Protein AF-D3RYX3-F1 (afdb_monomer_lite)

Foldseek 3Di:
DPPPPPVVVVVVVVVVVVVVVVLVVCQPPVQLVQLVVQLVVLVVQQVVLVLCVLVQLVVCQAVQKGKGAGPQKDADDDDPPHDDDGIDGKDKDKDFFFWKWWDFPPDPGTDIDTFMKIKIGRPGDNDHAFIWIDTQQWIAGFPDLTPTDPRDPCPDLAADEGEREPFPDDDSMGMFRKHKDKRLGGFKMKTFGDPVCCVRCVSVQVVVVVVCVVSVWDWDDDSTMIMTGSNRHIYMYIYRDPPCPVVVVVVCVVCVVQQQWWWWQQQNRDIDIDGAPDPDDEAENQVRWDQDDDPNWGDTDWDKTKTKGFDPDAQFKKKKKKKQKFQDPDDPPDPCPADRDPPDIDIDIDIDIFTAHRRRIGMDIDIQDCDTDDPPDDDDDDGGRQWMWIWIQGPVRRIDIHIYGDDDPRDPPPPPPPPDDDDDDDDDDDDDDDD

Radius of gyration: 34.49 Å; chains: 1; bounding box: 73×50×167 Å

pLDDT: mean 71.6, std 18.41, range [33.56, 97.38]

Sequence (435 aa):
MNDKALSPVLGFVLVFAIIIAGIGMVQTLFVPAWMKSEEAKHYFKLKEEFEKLDDKIIEAGNFKYSSLDLPTTLRYSKYPFLMTPNVVSSEVWVEEIGKIRIFVNGSSEPVELPLKLIGLRPNYLYSQMNPEVFVLGCYFSLGEKASLIEPFEIVSDNSAYILVSDLEKAGEQMRFYGNHRAYEEANWVNISLYPEKLDKYGGLLEELKKLLDELNVTSSVGNNFLNFSTKDKVVHLYTASDSEVRLNDLIKQSAVGDGDRFKITLGNSSHDFYTYNETGQQLNYNETFTVSKSNNQEWLAGGTLYITGYTPYSNSIMNVTIEYVYCASPDNNKNDKESCDVDEFDRVTVNTPWRTFSDGYFQFPVTVALAYRVKGGADTQFGMPYWINVTIEDPNGGKTVIPIFIGEEIQPKSGSNSSSSNEEESKKKKSTYND

Secondary structure (DSSP, 8-state):
--TTSHHHHHHHHHHHHHHHHHHHHIIIIIHHHHHHHHHHHHHHHHHHHHHTHHHHHHHHHHHSEEEEE---EEEPPP-TTS----EEE-EEEEEEEEEEEEEETT-SSPEEEEEEEEEEE---SS--PPPEEEETTEEEEBTBS---B-----SSTTEEEEEE---S--SSEEEEE-EEEEES-EEEEEEEE-GGGHHHHTHHHHHHHHHHHHTT--EEEETTEEEEE-TTSEEEEEE-SSTHHHHHHHHHHHHTT-TTEEEEE-TTS-EEEEETT---PPEE-TTTS-EEEETTEEEEPPEEEEEEEE-S-TT-EEEEEEEEEEEPPPPTT---TT---TT-EEEEEEEEEEE--TTSEEEEEEEE------TTSS----PPEEEEEEEEE-TTS-EEEEEEE-S----------------------------

Organism: Ferroglobus placidus (strain DSM 10642 / AEDII12DO) (NCBI:txid589924)

Structure (mmCIF, N/CA/C/O backbone):
data_AF-D3RYX3-F1
#
_entry.id   AF-D3RYX3-F1
#
loop_
_atom_site.group_PDB
_atom_site.id
_atom_site.type_symbol
_atom_site.label_atom_id
_atom_site.label_alt_id
_atom_site.label_comp_id
_atom_site.label_asym_id
_atom_site.label_entity_id
_atom_site.label_seq_id
_atom_site.pdbx_PDB_ins_code
_atom_site.Cartn_x
_atom_site.Cartn_y
_atom_site.Cartn_z
_atom_site.occupancy
_atom_site.B_iso_or_equiv
_atom_site.auth_seq_id
_atom_site.auth_comp_id
_atom_site.auth_asym_id
_atom_site.auth_atom_id
_atom_site.pdbx_PDB_model_num
ATOM 1 N N . MET A 1 1 ? 45.850 17.539 -68.698 1.00 52.56 1 MET A N 1
ATOM 2 C CA . MET A 1 1 ? 46.513 17.326 -67.393 1.00 52.56 1 MET A CA 1
ATOM 3 C C . MET A 1 1 ? 45.543 17.730 -66.294 1.00 52.56 1 MET A C 1
ATOM 5 O O . MET A 1 1 ? 45.423 18.918 -66.049 1.00 52.56 1 MET A O 1
ATOM 9 N N . ASN A 1 2 ? 44.810 16.778 -65.705 1.00 53.72 2 ASN A N 1
ATOM 10 C CA . ASN A 1 2 ? 44.009 16.990 -64.485 1.00 53.72 2 ASN A CA 1
ATOM 11 C C . ASN A 1 2 ? 43.771 15.671 -63.703 1.00 53.72 2 ASN A C 1
ATOM 13 O O . ASN A 1 2 ? 42.783 15.529 -62.995 1.00 53.72 2 ASN A O 1
ATOM 17 N N . ASP A 1 3 ? 44.699 14.709 -63.777 1.00 57.03 3 ASP A N 1
ATOM 18 C CA . ASP A 1 3 ? 44.515 13.352 -63.218 1.00 57.03 3 ASP A CA 1
ATOM 19 C C . ASP A 1 3 ? 45.029 13.171 -61.775 1.00 57.03 3 ASP A C 1
ATOM 21 O O . ASP A 1 3 ? 45.222 12.050 -61.314 1.00 57.03 3 ASP A O 1
ATOM 25 N N . LYS A 1 4 ? 45.274 14.258 -61.026 1.00 57.62 4 LYS A N 1
ATOM 26 C CA . LYS A 1 4 ? 45.869 14.185 -59.670 1.00 57.62 4 LYS A CA 1
ATOM 27 C C . LYS A 1 4 ? 44.925 14.524 -58.506 1.00 57.62 4 LYS A C 1
ATOM 29 O O . LYS A 1 4 ? 45.363 14.495 -57.362 1.00 57.62 4 LYS A O 1
ATOM 34 N N . ALA A 1 5 ? 43.639 14.782 -58.757 1.00 57.19 5 ALA A N 1
ATOM 35 C CA . ALA A 1 5 ? 42.669 15.143 -57.708 1.00 57.19 5 ALA A CA 1
ATOM 36 C C . ALA A 1 5 ? 41.780 13.979 -57.206 1.00 57.19 5 ALA A C 1
ATOM 38 O O . ALA A 1 5 ? 41.043 14.149 -56.240 1.00 57.19 5 ALA A O 1
ATOM 39 N N . LEU A 1 6 ? 41.853 12.789 -57.818 1.00 62.66 6 LEU A N 1
ATOM 40 C CA . LEU A 1 6 ? 40.985 11.645 -57.480 1.00 62.66 6 LEU A CA 1
ATOM 41 C C . LEU A 1 6 ? 41.345 10.945 -56.152 1.00 62.66 6 LEU A C 1
ATOM 43 O O . LEU A 1 6 ? 40.474 10.366 -55.509 1.00 62.66 6 LEU A O 1
ATOM 47 N N . SER A 1 7 ? 42.605 11.015 -55.707 1.00 79.00 7 SER A N 1
ATOM 48 C CA . SER A 1 7 ? 43.083 10.280 -54.522 1.00 79.00 7 SER A CA 1
ATOM 49 C C . SER A 1 7 ? 42.627 10.873 -53.171 1.00 79.00 7 SER A C 1
ATOM 51 O O . SER A 1 7 ? 42.157 10.100 -52.333 1.00 79.00 7 SER A O 1
ATOM 53 N N . PRO A 1 8 ? 42.663 12.204 -52.941 1.00 85.88 8 PRO A N 1
ATOM 54 C CA . PRO A 1 8 ? 42.193 12.782 -51.676 1.00 85.88 8 PRO A CA 1
ATOM 55 C C . PRO A 1 8 ? 40.685 12.618 -51.451 1.00 85.88 8 PRO A C 1
ATOM 57 O O . PRO A 1 8 ? 40.250 12.354 -50.332 1.00 85.88 8 PRO A O 1
ATOM 60 N N . VAL A 1 9 ? 39.885 12.724 -52.518 1.00 87.25 9 VAL A N 1
ATOM 61 C CA . VAL A 1 9 ? 38.422 12.573 -52.448 1.00 87.25 9 VAL A CA 1
ATOM 62 C C . VAL A 1 9 ? 38.044 11.143 -52.066 1.00 87.25 9 VAL A C 1
ATOM 64 O O . VAL A 1 9 ? 37.213 10.944 -51.183 1.00 87.25 9 VAL A O 1
ATOM 67 N N . LEU A 1 10 ? 38.694 10.143 -52.672 1.00 88.31 10 LEU A N 1
ATOM 68 C CA . LEU A 1 10 ? 38.448 8.736 -52.352 1.00 88.31 10 LEU A CA 1
ATOM 69 C C . LEU A 1 10 ? 38.827 8.409 -50.898 1.00 88.31 10 LEU A C 1
ATOM 71 O O . LEU A 1 10 ? 38.089 7.703 -50.212 1.00 88.31 10 LEU A O 1
ATOM 75 N N . GLY A 1 11 ? 39.937 8.973 -50.408 1.00 91.88 11 GLY A N 1
ATOM 76 C CA . GLY A 1 11 ? 40.339 8.852 -49.006 1.00 91.88 11 GLY A CA 1
ATOM 77 C C . GLY A 1 11 ? 39.308 9.445 -48.042 1.00 91.88 11 GLY A C 1
ATOM 78 O O . GLY A 1 11 ? 38.956 8.803 -47.056 1.00 91.88 11 GLY A O 1
ATOM 79 N N . PHE A 1 12 ? 38.765 10.628 -48.349 1.00 94.81 12 PHE A N 1
ATOM 80 C CA . PHE A 1 12 ? 37.730 11.265 -47.528 1.00 94.81 12 PHE A CA 1
ATOM 81 C C . PHE A 1 12 ? 36.440 10.437 -47.466 1.00 94.81 12 PHE A C 1
ATOM 83 O O . PHE A 1 12 ? 35.899 10.228 -46.381 1.00 94.81 12 PHE A O 1
ATOM 90 N N . VAL A 1 13 ? 35.977 9.914 -48.606 1.00 95.44 13 VAL A N 1
ATOM 91 C CA . VAL A 1 13 ? 34.788 9.045 -48.662 1.00 95.44 13 VAL A CA 1
ATOM 92 C C . VAL A 1 13 ? 34.994 7.781 -47.827 1.00 95.44 13 VAL A C 1
ATOM 94 O O . VAL A 1 13 ? 34.093 7.387 -47.089 1.00 95.44 13 VAL A O 1
ATOM 97 N N . LEU A 1 14 ? 36.181 7.170 -47.889 1.00 95.38 14 LEU A N 1
ATOM 98 C CA . LEU A 1 14 ? 36.495 5.981 -47.097 1.00 95.38 14 LEU A CA 1
ATOM 99 C C . LEU A 1 14 ? 36.492 6.278 -45.591 1.00 95.38 14 LEU A C 1
ATOM 101 O O . LEU A 1 14 ? 35.893 5.529 -44.822 1.00 95.38 14 LEU A O 1
ATOM 105 N N . VAL A 1 15 ? 37.114 7.380 -45.164 1.00 96.50 15 VAL A N 1
ATOM 106 C CA . VAL A 1 15 ? 37.106 7.801 -43.752 1.00 96.50 15 VAL A CA 1
ATOM 107 C C . VAL A 1 15 ? 35.677 8.070 -43.277 1.00 96.50 15 VAL A C 1
ATOM 109 O O . VAL A 1 15 ? 35.289 7.612 -42.204 1.00 96.50 15 VAL A O 1
ATOM 112 N N . PHE A 1 16 ? 34.867 8.748 -44.090 1.00 96.62 16 PHE A N 1
ATOM 113 C CA . PHE A 1 16 ? 33.466 9.010 -43.771 1.00 96.62 16 PHE A CA 1
ATOM 114 C C . PHE A 1 16 ? 32.646 7.717 -43.649 1.00 96.62 16 PHE A C 1
ATOM 116 O O . PHE A 1 16 ? 31.862 7.570 -42.712 1.00 96.62 16 PHE A O 1
ATOM 123 N N . ALA A 1 17 ? 32.879 6.741 -44.531 1.00 97.38 17 ALA A N 1
ATOM 124 C CA . ALA A 1 17 ? 32.243 5.429 -44.456 1.00 97.38 17 ALA A CA 1
ATOM 125 C C . ALA A 1 17 ? 32.622 4.670 -43.172 1.00 97.38 17 ALA A C 1
ATOM 127 O O . ALA A 1 17 ? 31.747 4.087 -42.534 1.00 97.38 17 ALA A O 1
ATOM 128 N N . ILE A 1 18 ? 33.893 4.720 -42.752 1.00 96.94 18 ILE A N 1
ATOM 129 C CA . ILE A 1 18 ? 34.351 4.120 -41.487 1.00 96.94 18 ILE A CA 1
ATOM 130 C C . ILE A 1 18 ? 33.651 4.780 -40.291 1.00 96.94 18 ILE A C 1
ATOM 132 O O . ILE A 1 18 ? 33.207 4.079 -39.384 1.00 96.94 18 ILE A O 1
ATOM 136 N N . ILE A 1 19 ? 33.501 6.109 -40.300 1.00 96.94 19 ILE A N 1
ATOM 137 C CA . ILE A 1 19 ? 32.795 6.840 -39.237 1.00 96.94 19 ILE A CA 1
ATOM 138 C C . ILE A 1 19 ? 31.322 6.422 -39.176 1.00 96.94 19 ILE A C 1
ATOM 140 O O . ILE A 1 19 ? 30.832 6.098 -38.097 1.00 96.94 19 ILE A O 1
ATOM 144 N N . ILE A 1 20 ? 30.623 6.370 -40.315 1.00 96.50 20 ILE A N 1
ATOM 145 C CA . ILE A 1 20 ? 29.219 5.928 -40.367 1.00 96.50 20 ILE A CA 1
ATOM 146 C C . ILE A 1 20 ? 29.081 4.485 -39.879 1.00 96.50 20 ILE A C 1
ATOM 148 O O . ILE A 1 20 ? 28.183 4.194 -39.090 1.00 96.50 20 ILE A O 1
ATOM 152 N N . ALA A 1 21 ? 29.971 3.587 -40.307 1.00 96.75 21 ALA A N 1
ATOM 153 C CA . ALA A 1 21 ? 29.969 2.199 -39.854 1.00 96.75 21 ALA A CA 1
ATOM 154 C C . ALA A 1 21 ? 30.191 2.105 -38.335 1.00 96.75 21 ALA A C 1
ATOM 156 O O . ALA A 1 21 ? 29.486 1.361 -37.652 1.00 96.75 21 ALA A O 1
ATOM 157 N N . GLY A 1 22 ? 31.110 2.911 -37.795 1.00 97.38 22 GLY A N 1
ATOM 158 C CA . GLY A 1 22 ? 31.341 3.025 -36.356 1.00 97.38 22 GLY A CA 1
ATOM 159 C C . GLY A 1 22 ? 30.098 3.500 -35.601 1.00 97.38 22 GLY A C 1
ATOM 160 O O . GLY A 1 22 ? 29.698 2.867 -34.626 1.00 97.38 22 GLY A O 1
ATOM 161 N N . ILE A 1 23 ? 29.435 4.555 -36.085 1.00 96.56 23 ILE A N 1
ATOM 162 C CA . ILE A 1 23 ? 28.177 5.056 -35.506 1.00 96.56 23 ILE A CA 1
ATOM 163 C C . ILE A 1 23 ? 27.094 3.972 -35.553 1.00 96.56 23 ILE A C 1
ATOM 165 O O . ILE A 1 23 ? 26.413 3.753 -34.555 1.00 96.56 23 ILE A O 1
ATOM 169 N N . GLY A 1 24 ? 26.967 3.243 -36.666 1.00 97.06 24 GLY A N 1
ATOM 170 C CA . GLY A 1 24 ? 26.016 2.137 -36.799 1.00 97.06 24 GLY A CA 1
ATOM 171 C C . GLY A 1 24 ? 26.256 1.012 -35.785 1.00 97.06 24 GLY A C 1
ATOM 172 O O . GLY A 1 24 ? 25.305 0.490 -35.200 1.00 97.06 24 GLY A O 1
ATOM 173 N N . MET A 1 25 ? 27.517 0.672 -35.512 1.00 97.19 25 MET A N 1
ATOM 174 C CA . MET A 1 25 ? 27.871 -0.326 -34.497 1.00 97.19 25 MET A CA 1
ATOM 175 C C . MET A 1 25 ? 27.551 0.163 -33.077 1.00 97.19 25 MET A C 1
ATOM 177 O O . MET A 1 25 ? 26.994 -0.585 -32.272 1.00 97.19 25 MET A O 1
ATOM 181 N N . VAL A 1 26 ? 27.834 1.434 -32.775 1.00 96.81 26 VAL A N 1
ATOM 182 C CA . VAL A 1 26 ? 27.468 2.053 -31.490 1.00 96.81 26 VAL A CA 1
ATOM 183 C C . VAL A 1 26 ? 25.949 2.074 -31.304 1.00 96.81 26 VAL A C 1
ATOM 185 O O . VAL A 1 26 ? 25.448 1.669 -30.255 1.00 96.81 26 VAL A O 1
ATOM 188 N N . GLN A 1 27 ? 25.213 2.462 -32.344 1.00 96.75 27 GLN A N 1
ATOM 189 C CA . GLN A 1 27 ? 23.754 2.539 -32.344 1.00 96.75 27 GLN A CA 1
ATOM 190 C C . GLN A 1 27 ? 23.084 1.177 -32.115 1.00 96.75 27 GLN A C 1
ATOM 192 O O . GLN A 1 27 ? 22.037 1.111 -31.478 1.00 96.75 27 GLN A O 1
ATOM 197 N N . THR A 1 28 ? 23.661 0.095 -32.639 1.00 96.00 28 THR A N 1
ATOM 198 C CA . THR A 1 28 ? 23.055 -1.246 -32.576 1.00 96.00 28 THR A CA 1
ATOM 199 C C . THR A 1 28 ? 23.427 -2.021 -31.317 1.00 96.00 28 THR A C 1
ATOM 201 O O . THR A 1 28 ? 22.591 -2.761 -30.807 1.00 96.00 28 THR A O 1
ATOM 204 N N . LEU A 1 29 ? 24.647 -1.857 -30.797 1.00 95.56 29 LEU A N 1
ATOM 205 C CA . LEU A 1 29 ? 25.131 -2.638 -29.652 1.00 95.56 29 LEU A CA 1
ATOM 206 C C . LEU A 1 29 ? 25.115 -1.848 -28.344 1.00 95.56 29 LEU A C 1
ATOM 208 O O . LEU A 1 29 ? 24.651 -2.343 -27.319 1.00 95.56 29 LEU A O 1
ATOM 212 N N . PHE A 1 30 ? 25.630 -0.621 -28.370 1.00 95.44 30 PHE A N 1
ATOM 213 C CA . PHE A 1 30 ? 25.888 0.135 -27.149 1.00 95.44 30 PHE A CA 1
ATOM 214 C C . PHE A 1 30 ? 24.670 0.929 -26.691 1.00 95.44 30 PHE A C 1
ATOM 216 O O . PHE A 1 30 ? 24.375 0.919 -25.498 1.00 95.44 30 PHE A O 1
ATOM 223 N N . VAL A 1 31 ? 23.921 1.547 -27.614 1.00 95.38 31 VAL A N 1
ATOM 224 C CA . VAL A 1 31 ? 22.707 2.298 -27.251 1.00 95.38 31 VAL A CA 1
ATOM 225 C C . VAL A 1 31 ? 21.712 1.410 -26.493 1.00 95.38 31 VAL A C 1
ATOM 227 O O . VAL A 1 31 ? 21.386 1.776 -25.367 1.00 95.38 31 VAL A O 1
ATOM 230 N N . PRO A 1 32 ? 21.294 0.221 -26.975 1.00 95.69 32 PRO A N 1
ATOM 231 C CA . PRO A 1 32 ? 20.374 -0.630 -26.217 1.00 95.69 32 PRO A CA 1
ATOM 232 C C . PRO A 1 32 ? 20.911 -1.030 -24.838 1.00 95.69 32 PRO A C 1
ATOM 234 O O . PRO A 1 32 ? 20.156 -1.047 -23.871 1.00 95.69 32 PRO A O 1
ATOM 237 N N . ALA A 1 33 ? 22.214 -1.308 -24.722 1.00 95.88 33 ALA A N 1
ATOM 238 C CA . ALA A 1 33 ? 22.835 -1.666 -23.447 1.00 95.88 33 ALA A CA 1
ATOM 239 C C . ALA A 1 33 ? 22.807 -0.504 -22.439 1.00 95.88 33 ALA A C 1
ATOM 241 O O . ALA A 1 33 ? 22.499 -0.712 -21.263 1.00 95.88 33 ALA A O 1
ATOM 242 N N . TRP A 1 34 ? 23.084 0.721 -22.893 1.00 96.50 34 TRP A N 1
ATOM 243 C CA . TRP A 1 34 ? 22.985 1.920 -22.060 1.00 96.50 34 TRP A CA 1
ATOM 244 C C . TRP A 1 34 ? 21.540 2.187 -21.638 1.00 96.50 34 TRP A C 1
ATOM 246 O O . TRP A 1 34 ? 21.286 2.370 -20.450 1.00 96.50 34 TRP A O 1
ATOM 256 N N . MET A 1 35 ? 20.591 2.119 -22.578 1.00 95.94 35 MET A N 1
ATOM 257 C CA . MET A 1 35 ? 19.167 2.329 -22.293 1.00 95.94 35 MET A CA 1
ATOM 258 C C . MET A 1 35 ? 18.627 1.277 -21.315 1.00 95.94 35 MET A C 1
ATOM 260 O O . MET A 1 35 ? 17.925 1.628 -20.374 1.00 95.94 35 MET A O 1
ATOM 264 N N . LYS A 1 36 ? 19.019 0.006 -21.461 1.00 96.06 36 LYS A N 1
ATOM 265 C CA . LYS A 1 36 ? 18.661 -1.069 -20.523 1.00 96.06 36 LYS A CA 1
ATOM 266 C C . LYS A 1 36 ? 19.171 -0.792 -19.104 1.00 96.06 36 LYS A C 1
ATOM 268 O O . LYS A 1 36 ? 18.480 -1.062 -18.127 1.00 96.06 36 LYS A O 1
ATOM 273 N N . SER A 1 37 ? 20.378 -0.235 -18.974 1.00 96.38 37 SER A N 1
ATOM 274 C CA . SER A 1 37 ? 20.919 0.166 -17.670 1.00 96.38 37 SER A CA 1
ATOM 275 C C . SER A 1 37 ? 20.145 1.337 -17.055 1.00 96.38 37 SER A C 1
ATOM 277 O O . SER A 1 37 ? 19.918 1.336 -15.845 1.00 96.38 37 SER A O 1
ATOM 279 N N . GLU A 1 38 ? 19.720 2.314 -17.862 1.00 96.62 38 GLU A N 1
ATOM 280 C CA . GLU A 1 38 ? 18.861 3.415 -17.402 1.00 96.62 38 GLU A CA 1
ATOM 281 C C . GLU A 1 38 ? 17.484 2.913 -16.948 1.00 96.62 38 GLU A C 1
ATOM 283 O O . GLU A 1 38 ? 17.032 3.283 -15.866 1.00 96.62 38 GLU A O 1
ATOM 288 N N . GLU A 1 39 ? 16.859 2.017 -17.714 1.00 96.88 39 GLU A N 1
ATOM 289 C CA . GLU A 1 39 ? 15.582 1.383 -17.360 1.00 96.88 39 GLU A CA 1
ATOM 290 C C . GLU A 1 39 ? 15.673 0.585 -16.061 1.00 96.88 39 GLU A C 1
ATOM 292 O O . GLU A 1 39 ? 14.793 0.703 -15.213 1.00 96.88 39 GLU A O 1
ATOM 297 N N . ALA A 1 40 ? 16.752 -0.176 -15.859 1.00 96.38 40 ALA A N 1
ATOM 298 C CA . ALA A 1 40 ? 16.964 -0.913 -14.617 1.00 96.38 40 ALA A CA 1
ATOM 299 C C . ALA A 1 40 ? 17.086 0.028 -13.409 1.00 96.38 40 ALA A C 1
ATOM 301 O O . ALA A 1 40 ? 16.432 -0.187 -12.392 1.00 96.38 40 ALA A O 1
ATOM 302 N N . LYS A 1 41 ? 17.872 1.109 -13.521 1.00 96.81 41 LYS A N 1
ATOM 303 C CA . LYS A 1 41 ? 17.993 2.116 -12.449 1.00 96.81 41 LYS A CA 1
ATOM 304 C C . LYS A 1 41 ? 16.654 2.779 -12.138 1.00 96.81 41 LYS A C 1
ATOM 306 O O . LYS A 1 41 ? 16.322 2.970 -10.972 1.00 96.81 41 LYS A O 1
ATOM 311 N N . HIS A 1 42 ? 15.897 3.124 -13.175 1.00 96.88 42 HIS A N 1
ATOM 312 C CA . HIS A 1 42 ? 14.571 3.708 -13.028 1.00 96.88 42 HIS A CA 1
ATOM 313 C C . HIS A 1 42 ? 13.594 2.740 -12.358 1.00 96.88 42 HIS A C 1
ATOM 315 O O . HIS A 1 42 ? 12.879 3.137 -11.446 1.00 96.88 42 HIS A O 1
ATOM 321 N N . TYR A 1 43 ? 13.608 1.468 -12.758 1.00 95.75 43 TYR A N 1
ATOM 322 C CA . TYR A 1 43 ? 12.792 0.420 -12.156 1.00 95.75 43 TYR A CA 1
ATOM 323 C C . TYR A 1 43 ? 13.071 0.258 -10.666 1.00 95.75 43 TYR A C 1
ATOM 325 O O . TYR A 1 43 ? 12.121 0.273 -9.897 1.00 95.75 43 TYR A O 1
ATOM 333 N N . PHE A 1 44 ? 14.337 0.171 -10.248 1.00 94.56 44 PHE A N 1
ATOM 334 C CA . PHE A 1 44 ? 14.659 0.043 -8.824 1.00 94.56 44 PHE A CA 1
ATOM 335 C C . PHE A 1 44 ? 14.191 1.250 -8.015 1.00 94.56 44 PHE A C 1
ATOM 337 O O . PHE A 1 44 ? 13.630 1.067 -6.944 1.00 94.56 44 PHE A O 1
ATOM 344 N N . LYS A 1 45 ? 14.333 2.465 -8.556 1.00 95.56 45 LYS A N 1
ATOM 345 C CA . LYS A 1 45 ? 13.801 3.669 -7.908 1.00 95.56 45 LYS A CA 1
ATOM 346 C C . LYS A 1 45 ? 12.273 3.634 -7.805 1.00 95.56 45 LYS A C 1
ATOM 348 O O . LYS A 1 45 ? 11.711 3.976 -6.776 1.00 95.56 45 LYS A O 1
ATOM 353 N N . LEU A 1 46 ? 11.597 3.246 -8.882 1.00 93.88 46 LEU A N 1
ATOM 354 C CA . LEU A 1 46 ? 10.139 3.169 -8.923 1.00 93.88 46 LEU A CA 1
ATOM 355 C C . LEU A 1 46 ? 9.604 2.095 -7.968 1.00 93.88 46 LEU A C 1
ATOM 357 O O . LEU A 1 46 ? 8.596 2.319 -7.310 1.00 93.88 46 LEU A O 1
ATOM 361 N N . LYS A 1 47 ? 10.303 0.961 -7.883 1.00 92.69 47 LYS A N 1
ATOM 362 C CA . LYS A 1 47 ? 10.041 -0.121 -6.938 1.00 92.69 47 LYS A CA 1
ATOM 363 C C . LYS A 1 47 ? 10.225 0.342 -5.495 1.00 92.69 47 LYS A C 1
ATOM 365 O O . LYS A 1 47 ? 9.290 0.198 -4.728 1.00 92.69 47 LYS A O 1
ATOM 370 N N . GLU A 1 48 ? 11.351 0.971 -5.166 1.00 90.88 48 GLU A N 1
ATOM 371 C CA . GLU A 1 48 ? 11.620 1.518 -3.828 1.00 90.88 48 GLU A CA 1
ATOM 372 C C . GLU A 1 48 ? 10.543 2.523 -3.385 1.00 90.88 48 GLU A C 1
ATOM 374 O O . GLU A 1 48 ? 10.091 2.487 -2.247 1.00 90.88 48 GLU A O 1
ATOM 379 N N . GLU A 1 49 ? 10.093 3.420 -4.271 1.00 91.00 49 GLU A N 1
ATOM 380 C CA . GLU A 1 49 ? 9.001 4.342 -3.926 1.00 91.00 49 GLU A CA 1
ATOM 381 C C . GLU A 1 49 ? 7.652 3.627 -3.797 1.00 91.00 49 GLU A C 1
ATOM 383 O O . GLU A 1 49 ? 6.846 3.986 -2.945 1.00 91.00 49 GLU A O 1
ATOM 388 N N . PHE A 1 50 ? 7.392 2.612 -4.620 1.00 90.50 50 PHE A N 1
ATOM 389 C CA . PHE A 1 50 ? 6.158 1.836 -4.542 1.00 90.50 50 PHE A CA 1
ATOM 390 C C . PHE A 1 50 ? 6.115 0.914 -3.315 1.00 90.50 50 PHE A C 1
ATOM 392 O O . PHE A 1 50 ? 5.034 0.648 -2.804 1.00 90.50 50 PHE A O 1
ATOM 399 N N . GLU A 1 51 ? 7.261 0.453 -2.819 1.00 86.56 51 GLU A N 1
ATOM 400 C CA . GLU A 1 51 ? 7.357 -0.319 -1.577 1.00 86.56 51 GLU A CA 1
ATOM 401 C C . GLU A 1 51 ? 6.908 0.504 -0.363 1.00 86.56 51 GLU A C 1
ATOM 403 O O . GLU A 1 51 ? 6.280 -0.064 0.511 1.00 86.56 51 GLU A O 1
ATOM 408 N N . LYS A 1 52 ? 7.082 1.836 -0.365 1.00 86.81 52 LYS A N 1
ATOM 409 C CA . LYS A 1 52 ? 6.614 2.755 0.703 1.00 86.81 52 LYS A CA 1
ATOM 410 C C . LYS A 1 52 ? 5.097 2.999 0.704 1.00 86.81 52 LYS A C 1
ATOM 412 O O . LYS A 1 52 ? 4.602 3.949 1.318 1.00 86.81 52 LYS A O 1
ATOM 417 N N . LEU A 1 53 ? 4.342 2.252 -0.095 1.00 85.19 53 LEU A N 1
ATOM 418 C CA . LEU A 1 53 ? 2.905 2.449 -0.260 1.00 85.19 53 LEU A CA 1
ATOM 419 C C . LEU A 1 53 ? 2.129 2.127 1.023 1.00 85.19 53 LEU A C 1
ATOM 421 O O . LEU A 1 53 ? 1.168 2.826 1.346 1.00 85.19 53 LEU A O 1
ATOM 425 N N . ASP A 1 54 ? 2.552 1.106 1.757 1.00 79.12 54 ASP A N 1
ATOM 426 C CA . ASP A 1 54 ? 2.027 0.747 3.074 1.00 79.12 54 ASP A CA 1
ATOM 427 C C . ASP A 1 54 ? 2.184 1.884 4.091 1.00 79.12 54 ASP A C 1
ATOM 429 O O . ASP A 1 54 ? 1.182 2.317 4.668 1.00 79.12 54 ASP A O 1
ATOM 433 N N . ASP A 1 55 ? 3.386 2.449 4.218 1.00 77.81 55 ASP A N 1
ATOM 434 C CA . ASP A 1 55 ? 3.692 3.587 5.087 1.00 77.81 55 ASP A CA 1
ATOM 435 C C . ASP A 1 55 ? 2.757 4.759 4.796 1.00 77.81 55 ASP A C 1
ATOM 437 O O . ASP A 1 55 ? 2.232 5.404 5.705 1.00 77.81 55 ASP A O 1
ATOM 441 N N . LYS A 1 56 ? 2.501 5.032 3.511 1.00 80.62 56 LYS A N 1
ATOM 442 C CA . LYS A 1 56 ? 1.619 6.126 3.084 1.00 80.62 56 LYS A CA 1
ATOM 443 C C . LYS A 1 56 ? 0.153 5.852 3.382 1.00 80.62 56 LYS A C 1
ATOM 445 O O . LYS A 1 56 ? -0.580 6.786 3.714 1.00 80.62 56 LYS A O 1
ATOM 450 N N . ILE A 1 57 ? -0.285 4.598 3.310 1.00 74.75 57 ILE A N 1
ATOM 451 C CA . ILE A 1 57 ? -1.638 4.207 3.720 1.00 74.75 57 ILE A CA 1
ATOM 452 C C . ILE A 1 57 ? -1.792 4.353 5.239 1.00 74.75 57 ILE A C 1
ATOM 454 O O . ILE A 1 57 ? -2.803 4.894 5.695 1.00 74.75 57 ILE A O 1
ATOM 458 N N . ILE A 1 58 ? -0.793 3.935 6.019 1.00 71.06 58 ILE A N 1
ATOM 459 C CA . ILE A 1 58 ? -0.782 4.083 7.482 1.00 71.06 58 ILE A CA 1
ATOM 460 C C . ILE A 1 58 ? -0.766 5.568 7.867 1.00 71.06 58 ILE A C 1
ATOM 462 O O . ILE A 1 58 ? -1.579 6.007 8.684 1.00 71.06 58 ILE A O 1
ATOM 466 N N . GLU A 1 59 ? 0.101 6.365 7.237 1.00 69.38 59 GLU A N 1
ATOM 467 C CA . GLU A 1 59 ? 0.175 7.818 7.413 1.00 69.38 59 GLU A CA 1
ATOM 468 C C . GLU A 1 59 ? -1.174 8.469 7.109 1.00 69.38 59 GLU A C 1
ATOM 470 O O . GLU A 1 59 ? -1.673 9.252 7.914 1.00 69.38 59 GLU A O 1
ATOM 475 N N . ALA A 1 60 ? -1.815 8.110 5.995 1.00 69.38 60 ALA A N 1
ATOM 476 C CA . ALA A 1 60 ? -3.146 8.610 5.685 1.00 69.38 60 ALA A CA 1
ATOM 477 C C . ALA A 1 60 ? -4.158 8.207 6.758 1.00 69.38 60 ALA A C 1
ATOM 479 O O . ALA A 1 60 ? -4.981 9.034 7.142 1.00 69.38 60 ALA A O 1
ATOM 480 N N . GLY A 1 61 ? -4.112 6.964 7.252 1.00 64.50 61 GLY A N 1
ATOM 481 C CA . GLY A 1 61 ? -4.986 6.480 8.325 1.00 64.50 61 GLY A CA 1
ATOM 482 C C . GLY A 1 61 ? -4.869 7.306 9.607 1.00 64.50 61 GLY A C 1
ATOM 483 O O . GLY A 1 61 ? -5.875 7.553 10.269 1.00 64.50 61 GLY A O 1
ATOM 484 N N . ASN A 1 62 ? -3.659 7.778 9.912 1.00 63.62 62 ASN A N 1
ATOM 485 C CA . ASN A 1 62 ? -3.357 8.580 11.097 1.00 63.62 62 ASN A CA 1
ATOM 486 C C . ASN A 1 62 ? -3.616 10.085 10.895 1.00 63.62 62 ASN A C 1
ATOM 488 O O . ASN A 1 62 ? -4.092 10.760 11.807 1.00 63.62 62 ASN A O 1
ATOM 492 N N . PHE A 1 63 ? -3.317 10.623 9.710 1.00 64.88 63 PHE A N 1
ATOM 493 C CA . PHE A 1 63 ? -3.312 12.066 9.425 1.00 64.88 63 PHE A CA 1
ATOM 494 C C . PHE A 1 63 ? -4.379 12.503 8.407 1.00 64.88 63 PHE A C 1
ATOM 496 O O . PHE A 1 63 ? -4.345 13.631 7.914 1.00 64.88 63 PHE A O 1
ATOM 503 N N . LYS A 1 64 ? -5.346 11.630 8.095 1.00 58.88 64 LYS A N 1
ATOM 504 C CA . LYS A 1 64 ? -6.425 11.763 7.089 1.00 58.88 64 LYS A CA 1
ATOM 505 C C . LYS A 1 64 ? -5.973 11.840 5.640 1.00 58.88 64 LYS A C 1
ATOM 507 O O . LYS A 1 64 ? -6.751 11.498 4.755 1.00 58.88 64 LYS A O 1
ATOM 512 N N . TYR A 1 65 ? -4.762 12.309 5.381 1.00 70.19 65 TYR A N 1
ATOM 513 C CA . TYR A 1 65 ? -4.252 12.495 4.038 1.00 70.19 65 TYR A CA 1
ATOM 514 C C . TYR A 1 65 ? -2.785 12.105 3.957 1.00 70.19 65 TYR A C 1
ATOM 516 O O . TYR A 1 65 ? -1.976 12.534 4.775 1.00 70.19 65 TYR A O 1
ATOM 524 N N . SER A 1 66 ? -2.443 11.355 2.916 1.00 79.75 66 SER A N 1
ATOM 525 C CA . SER A 1 66 ? -1.063 11.193 2.478 1.00 79.75 66 SER A CA 1
ATOM 526 C C . SER A 1 66 ? -0.997 11.162 0.953 1.00 79.75 66 SER A C 1
ATOM 528 O O . SER A 1 66 ? -1.999 10.943 0.261 1.00 79.75 66 SER A O 1
ATOM 530 N N . SER A 1 67 ? 0.191 11.406 0.414 1.00 81.44 67 SER A N 1
ATOM 531 C CA . SER A 1 67 ? 0.454 11.338 -1.019 1.00 81.44 67 SER A CA 1
ATOM 532 C C . SER A 1 67 ? 1.749 10.599 -1.302 1.00 81.44 67 SER A C 1
ATOM 534 O O . SER A 1 67 ? 2.775 10.902 -0.690 1.00 81.44 67 SER A O 1
ATOM 536 N N . LEU A 1 68 ? 1.699 9.698 -2.279 1.00 85.81 68 LEU A N 1
ATOM 537 C CA . LEU A 1 68 ? 2.871 9.039 -2.840 1.00 85.81 68 LEU A CA 1
ATOM 538 C C . LEU A 1 68 ? 3.123 9.581 -4.248 1.00 85.81 68 LEU A C 1
ATOM 540 O O . LEU A 1 68 ? 2.220 9.571 -5.089 1.00 85.81 68 LEU A O 1
ATOM 544 N N . ASP A 1 69 ? 4.342 10.061 -4.482 1.00 88.75 69 ASP A N 1
ATOM 545 C CA . ASP A 1 69 ? 4.798 10.540 -5.786 1.00 88.75 69 ASP A CA 1
ATOM 546 C C . ASP A 1 69 ? 5.606 9.432 -6.460 1.00 88.75 69 ASP A C 1
ATOM 548 O O . ASP A 1 69 ? 6.685 9.066 -5.991 1.00 88.75 69 ASP A O 1
ATOM 552 N N . LEU A 1 70 ? 5.070 8.867 -7.541 1.00 91.31 70 LEU A N 1
ATOM 553 C CA . LEU A 1 70 ? 5.726 7.786 -8.266 1.00 91.31 70 LEU A CA 1
ATOM 554 C C . LEU A 1 70 ? 6.364 8.346 -9.538 1.00 91.31 70 LEU A C 1
ATOM 556 O O . LEU A 1 70 ? 5.647 8.830 -10.418 1.00 91.31 70 LEU A O 1
ATOM 560 N N . PRO A 1 71 ? 7.695 8.239 -9.712 1.00 92.19 71 PRO A N 1
ATOM 561 C CA . PRO A 1 71 ? 8.355 8.677 -10.933 1.00 92.19 71 PRO A CA 1
ATOM 562 C C . PRO A 1 71 ? 8.086 7.667 -12.056 1.00 92.19 71 PRO A C 1
ATOM 564 O O . PRO A 1 71 ? 8.953 6.886 -12.422 1.00 92.19 71 PRO A O 1
ATOM 567 N N . THR A 1 72 ? 6.874 7.635 -12.604 1.00 93.62 72 THR A N 1
ATOM 568 C CA . THR A 1 72 ? 6.481 6.650 -13.627 1.00 93.62 72 THR A CA 1
ATOM 569 C C . THR A 1 72 ? 7.154 6.900 -14.975 1.00 93.62 72 THR A C 1
ATOM 571 O O . THR A 1 72 ? 7.290 5.976 -15.781 1.00 93.62 72 THR A O 1
ATOM 574 N N . THR A 1 73 ? 7.592 8.134 -15.224 1.00 95.12 73 THR A N 1
ATOM 575 C CA . THR A 1 73 ? 8.110 8.592 -16.513 1.00 95.12 73 THR A CA 1
ATOM 576 C C . THR A 1 73 ? 9.642 8.570 -16.571 1.00 95.12 73 THR A C 1
ATOM 578 O O . THR A 1 73 ? 10.315 9.351 -15.897 1.00 95.12 73 THR A O 1
ATOM 581 N N . LEU A 1 74 ? 10.193 7.769 -17.490 1.00 95.69 74 LEU A N 1
ATOM 582 C CA . LEU A 1 74 ? 11.622 7.718 -17.803 1.00 95.69 74 LEU A CA 1
ATOM 583 C C . LEU A 1 74 ? 11.930 8.519 -19.071 1.00 95.69 74 LEU A C 1
ATOM 585 O O . LEU A 1 74 ? 11.383 8.272 -20.149 1.00 95.69 74 LEU A O 1
ATOM 589 N N . ARG A 1 75 ? 12.867 9.460 -18.948 1.00 96.19 75 ARG A N 1
ATOM 590 C CA . ARG A 1 75 ? 13.452 10.195 -20.075 1.00 96.19 75 ARG A CA 1
ATOM 591 C C . ARG A 1 75 ? 14.842 9.641 -20.350 1.00 96.19 75 ARG A C 1
ATOM 593 O O . ARG A 1 75 ? 15.719 9.772 -19.501 1.00 96.19 75 ARG A O 1
ATOM 600 N N . TYR A 1 76 ? 15.035 9.057 -21.526 1.00 94.94 76 TYR A N 1
ATOM 601 C CA . TYR A 1 76 ? 16.336 8.522 -21.911 1.00 94.94 76 TYR A CA 1
ATOM 602 C C . TYR A 1 76 ? 17.349 9.634 -22.159 1.00 94.94 76 TYR A C 1
ATOM 604 O O . TYR A 1 76 ? 17.011 10.713 -22.671 1.00 94.94 76 TYR A O 1
ATOM 612 N N . SER A 1 77 ? 18.612 9.352 -21.851 1.00 93.88 77 SER A N 1
ATOM 613 C CA . SER A 1 77 ? 19.703 10.263 -22.186 1.00 93.88 77 SER A CA 1
ATOM 614 C C . SER A 1 77 ? 19.781 10.501 -23.697 1.00 93.88 77 SER A C 1
ATOM 616 O O . SER A 1 77 ? 19.631 9.591 -24.516 1.00 93.88 77 SER A O 1
ATOM 618 N N . LYS A 1 78 ? 20.032 11.752 -24.092 1.00 94.12 78 LYS A N 1
ATOM 619 C CA . LYS A 1 78 ? 20.255 12.118 -25.496 1.00 94.12 78 LYS A CA 1
ATOM 620 C C . LYS A 1 78 ? 21.745 12.114 -25.792 1.00 94.12 78 LYS A C 1
ATOM 622 O O . LYS A 1 78 ? 22.495 12.879 -25.191 1.00 94.12 78 LYS A O 1
ATOM 627 N N . TYR A 1 79 ? 22.153 11.297 -26.755 1.00 92.31 79 TYR A N 1
ATOM 628 C CA . TYR A 1 79 ? 23.534 11.249 -27.221 1.00 92.31 79 TYR A CA 1
ATOM 629 C C . TYR A 1 79 ? 23.644 11.921 -28.596 1.00 92.31 79 TYR A C 1
ATOM 631 O O . TYR A 1 79 ? 22.847 11.614 -29.485 1.00 92.31 79 TYR A O 1
ATOM 639 N N . PRO A 1 80 ? 24.609 12.833 -28.808 1.00 91.81 80 PRO A N 1
ATOM 640 C CA . PRO A 1 80 ? 24.828 13.437 -30.117 1.00 91.81 80 PRO A CA 1
ATOM 641 C C . PRO A 1 80 ? 25.056 12.373 -31.193 1.00 91.81 80 PRO A C 1
ATOM 643 O O . PRO A 1 80 ? 25.795 11.417 -30.971 1.00 91.81 80 PRO A O 1
ATOM 646 N N . PHE A 1 81 ? 24.449 12.565 -32.366 1.00 91.81 81 PHE A N 1
ATOM 647 C CA . PHE A 1 81 ? 24.566 11.677 -33.535 1.00 91.81 81 PHE A CA 1
ATOM 648 C C . PHE A 1 81 ? 23.986 10.263 -33.373 1.00 91.81 81 PHE A C 1
ATOM 650 O O . PHE A 1 81 ? 24.015 9.498 -34.335 1.00 91.81 81 PHE A O 1
ATOM 657 N N . LEU A 1 82 ? 23.426 9.926 -32.208 1.00 94.81 82 LEU A N 1
ATOM 658 C CA . LEU A 1 82 ? 22.734 8.663 -31.966 1.00 94.81 82 LEU A CA 1
ATOM 659 C C . LEU A 1 82 ? 21.229 8.908 -31.852 1.00 94.81 82 LEU A C 1
ATOM 661 O O . LEU A 1 82 ? 20.777 9.946 -31.367 1.00 94.81 82 LEU A O 1
ATOM 665 N N . MET A 1 83 ? 20.444 7.937 -32.302 1.00 93.81 83 MET A N 1
ATOM 666 C CA . MET A 1 83 ? 18.992 7.963 -32.162 1.00 93.81 83 MET A CA 1
ATOM 667 C C . MET A 1 83 ? 18.617 7.318 -30.832 1.00 93.81 83 MET A C 1
ATOM 669 O O . MET A 1 83 ? 18.814 6.116 -30.652 1.00 93.81 83 MET A O 1
ATOM 673 N N . THR A 1 84 ? 18.068 8.101 -29.906 1.00 93.62 84 THR A N 1
ATOM 674 C CA . THR A 1 84 ? 17.482 7.576 -28.669 1.00 93.62 84 THR A CA 1
ATOM 675 C C . THR A 1 84 ? 15.971 7.789 -28.644 1.00 93.62 84 THR A C 1
ATOM 677 O O . THR A 1 84 ? 15.475 8.777 -29.198 1.00 93.62 84 THR A O 1
ATOM 680 N N . PRO A 1 85 ? 15.208 6.852 -28.054 1.00 91.75 85 PRO A N 1
ATOM 681 C CA . PRO A 1 85 ? 13.781 7.042 -27.847 1.00 91.75 85 PRO A CA 1
ATOM 682 C C . PRO A 1 85 ? 13.529 8.230 -26.912 1.00 91.75 85 PRO A C 1
ATOM 684 O O . PRO A 1 85 ? 14.370 8.587 -26.092 1.00 91.75 85 PRO A O 1
ATOM 687 N N . ASN A 1 86 ? 12.363 8.862 -27.045 1.00 89.88 86 ASN A N 1
ATOM 688 C CA . ASN A 1 86 ? 12.074 10.092 -26.311 1.00 89.88 86 ASN A CA 1
ATOM 689 C C . ASN A 1 86 ? 11.763 9.833 -24.831 1.00 89.88 86 ASN A C 1
ATOM 691 O O . ASN A 1 86 ? 12.506 10.266 -23.953 1.00 89.88 86 ASN A O 1
ATOM 695 N N . VAL A 1 87 ? 10.627 9.195 -24.555 1.00 92.94 87 VAL A N 1
ATOM 696 C CA . VAL A 1 87 ? 10.073 9.028 -23.207 1.00 92.94 87 VAL A CA 1
ATOM 697 C C . VAL A 1 87 ? 9.283 7.726 -23.170 1.00 92.94 87 VAL A C 1
ATOM 699 O O . VAL A 1 87 ? 8.589 7.413 -24.139 1.00 92.94 87 VAL A O 1
ATOM 702 N N . VAL A 1 88 ? 9.371 7.003 -22.060 1.00 93.19 88 VAL A N 1
ATOM 703 C CA . VAL A 1 88 ? 8.482 5.880 -21.728 1.00 93.19 88 VAL A CA 1
ATOM 704 C C . VAL A 1 88 ? 7.837 6.132 -20.370 1.00 93.19 88 VAL A C 1
ATOM 706 O O . VAL A 1 88 ? 8.402 6.845 -19.541 1.00 93.19 88 VAL A O 1
ATOM 709 N N . SER A 1 89 ? 6.642 5.585 -20.154 1.00 91.69 89 SER A N 1
ATOM 710 C CA . SER A 1 89 ? 5.883 5.794 -18.921 1.00 91.69 89 SER A CA 1
ATOM 711 C C . SER A 1 89 ? 5.322 4.478 -18.403 1.00 91.69 89 SER A C 1
ATOM 713 O O . SER A 1 89 ? 4.712 3.707 -19.146 1.00 91.69 89 SER A O 1
ATOM 715 N N . SER A 1 90 ? 5.566 4.224 -17.125 1.00 93.88 90 SER A N 1
ATOM 716 C CA . SER A 1 90 ? 5.027 3.088 -16.389 1.00 93.88 90 SER A CA 1
ATOM 717 C C . SER A 1 90 ? 3.569 3.346 -16.026 1.00 93.88 90 SER A C 1
ATOM 719 O O . SER A 1 90 ? 3.156 4.480 -15.802 1.00 93.88 90 SER A O 1
ATOM 721 N N . GLU A 1 91 ? 2.781 2.285 -15.970 1.00 92.75 91 GLU A N 1
ATOM 722 C CA . GLU A 1 91 ? 1.358 2.354 -15.655 1.00 92.75 91 GLU A CA 1
ATOM 723 C C . GLU A 1 91 ? 1.138 1.958 -14.196 1.00 92.75 91 GLU A C 1
ATOM 725 O O . GLU A 1 91 ? 1.643 0.929 -13.751 1.00 92.75 91 GLU A O 1
ATOM 730 N N . VAL A 1 92 ? 0.359 2.750 -13.463 1.00 90.94 92 VAL A N 1
ATOM 731 C CA . VAL A 1 92 ? -0.205 2.338 -12.174 1.00 90.94 92 VAL A CA 1
ATOM 732 C C . VAL A 1 92 ? -1.673 2.022 -12.414 1.00 90.94 92 VAL A C 1
ATOM 734 O O . VAL A 1 92 ? -2.387 2.838 -12.999 1.00 90.94 92 VAL A O 1
ATOM 737 N N . TRP A 1 93 ? -2.131 0.849 -11.992 1.00 90.06 93 TRP A N 1
ATOM 738 C CA . TRP A 1 93 ? -3.519 0.430 -12.169 1.00 90.06 93 TRP A CA 1
ATOM 739 C C . TRP A 1 93 ? -4.113 -0.080 -10.858 1.00 90.06 93 TRP A C 1
ATOM 741 O O . TRP A 1 93 ? -3.400 -0.533 -9.968 1.00 90.06 93 TRP A O 1
ATOM 751 N N . VAL A 1 94 ? -5.436 -0.004 -10.745 1.00 87.69 94 VAL A N 1
ATOM 752 C CA . VAL A 1 94 ? -6.193 -0.563 -9.621 1.00 87.69 94 VAL A CA 1
ATOM 753 C C . VAL A 1 94 ? -7.181 -1.562 -10.189 1.00 87.69 94 VAL A C 1
ATOM 755 O O . VAL A 1 94 ? -7.859 -1.280 -11.179 1.00 87.69 94 VAL A O 1
ATOM 758 N N . GLU A 1 95 ? -7.248 -2.739 -9.586 1.00 88.31 95 GLU A N 1
ATOM 759 C CA . GLU A 1 95 ? -8.106 -3.821 -10.055 1.00 88.31 95 GLU A CA 1
ATOM 760 C C . GLU A 1 95 ? -8.752 -4.521 -8.861 1.00 88.31 95 GLU A C 1
ATOM 762 O O . GLU A 1 95 ? -8.082 -4.903 -7.904 1.00 88.31 95 GLU A O 1
ATOM 767 N N . GLU A 1 96 ? -10.072 -4.680 -8.914 1.00 90.88 96 GLU A N 1
ATOM 768 C CA . GLU A 1 96 ? -10.801 -5.495 -7.949 1.00 90.88 96 GLU A CA 1
ATOM 769 C C . GLU A 1 96 ? -10.612 -6.973 -8.299 1.00 90.88 96 GLU A C 1
ATOM 771 O O . GLU A 1 96 ? -10.901 -7.407 -9.419 1.00 90.88 96 GLU A O 1
ATOM 776 N N . ILE A 1 97 ? -10.098 -7.741 -7.344 1.00 91.69 97 ILE A N 1
ATOM 777 C CA . ILE A 1 97 ? -9.761 -9.158 -7.529 1.00 91.69 97 ILE A CA 1
ATOM 778 C C . ILE A 1 97 ? -10.637 -10.095 -6.717 1.00 91.69 97 ILE A C 1
ATOM 780 O O . ILE A 1 97 ? -10.554 -11.309 -6.899 1.00 91.69 97 ILE A O 1
ATOM 784 N N . GLY A 1 98 ? -11.474 -9.555 -5.835 1.00 92.75 98 GLY A N 1
ATOM 785 C CA . GLY A 1 98 ? -12.331 -10.367 -4.996 1.00 92.75 98 GLY A CA 1
ATOM 786 C C . GLY A 1 98 ? -13.015 -9.586 -3.886 1.00 92.75 98 GLY A C 1
ATOM 787 O O . GLY A 1 98 ? -13.311 -8.401 -4.032 1.00 92.75 98 GLY A O 1
ATOM 788 N N . LYS A 1 99 ? -13.249 -10.255 -2.758 1.00 91.81 99 LYS A N 1
ATOM 789 C CA . LYS A 1 99 ? -13.959 -9.712 -1.598 1.00 91.81 99 LYS A CA 1
ATOM 790 C C . LYS A 1 99 ? -13.327 -10.146 -0.285 1.00 91.81 99 LYS A C 1
ATOM 792 O O . LYS A 1 99 ? -12.859 -11.276 -0.161 1.00 91.81 99 LYS A O 1
ATOM 797 N N . ILE A 1 100 ? -13.409 -9.275 0.709 1.00 87.31 100 ILE A N 1
ATOM 798 C CA . ILE A 1 100 ? -13.101 -9.549 2.110 1.00 87.31 100 ILE A CA 1
ATOM 799 C C . ILE A 1 100 ? -14.426 -9.563 2.868 1.00 87.31 100 ILE A C 1
ATOM 801 O O . ILE A 1 100 ? -15.221 -8.635 2.743 1.00 87.31 100 ILE A O 1
ATOM 805 N N . ARG A 1 101 ? -14.679 -10.609 3.646 1.00 87.94 101 ARG A N 1
ATOM 806 C CA . ARG A 1 101 ? -15.827 -10.724 4.543 1.00 87.94 101 ARG A CA 1
ATOM 807 C C . ARG A 1 101 ? -15.330 -10.777 5.974 1.00 87.94 101 ARG A C 1
ATOM 809 O O . ARG A 1 101 ? -14.562 -11.672 6.319 1.00 87.94 101 ARG A O 1
ATOM 816 N N . ILE A 1 102 ? -15.776 -9.841 6.799 1.00 83.00 102 ILE A N 1
ATOM 817 C CA . ILE A 1 102 ? -15.385 -9.751 8.207 1.00 83.00 102 ILE A CA 1
ATOM 818 C C . ILE A 1 102 ? -16.603 -10.080 9.063 1.00 83.00 102 ILE A C 1
ATOM 820 O O . ILE A 1 102 ? -17.634 -9.411 8.973 1.00 83.00 102 ILE A O 1
ATOM 824 N N . PHE A 1 103 ? -16.486 -11.116 9.889 1.00 81.75 103 PHE A N 1
ATOM 825 C CA . PHE A 1 103 ? -17.513 -11.512 10.847 1.00 81.75 103 PHE A CA 1
ATOM 826 C C . PHE A 1 103 ? -17.173 -10.919 12.215 1.00 81.75 103 PHE A C 1
ATOM 828 O O . PHE A 1 103 ? -16.280 -11.407 12.913 1.00 81.75 103 PHE A O 1
ATOM 835 N N . VAL A 1 104 ? -17.881 -9.851 12.578 1.00 76.75 104 VAL A N 1
ATOM 836 C CA . VAL A 1 104 ? -17.739 -9.164 13.870 1.00 76.75 104 VAL A CA 1
ATOM 837 C C . VAL A 1 104 ? -18.589 -9.875 14.925 1.00 76.75 104 VAL A C 1
ATOM 839 O O . VAL A 1 104 ? -19.701 -10.320 14.623 1.00 76.75 104 VAL A O 1
ATOM 842 N N . ASN A 1 105 ? -18.082 -9.997 16.155 1.00 70.19 105 ASN A N 1
ATOM 843 C CA . ASN A 1 105 ? -18.864 -10.526 17.275 1.00 70.19 105 ASN A CA 1
ATOM 844 C C . ASN A 1 105 ? -20.201 -9.787 17.433 1.00 70.19 105 ASN A C 1
ATOM 846 O O . ASN A 1 105 ? -20.284 -8.571 17.303 1.00 70.19 105 ASN A O 1
ATOM 850 N N . GLY A 1 106 ? -21.268 -10.542 17.693 1.00 69.19 106 GLY A N 1
ATOM 851 C CA . GLY A 1 106 ? -22.614 -9.988 17.866 1.00 69.19 106 GLY A CA 1
ATOM 852 C C . GLY A 1 106 ? -23.347 -9.611 16.571 1.00 69.19 106 GLY A C 1
ATOM 853 O O . GLY A 1 106 ? -24.557 -9.401 16.628 1.00 69.19 106 GLY A O 1
ATOM 854 N N . SER A 1 107 ? -22.682 -9.596 15.409 1.00 74.25 107 SER A N 1
ATOM 855 C CA . SER A 1 107 ? -23.354 -9.407 14.116 1.00 74.25 107 SER A CA 1
ATOM 856 C C . SER A 1 107 ? -23.785 -10.742 13.505 1.00 74.25 107 SER A C 1
ATOM 858 O O . SER A 1 107 ? -23.011 -11.699 13.454 1.00 74.25 107 SER A O 1
ATOM 860 N N . SER A 1 108 ? -25.015 -10.807 12.988 1.00 78.88 108 SER A N 1
ATOM 861 C CA . SER A 1 108 ? -25.491 -11.944 12.188 1.00 78.88 108 SER A CA 1
ATOM 862 C C . SER A 1 108 ? -25.042 -11.884 10.727 1.00 78.88 108 SER A C 1
ATOM 864 O O . SER A 1 108 ? -25.077 -12.904 10.039 1.00 78.88 108 SER A O 1
ATOM 866 N N . GLU A 1 109 ? -24.635 -10.708 10.244 1.00 82.12 109 GLU A N 1
ATOM 867 C CA . GLU A 1 109 ? -24.223 -10.488 8.857 1.00 82.12 109 GLU A CA 1
ATOM 868 C C . GLU A 1 109 ? -22.743 -10.081 8.780 1.00 82.12 109 GLU A C 1
ATOM 870 O O . GLU A 1 109 ? -22.283 -9.266 9.589 1.00 82.12 109 GLU A O 1
ATOM 875 N N . PRO A 1 110 ? -21.968 -10.634 7.828 1.00 83.50 110 PRO A N 1
ATOM 876 C CA . PRO A 1 110 ? -20.601 -10.196 7.610 1.00 83.50 110 PRO A CA 1
ATOM 877 C C . PRO A 1 110 ? -20.566 -8.825 6.939 1.00 83.50 110 PRO A C 1
ATOM 879 O O . PRO A 1 110 ? -21.365 -8.517 6.054 1.00 83.50 110 PRO A O 1
ATOM 882 N N . VAL A 1 111 ? -19.548 -8.046 7.279 1.00 78.75 111 VAL A N 1
ATOM 883 C CA . VAL A 1 111 ? -19.168 -6.865 6.506 1.00 78.75 111 VAL A CA 1
ATOM 884 C C . VAL A 1 111 ? -18.457 -7.336 5.238 1.00 78.75 111 VAL A C 1
ATOM 886 O O . VAL A 1 111 ? -17.402 -7.960 5.335 1.00 78.75 111 VAL A O 1
ATOM 889 N N . GLU A 1 112 ? -19.003 -7.031 4.057 1.00 83.31 112 GLU A N 1
ATOM 890 C CA . GLU A 1 112 ? -18.322 -7.269 2.776 1.00 83.31 112 GLU A CA 1
ATOM 891 C C . GLU A 1 112 ? -17.584 -6.010 2.296 1.00 83.31 112 GLU A C 1
ATOM 893 O O . GLU A 1 112 ? -18.195 -4.956 2.117 1.00 83.31 112 GLU A O 1
ATOM 898 N N . LEU A 1 113 ? -16.288 -6.143 2.011 1.00 81.19 113 LEU A N 1
ATOM 899 C CA . LEU A 1 113 ? -15.445 -5.118 1.393 1.00 81.19 113 LEU A CA 1
ATOM 900 C C . LEU A 1 113 ? -14.871 -5.641 0.066 1.00 81.19 113 LEU A C 1
ATOM 902 O O . LEU A 1 113 ? -14.536 -6.826 -0.024 1.00 81.19 113 LEU A O 1
ATOM 906 N N . PRO A 1 114 ? -14.728 -4.800 -0.972 1.00 83.19 114 PRO A N 1
ATOM 907 C CA . PRO A 1 114 ? -14.032 -5.199 -2.190 1.00 83.19 114 PRO A CA 1
ATOM 908 C C . PRO A 1 114 ? -12.540 -5.412 -1.899 1.00 83.19 114 PRO A C 1
ATOM 910 O O . PRO A 1 114 ? -11.886 -4.575 -1.278 1.00 83.19 114 PRO A O 1
ATOM 913 N N . LEU A 1 115 ? -11.984 -6.525 -2.377 1.00 86.25 115 LEU A N 1
ATOM 914 C CA . LEU A 1 115 ? -10.545 -6.769 -2.353 1.00 86.25 115 LEU A CA 1
ATOM 915 C C . LEU A 1 115 ? -9.933 -6.150 -3.608 1.00 86.25 115 LEU A C 1
ATOM 917 O O . LEU A 1 115 ? -10.096 -6.680 -4.711 1.00 86.25 115 LEU A O 1
ATOM 921 N N . LYS A 1 116 ? -9.228 -5.034 -3.438 1.00 86.06 116 LYS A N 1
ATOM 922 C CA . LYS A 1 116 ? -8.522 -4.354 -4.524 1.00 86.06 116 LYS A CA 1
ATOM 923 C C . LYS A 1 116 ? -7.022 -4.604 -4.444 1.00 86.06 116 LYS A C 1
ATOM 925 O O . LYS A 1 116 ? -6.449 -4.676 -3.360 1.00 86.06 116 LYS A O 1
ATOM 930 N N . LEU A 1 117 ? -6.413 -4.712 -5.617 1.00 88.38 117 LEU A N 1
ATOM 931 C CA . LEU A 1 117 ? -4.972 -4.709 -5.816 1.00 88.38 117 LEU A CA 1
ATOM 932 C C . LEU A 1 117 ? -4.556 -3.354 -6.401 1.00 88.38 117 LEU A C 1
ATOM 934 O O . LEU A 1 117 ? -5.290 -2.769 -7.206 1.00 88.38 117 LEU A O 1
ATOM 938 N N . ILE A 1 118 ? -3.367 -2.890 -6.041 1.00 89.06 118 ILE A N 1
ATOM 939 C CA . ILE A 1 118 ? -2.697 -1.764 -6.694 1.00 89.06 118 ILE A CA 1
ATOM 940 C C . ILE A 1 118 ? -1.506 -2.340 -7.442 1.00 89.06 118 ILE A C 1
ATOM 942 O O . ILE A 1 118 ? -0.680 -3.021 -6.847 1.00 89.06 118 ILE A O 1
ATOM 946 N N . GLY A 1 119 ? -1.435 -2.128 -8.748 1.00 91.69 119 GLY A N 1
ATOM 947 C CA . GLY A 1 119 ? -0.378 -2.662 -9.592 1.00 91.69 119 GLY A CA 1
ATOM 948 C C . GLY A 1 119 ? 0.476 -1.572 -10.223 1.00 91.69 119 GLY A C 1
ATOM 949 O O . GLY A 1 119 ? -0.027 -0.504 -10.567 1.00 91.69 119 GLY A O 1
ATOM 950 N N . LEU A 1 120 ? 1.754 -1.872 -10.426 1.00 94.06 120 LEU A N 1
ATOM 951 C CA . LEU A 1 120 ? 2.749 -1.050 -11.103 1.00 94.06 120 LEU A CA 1
ATOM 952 C C . LEU A 1 120 ? 3.366 -1.834 -12.267 1.00 94.06 120 LEU A C 1
ATOM 954 O O . LEU A 1 120 ? 3.978 -2.882 -12.073 1.00 94.06 120 LEU A O 1
ATOM 958 N N . ARG A 1 121 ? 3.176 -1.359 -13.503 1.00 95.00 121 ARG A N 1
ATOM 959 C CA . ARG A 1 121 ? 3.604 -2.041 -14.732 1.00 95.00 121 ARG A CA 1
ATOM 960 C C . ARG A 1 121 ? 4.662 -1.186 -15.407 1.00 95.00 121 ARG A C 1
ATOM 962 O O . ARG A 1 121 ? 4.324 -0.163 -16.010 1.00 95.00 121 ARG A O 1
ATOM 969 N N . PRO A 1 122 ? 5.935 -1.593 -15.343 1.00 94.69 122 PRO A N 1
ATOM 970 C CA . PRO A 1 122 ? 6.978 -0.882 -16.054 1.00 94.69 122 PRO A CA 1
ATOM 971 C C . PRO A 1 122 ? 6.855 -1.132 -17.565 1.00 94.69 122 PRO A C 1
ATOM 973 O O . PRO A 1 122 ? 6.971 -2.267 -18.022 1.00 94.69 122 PRO A O 1
ATOM 976 N N . ASN A 1 123 ? 6.631 -0.077 -18.352 1.00 94.81 123 ASN A N 1
ATOM 977 C CA . ASN A 1 123 ? 6.512 -0.167 -19.815 1.00 94.81 123 ASN A CA 1
ATOM 978 C C . ASN A 1 123 ? 7.814 0.283 -20.491 1.00 94.81 123 ASN A C 1
ATOM 980 O O . ASN A 1 123 ? 7.888 1.348 -21.105 1.00 94.81 123 ASN A O 1
ATOM 984 N N . TYR A 1 124 ? 8.863 -0.516 -20.333 1.00 95.69 124 TYR A N 1
ATOM 985 C CA . TYR A 1 124 ? 10.183 -0.237 -20.895 1.00 95.69 124 TYR A CA 1
ATOM 986 C C . TYR A 1 124 ? 10.340 -0.769 -22.326 1.00 95.69 124 TYR A C 1
ATOM 988 O O . TYR A 1 124 ? 9.629 -1.679 -22.748 1.00 95.69 124 TYR A O 1
ATOM 996 N N . LEU A 1 125 ? 11.284 -0.199 -23.084 1.00 95.31 125 LEU A N 1
ATOM 997 C CA . LEU A 1 125 ? 11.552 -0.597 -24.472 1.00 95.31 125 LEU A CA 1
ATOM 998 C C . LEU A 1 125 ? 12.596 -1.713 -24.565 1.00 95.31 125 LEU A C 1
ATOM 1000 O O . LEU A 1 125 ? 12.490 -2.570 -25.442 1.00 95.31 125 LEU A O 1
ATOM 1004 N N . TYR A 1 126 ? 13.610 -1.697 -23.695 1.00 94.19 126 TYR A N 1
ATOM 1005 C CA . TYR A 1 126 ? 14.761 -2.610 -23.770 1.00 94.19 126 TYR A CA 1
ATOM 1006 C C . TYR A 1 126 ? 14.797 -3.657 -22.646 1.00 94.19 126 TYR A C 1
ATOM 1008 O O . TYR A 1 126 ? 15.588 -4.606 -22.708 1.00 94.19 126 TYR A O 1
ATOM 1016 N N . SER A 1 127 ? 13.935 -3.515 -21.640 1.00 93.31 127 SER A N 1
ATOM 1017 C CA . SER A 1 127 ? 13.834 -4.392 -20.474 1.00 93.31 127 SER A CA 1
ATOM 1018 C C . SER A 1 127 ? 12.417 -4.928 -20.335 1.00 93.31 127 SER A C 1
ATOM 1020 O O . SER A 1 127 ? 11.452 -4.177 -20.416 1.00 93.31 127 SER A O 1
ATOM 1022 N N . GLN A 1 128 ? 12.292 -6.226 -20.073 1.00 91.44 128 GLN A N 1
ATOM 1023 C CA . GLN A 1 128 ? 11.037 -6.823 -19.627 1.00 91.44 128 GLN A CA 1
ATOM 1024 C C . GLN A 1 128 ? 11.127 -6.969 -18.114 1.00 91.44 128 GLN A C 1
ATOM 1026 O O . GLN A 1 128 ? 11.845 -7.839 -17.627 1.00 91.44 128 GLN A O 1
ATOM 1031 N N . MET A 1 129 ? 10.472 -6.060 -17.397 1.00 92.31 129 MET A N 1
ATOM 1032 C CA . MET A 1 129 ? 10.362 -6.126 -15.943 1.00 92.31 129 MET A CA 1
ATOM 1033 C C . MET A 1 129 ? 8.995 -6.685 -15.576 1.00 92.31 129 MET A C 1
ATOM 1035 O O . MET A 1 129 ? 8.001 -6.405 -16.253 1.00 92.31 129 MET A O 1
ATOM 1039 N N . ASN A 1 130 ? 8.955 -7.469 -14.507 1.00 90.56 130 ASN A N 1
ATOM 1040 C CA . ASN A 1 130 ? 7.706 -7.990 -13.982 1.00 90.56 130 ASN A CA 1
ATOM 1041 C C . ASN A 1 130 ? 6.857 -6.844 -13.413 1.00 90.56 130 ASN A C 1
ATOM 1043 O O . ASN A 1 130 ? 7.406 -5.882 -12.866 1.00 90.56 130 ASN A O 1
ATOM 1047 N N . PRO A 1 131 ? 5.525 -6.902 -13.559 1.00 92.12 131 PRO A N 1
ATOM 1048 C CA . PRO A 1 131 ? 4.655 -5.985 -12.853 1.00 92.12 131 PRO A CA 1
ATOM 1049 C C . PRO A 1 131 ? 4.718 -6.248 -11.351 1.00 92.12 131 PRO A C 1
ATOM 1051 O O . PRO A 1 131 ? 4.739 -7.394 -10.916 1.00 92.12 131 PRO A O 1
ATOM 1054 N N . GLU A 1 132 ? 4.665 -5.187 -10.571 1.00 91.56 132 GLU A N 1
ATOM 1055 C CA . GLU A 1 132 ? 4.654 -5.246 -9.117 1.00 91.56 132 GLU A CA 1
ATOM 1056 C C . GLU A 1 132 ? 3.232 -5.007 -8.623 1.00 91.56 132 GLU A C 1
ATOM 1058 O O . GLU A 1 132 ? 2.479 -4.257 -9.245 1.00 91.56 132 GLU A O 1
ATOM 1063 N N . VAL A 1 133 ? 2.826 -5.661 -7.544 1.00 89.88 133 VAL A N 1
ATOM 1064 C CA . VAL A 1 133 ? 1.480 -5.539 -6.991 1.00 89.88 133 VAL A CA 1
ATOM 1065 C C . VAL A 1 133 ? 1.520 -5.406 -5.482 1.00 89.88 133 VAL A C 1
ATOM 1067 O O . VAL A 1 133 ? 2.318 -6.039 -4.802 1.00 89.88 133 VAL A O 1
ATOM 1070 N N . PHE A 1 134 ? 0.609 -4.596 -4.971 1.00 86.88 134 PHE A N 1
ATOM 1071 C CA . PHE A 1 134 ? 0.355 -4.388 -3.563 1.00 86.88 134 PHE A CA 1
ATOM 1072 C C . PHE A 1 134 ? -1.085 -4.784 -3.251 1.00 86.88 134 PHE A C 1
ATOM 1074 O O . PHE A 1 134 ? -2.025 -4.341 -3.923 1.00 86.88 134 PHE A O 1
ATOM 1081 N N . VAL A 1 135 ? -1.266 -5.634 -2.246 1.00 85.12 135 VAL A N 1
ATOM 1082 C CA . VAL A 1 135 ? -2.581 -6.101 -1.801 1.00 85.12 135 VAL A CA 1
ATOM 1083 C C . VAL A 1 135 ? -2.513 -6.492 -0.329 1.00 85.12 135 VAL A C 1
ATOM 1085 O O . VAL A 1 135 ? -1.642 -7.254 0.074 1.00 85.12 135 VAL A O 1
ATOM 1088 N N . LEU A 1 136 ? -3.441 -5.969 0.478 1.00 77.00 136 LEU A N 1
ATOM 1089 C CA . LEU A 1 136 ? -3.538 -6.248 1.920 1.00 77.00 136 LEU A CA 1
ATOM 1090 C C . LEU A 1 136 ? -2.261 -5.942 2.718 1.00 77.00 136 LEU A C 1
ATOM 1092 O O . LEU A 1 136 ? -1.982 -6.611 3.705 1.00 77.00 136 LEU A O 1
ATOM 1096 N N . GLY A 1 137 ? -1.487 -4.940 2.303 1.00 74.31 137 GLY A N 1
ATOM 1097 C CA . GLY A 1 137 ? -0.206 -4.615 2.941 1.00 74.31 137 GLY A CA 1
ATOM 1098 C C . GLY A 1 137 ? 0.967 -5.463 2.469 1.00 74.31 137 GLY A C 1
ATOM 1099 O O . GLY A 1 137 ? 2.098 -5.184 2.828 1.00 74.31 137 GLY A O 1
ATOM 1100 N N . CYS A 1 138 ? 0.725 -6.454 1.616 1.00 74.12 138 CYS A N 1
ATOM 1101 C CA . CYS A 1 138 ? 1.771 -7.304 1.074 1.00 74.12 138 CYS A CA 1
ATOM 1102 C C . CYS A 1 138 ? 2.175 -6.843 -0.332 1.00 74.12 138 CYS A C 1
ATOM 1104 O O . CYS A 1 138 ? 1.319 -6.483 -1.151 1.00 74.12 138 CYS A O 1
ATOM 1106 N N . TYR A 1 139 ? 3.472 -6.918 -0.627 1.00 80.44 139 TYR A N 1
ATOM 1107 C CA . TYR A 1 139 ? 4.049 -6.604 -1.931 1.00 80.44 139 TYR A CA 1
ATOM 1108 C C . TYR A 1 139 ? 4.507 -7.870 -2.671 1.00 80.44 139 TYR A C 1
ATOM 1110 O O . TYR A 1 139 ? 5.117 -8.759 -2.074 1.00 80.44 139 TYR A O 1
ATOM 1118 N N . PHE A 1 140 ? 4.232 -7.951 -3.978 1.00 82.06 140 PHE A N 1
ATOM 1119 C CA . PHE A 1 140 ? 4.559 -9.106 -4.818 1.00 82.06 140 PHE A CA 1
ATOM 1120 C C . PHE A 1 140 ? 4.987 -8.697 -6.231 1.00 82.06 140 PHE A C 1
ATOM 1122 O O . PHE A 1 140 ? 4.382 -7.813 -6.832 1.00 82.06 140 PHE A O 1
ATOM 1129 N N . SER A 1 141 ? 5.920 -9.446 -6.823 1.00 84.38 141 SER A N 1
ATOM 1130 C CA . SER A 1 141 ? 6.251 -9.345 -8.251 1.00 84.38 141 SER A CA 1
ATOM 1131 C C . SER A 1 141 ? 5.520 -10.426 -9.056 1.00 84.38 141 SER A C 1
ATOM 1133 O O . SER A 1 141 ? 5.653 -11.623 -8.788 1.00 84.38 141 SER A O 1
ATOM 1135 N N . LEU A 1 142 ? 4.723 -10.032 -10.052 1.00 80.19 142 LEU A N 1
ATOM 1136 C CA . LEU A 1 142 ? 3.987 -10.940 -10.934 1.00 80.19 142 LEU A CA 1
ATOM 1137 C C . LEU A 1 142 ? 4.927 -11.548 -11.988 1.00 80.19 142 LEU A C 1
ATOM 1139 O O . LEU A 1 142 ? 5.286 -10.877 -12.951 1.00 80.19 142 LEU A O 1
ATOM 1143 N N . GLY A 1 143 ? 5.269 -12.833 -11.868 1.00 68.75 143 GLY A N 1
ATOM 1144 C CA . GLY A 1 143 ? 6.027 -13.571 -12.897 1.00 68.75 143 GLY A CA 1
ATOM 1145 C C . GLY A 1 143 ? 7.213 -14.374 -12.366 1.00 68.75 143 GLY A C 1
ATOM 1146 O O . GLY A 1 143 ? 7.679 -15.295 -13.034 1.00 68.75 143 GLY A O 1
ATOM 1147 N N . GLU A 1 144 ? 7.652 -14.090 -11.144 1.00 60.00 144 GLU A N 1
ATOM 1148 C CA . GLU A 1 144 ? 8.530 -14.963 -10.363 1.00 60.00 144 GLU A CA 1
ATOM 1149 C C . GLU A 1 144 ? 7.705 -15.659 -9.268 1.00 60.00 144 GLU A C 1
ATOM 1151 O O . GLU A 1 144 ? 6.570 -15.263 -8.996 1.00 60.00 144 GLU A O 1
ATOM 1156 N N . LYS A 1 145 ? 8.227 -16.736 -8.654 1.00 52.78 145 LYS A N 1
ATOM 1157 C CA . LYS A 1 145 ? 7.627 -17.235 -7.403 1.00 52.78 145 LYS A CA 1
ATOM 1158 C C . LYS A 1 145 ? 7.558 -16.040 -6.463 1.00 52.78 145 LYS A C 1
ATOM 1160 O O . LYS A 1 145 ? 8.603 -15.428 -6.267 1.00 52.78 145 LYS A O 1
ATOM 1165 N N . ALA A 1 146 ? 6.364 -15.721 -5.965 1.00 45.88 146 ALA A N 1
ATOM 1166 C CA . ALA A 1 146 ? 6.104 -14.577 -5.106 1.00 45.88 146 ALA A CA 1
ATOM 1167 C C . ALA A 1 146 ? 7.234 -14.416 -4.080 1.00 45.88 146 ALA A C 1
ATOM 1169 O O . ALA A 1 146 ? 7.364 -15.186 -3.131 1.00 45.88 146 ALA A O 1
ATOM 1170 N N . SER A 1 147 ? 8.124 -13.466 -4.338 1.00 42.12 147 SER A N 1
ATOM 1171 C CA . SER A 1 147 ? 9.189 -13.106 -3.423 1.00 42.12 147 SER A CA 1
ATOM 1172 C C . SER A 1 147 ? 8.566 -12.129 -2.447 1.00 42.12 147 SER A C 1
ATOM 1174 O O . SER A 1 147 ? 8.394 -10.952 -2.749 1.00 42.12 147 SER A O 1
ATOM 1176 N N . LEU A 1 148 ? 8.146 -12.672 -1.307 1.00 46.81 148 LEU A N 1
ATOM 1177 C CA . LEU A 1 148 ? 7.675 -11.889 -0.178 1.00 46.81 148 LEU A CA 1
ATOM 1178 C C . LEU A 1 148 ? 8.770 -10.908 0.233 1.00 46.81 148 LEU A C 1
ATOM 1180 O O . LEU A 1 148 ? 9.870 -11.314 0.611 1.00 46.81 148 LEU A O 1
ATOM 1184 N N . ILE A 1 149 ? 8.451 -9.625 0.139 1.00 45.94 149 ILE A N 1
ATOM 1185 C CA . ILE A 1 149 ? 9.132 -8.583 0.898 1.00 45.94 149 ILE A CA 1
ATOM 1186 C C . ILE A 1 149 ? 8.355 -8.492 2.214 1.00 45.94 149 ILE A C 1
ATOM 1188 O O . ILE A 1 149 ? 7.125 -8.475 2.180 1.00 45.94 149 ILE A O 1
ATOM 1192 N N . GLU A 1 150 ? 9.075 -8.592 3.336 1.00 45.28 150 GLU A N 1
ATOM 1193 C CA . GLU A 1 150 ? 8.564 -8.770 4.706 1.00 45.28 150 GLU A CA 1
ATOM 1194 C C . GLU A 1 150 ? 7.276 -7.958 4.953 1.00 45.28 150 GLU A C 1
ATOM 1196 O O . GLU A 1 150 ? 7.332 -6.735 5.018 1.00 45.28 150 GLU A O 1
ATOM 1201 N N . PRO A 1 151 ? 6.100 -8.606 5.032 1.00 41.50 151 PRO A N 1
ATOM 1202 C CA . PRO A 1 151 ? 4.839 -7.918 4.752 1.00 41.50 151 PRO A CA 1
ATOM 1203 C C . PRO A 1 151 ? 4.175 -7.260 5.958 1.00 41.50 151 PRO A C 1
ATOM 1205 O O . PRO A 1 151 ? 3.088 -6.713 5.818 1.00 41.50 151 PRO A O 1
ATOM 1208 N N . PHE A 1 152 ? 4.768 -7.318 7.144 1.00 45.69 152 PHE A N 1
ATOM 1209 C CA . PHE A 1 152 ? 4.163 -6.738 8.333 1.00 45.69 152 PHE A CA 1
ATOM 1210 C C . PHE A 1 152 ? 5.261 -6.294 9.281 1.00 45.69 152 PHE A C 1
ATOM 1212 O O . PHE A 1 152 ? 6.077 -7.110 9.710 1.00 45.69 152 PHE A O 1
ATOM 1219 N N . GLU A 1 153 ? 5.238 -5.029 9.688 1.00 40.31 153 GLU A N 1
ATOM 1220 C CA . GLU A 1 153 ? 5.860 -4.686 10.955 1.00 40.31 153 GLU A CA 1
ATOM 1221 C C . GLU A 1 153 ? 4.976 -5.309 12.048 1.00 40.31 153 GLU A C 1
ATOM 1223 O O . GLU A 1 153 ? 3.856 -4.868 12.315 1.00 40.31 153 GLU A O 1
ATOM 1228 N N . ILE A 1 154 ? 5.433 -6.423 12.627 1.00 42.19 154 ILE A N 1
ATOM 1229 C CA . ILE A 1 154 ? 4.830 -6.989 13.835 1.00 42.19 154 ILE A CA 1
ATOM 1230 C C . ILE A 1 154 ? 5.118 -5.984 14.952 1.00 42.19 154 ILE A C 1
ATOM 1232 O O . ILE A 1 154 ? 6.152 -6.046 15.611 1.00 42.19 154 ILE A O 1
ATOM 1236 N N . VAL A 1 155 ? 4.213 -5.025 15.149 1.00 43.09 155 VAL A N 1
ATOM 1237 C CA . VAL A 1 155 ? 4.326 -4.030 16.230 1.00 43.09 155 VAL A CA 1
ATOM 1238 C C . VAL A 1 155 ? 4.228 -4.719 17.601 1.00 43.09 155 VAL A C 1
ATOM 1240 O O . VAL A 1 155 ? 4.792 -4.245 18.585 1.00 43.09 155 VAL A O 1
ATOM 1243 N N . SER A 1 156 ? 3.551 -5.873 17.666 1.00 50.00 156 SER A N 1
ATOM 1244 C CA . SER A 1 156 ? 3.499 -6.758 18.832 1.00 50.00 156 SER A CA 1
ATOM 1245 C C . SER A 1 156 ? 3.085 -8.177 18.432 1.00 50.00 156 SER A C 1
ATOM 1247 O O . SER A 1 156 ? 2.428 -8.356 17.405 1.00 50.00 156 SER A O 1
ATOM 1249 N N . ASP A 1 157 ? 3.366 -9.173 19.280 1.00 53.41 157 ASP A N 1
ATOM 1250 C CA . ASP A 1 157 ? 2.967 -10.573 19.069 1.00 53.41 157 ASP A CA 1
ATOM 1251 C C . ASP A 1 157 ? 1.460 -10.755 18.793 1.00 53.41 157 ASP A C 1
ATOM 1253 O O . ASP A 1 157 ? 1.075 -11.819 18.319 1.00 53.41 157 ASP A O 1
ATOM 1257 N N . ASN A 1 158 ? 0.593 -9.763 19.059 1.00 52.53 158 ASN A N 1
ATOM 1258 C CA . ASN A 1 158 ? -0.869 -9.892 19.059 1.00 52.53 158 ASN A CA 1
ATOM 1259 C C . ASN A 1 158 ? -1.642 -9.054 18.023 1.00 52.53 158 ASN A C 1
ATOM 1261 O O . ASN A 1 158 ? -2.873 -9.054 18.059 1.00 52.53 158 ASN A O 1
ATOM 1265 N N . SER A 1 159 ? -0.987 -8.381 17.078 1.00 46.78 159 SER A N 1
ATOM 1266 C CA . SER A 1 159 ? -1.667 -7.527 16.086 1.00 46.78 159 SER A CA 1
ATOM 1267 C C . SER A 1 159 ? -1.384 -7.966 14.648 1.00 46.78 159 SER A C 1
ATOM 1269 O O . SER A 1 159 ? -0.227 -8.153 14.279 1.00 46.78 159 SER A O 1
ATOM 1271 N N . ALA A 1 160 ? -2.429 -8.083 13.825 1.00 53.41 160 ALA A N 1
ATOM 1272 C CA . ALA A 1 160 ? -2.334 -8.291 12.381 1.00 53.41 160 ALA A CA 1
ATOM 1273 C C . ALA A 1 160 ? -2.886 -7.067 11.637 1.00 53.41 160 ALA A C 1
ATOM 1275 O O . ALA A 1 160 ? -3.977 -6.576 11.939 1.00 53.41 160 ALA A O 1
ATOM 1276 N N . TYR A 1 161 ? -2.147 -6.580 10.644 1.00 59.94 161 TYR A N 1
ATOM 1277 C CA . TYR A 1 161 ? -2.530 -5.420 9.846 1.00 59.94 161 TYR A CA 1
ATOM 1278 C C . TYR A 1 161 ? -3.149 -5.878 8.528 1.00 59.94 161 TYR A C 1
ATOM 1280 O O . TYR A 1 161 ? -2.599 -6.723 7.838 1.00 59.94 161 TYR A O 1
ATOM 1288 N N . ILE A 1 162 ? -4.305 -5.337 8.161 1.00 62.72 162 ILE A N 1
ATOM 1289 C CA . ILE A 1 162 ? -4.924 -5.566 6.857 1.00 62.72 162 ILE A CA 1
ATOM 1290 C C . ILE A 1 162 ? -5.199 -4.201 6.233 1.00 62.72 162 ILE A C 1
ATOM 1292 O O . ILE A 1 162 ? -6.117 -3.479 6.624 1.00 62.72 162 ILE A O 1
ATOM 1296 N N . LEU A 1 163 ? -4.391 -3.835 5.241 1.00 62.03 163 LEU A N 1
ATOM 1297 C CA . LEU A 1 163 ? -4.557 -2.578 4.513 1.00 62.03 163 LEU A CA 1
ATOM 1298 C C . LEU A 1 163 ? -5.580 -2.777 3.383 1.00 62.03 163 LEU A C 1
ATOM 1300 O O . LEU A 1 163 ? -5.301 -3.435 2.380 1.00 62.03 163 LEU A O 1
ATOM 1304 N N . VAL A 1 164 ? -6.779 -2.214 3.536 1.00 59.34 164 VAL A N 1
ATOM 1305 C CA . VAL A 1 164 ? -7.842 -2.247 2.522 1.00 59.34 164 VAL A CA 1
ATOM 1306 C C . VAL A 1 164 ? -7.860 -0.912 1.785 1.00 59.34 164 VAL A C 1
ATOM 1308 O O . VAL A 1 164 ? -8.424 0.083 2.236 1.00 59.34 164 VAL A O 1
ATOM 1311 N N . SER A 1 165 ? -7.232 -0.866 0.615 1.00 55.91 165 SER A N 1
ATOM 1312 C CA . SER A 1 165 ? -7.243 0.338 -0.212 1.00 55.91 165 SER A CA 1
ATOM 1313 C C . SER A 1 165 ? -8.509 0.399 -1.066 1.00 55.91 165 SER A C 1
ATOM 1315 O O . SER A 1 165 ? -8.756 -0.499 -1.872 1.00 55.91 165 SER A O 1
ATOM 1317 N N . ASP A 1 166 ? -9.256 1.492 -0.986 1.00 54.34 166 ASP A N 1
ATOM 1318 C CA . ASP A 1 166 ? -10.354 1.776 -1.907 1.00 54.34 166 ASP A CA 1
ATOM 1319 C C . ASP A 1 166 ? -10.064 3.093 -2.643 1.00 54.34 166 ASP A C 1
ATOM 1321 O O . ASP A 1 166 ? -10.660 4.138 -2.422 1.00 54.34 166 ASP A O 1
ATOM 1325 N N . LEU A 1 167 ? -9.041 3.024 -3.502 1.00 58.22 167 LEU A N 1
ATOM 1326 C CA . LEU A 1 167 ? -8.599 4.138 -4.335 1.00 58.22 167 LEU A CA 1
ATOM 1327 C C . LEU A 1 167 ? -9.579 4.376 -5.485 1.00 58.22 167 LEU A C 1
ATOM 1329 O O . LEU A 1 167 ? -9.951 3.437 -6.195 1.00 58.22 167 LEU A O 1
ATOM 1333 N N . GLU A 1 168 ? -9.925 5.642 -5.728 1.00 48.44 168 GLU A N 1
ATOM 1334 C CA . GLU A 1 168 ? -10.791 5.996 -6.856 1.00 48.44 168 GLU A CA 1
ATOM 1335 C C . GLU A 1 168 ? -10.037 6.123 -8.189 1.00 48.44 168 GLU A C 1
ATOM 1337 O O . GLU A 1 168 ? -10.639 5.850 -9.226 1.00 48.44 168 GLU A O 1
ATOM 1342 N N . LYS A 1 169 ? -8.742 6.489 -8.216 1.00 53.06 169 LYS A N 1
ATOM 1343 C CA . LYS A 1 169 ? -7.930 6.591 -9.453 1.00 53.06 169 LYS A CA 1
ATOM 1344 C C . LYS A 1 169 ? -6.432 6.453 -9.168 1.00 53.06 169 LYS A C 1
ATOM 1346 O O . LYS A 1 169 ? -5.914 7.131 -8.286 1.00 53.06 169 LYS A O 1
ATOM 1351 N N . ALA A 1 170 ? -5.733 5.643 -9.962 1.00 56.47 170 ALA A N 1
ATOM 1352 C CA . ALA A 1 170 ? -4.272 5.636 -10.015 1.00 56.47 170 ALA A CA 1
ATOM 1353 C C . ALA A 1 170 ? -3.758 6.654 -11.050 1.00 56.47 170 ALA A C 1
ATOM 1355 O O . ALA A 1 170 ? -4.345 6.811 -12.122 1.00 56.47 170 ALA A O 1
ATOM 1356 N N . GLY A 1 171 ? -2.672 7.354 -10.723 1.00 61.91 171 GLY A N 1
ATOM 1357 C CA . GLY A 1 171 ? -1.994 8.332 -11.579 1.00 61.91 171 GLY A CA 1
ATOM 1358 C C . GLY A 1 171 ? -0.532 8.504 -11.155 1.00 61.91 171 GLY A C 1
ATOM 1359 O O . GLY A 1 171 ? -0.041 7.721 -10.348 1.00 61.91 171 GLY A O 1
ATOM 1360 N N . GLU A 1 172 ? 0.162 9.529 -11.667 1.00 65.12 172 GLU A N 1
ATOM 1361 C CA . GLU A 1 172 ? 1.557 9.831 -11.264 1.00 65.12 172 GLU A CA 1
ATOM 1362 C C . GLU A 1 172 ? 1.669 10.185 -9.769 1.00 65.12 172 GLU A C 1
ATOM 1364 O O . GLU A 1 172 ? 2.684 9.923 -9.133 1.00 65.12 172 GLU A O 1
ATOM 1369 N N . GLN A 1 173 ? 0.585 10.714 -9.196 1.00 69.38 173 GLN A N 1
ATOM 1370 C CA . GLN A 1 173 ? 0.437 10.936 -7.764 1.00 69.38 173 GLN A CA 1
ATOM 1371 C C . GLN A 1 173 ? -0.756 10.144 -7.249 1.00 69.38 173 GLN A C 1
ATOM 1373 O O . GLN A 1 173 ? -1.887 10.347 -7.705 1.00 69.38 173 GLN A O 1
ATOM 1378 N N . MET A 1 174 ? -0.511 9.274 -6.274 1.00 69.00 174 MET A N 1
ATOM 1379 C CA . MET A 1 174 ? -1.575 8.598 -5.540 1.00 69.00 174 MET A CA 1
ATOM 1380 C C . MET A 1 174 ? -1.897 9.394 -4.285 1.00 69.00 174 MET A C 1
ATOM 1382 O O . MET A 1 174 ? -1.003 9.810 -3.548 1.00 69.00 174 MET A O 1
ATOM 1386 N N . ARG A 1 175 ? -3.189 9.627 -4.064 1.00 61.47 175 ARG A N 1
ATOM 1387 C CA . ARG A 1 175 ? -3.705 10.303 -2.875 1.00 61.47 175 ARG A CA 1
ATOM 1388 C C . ARG A 1 175 ? -4.469 9.296 -2.044 1.00 61.47 175 ARG A C 1
ATOM 1390 O O . ARG A 1 175 ? -5.343 8.608 -2.566 1.00 61.47 175 ARG A O 1
ATOM 1397 N N . PHE A 1 176 ? -4.140 9.252 -0.765 1.00 63.31 176 PHE A N 1
ATOM 1398 C CA . PHE A 1 176 ? -4.766 8.375 0.207 1.00 63.31 176 PHE A CA 1
ATOM 1399 C C . PHE A 1 176 ? -5.572 9.240 1.159 1.00 63.31 176 PHE A C 1
ATOM 1401 O O . PHE A 1 176 ? -5.045 10.201 1.721 1.00 63.31 176 PHE A O 1
ATOM 1408 N N . TYR A 1 177 ? -6.841 8.891 1.328 1.00 55.09 177 TYR A N 1
ATOM 1409 C CA . TYR A 1 177 ? -7.703 9.460 2.352 1.00 55.09 177 TYR A CA 1
ATOM 1410 C C . TYR A 1 177 ? -7.887 8.390 3.404 1.00 55.09 177 TYR A C 1
ATOM 1412 O O . TYR A 1 177 ? -8.457 7.349 3.098 1.00 55.09 177 TYR A O 1
ATOM 1420 N N . GLY A 1 178 ? -7.324 8.575 4.588 1.00 48.12 178 GLY A N 1
ATOM 1421 C CA . GLY A 1 178 ? -7.262 7.482 5.542 1.00 48.12 178 GLY A CA 1
ATOM 1422 C C . GLY A 1 178 ? -8.306 7.561 6.636 1.00 48.12 178 GLY A C 1
ATOM 1423 O O . GLY A 1 178 ? -8.539 8.608 7.238 1.00 48.12 178 GLY A O 1
ATOM 1424 N N . ASN A 1 179 ? -8.859 6.386 6.905 1.00 55.16 179 ASN A N 1
ATOM 1425 C CA . ASN A 1 179 ? -9.603 6.039 8.097 1.00 55.16 179 ASN A CA 1
ATOM 1426 C C . ASN A 1 179 ? -8.941 4.782 8.677 1.00 55.16 179 ASN A C 1
ATOM 1428 O O . ASN A 1 179 ? -8.970 3.715 8.057 1.00 55.16 179 ASN A O 1
ATOM 1432 N N . HIS A 1 180 ? -8.314 4.907 9.844 1.00 51.09 180 HIS A N 1
ATOM 1433 C CA . HIS A 1 180 ? -7.822 3.762 10.607 1.00 51.09 180 HIS A CA 1
ATOM 1434 C C . HIS A 1 180 ? -8.912 3.276 11.564 1.00 51.09 180 HIS A C 1
ATOM 1436 O O . HIS A 1 180 ? -9.469 4.075 12.319 1.00 51.09 180 HIS A O 1
ATOM 1442 N N . ARG A 1 181 ? -9.209 1.971 11.550 1.00 58.50 181 ARG A N 1
ATOM 1443 C CA . ARG A 1 181 ? -10.017 1.327 12.592 1.00 58.50 181 ARG A CA 1
ATOM 1444 C C . ARG A 1 181 ? -9.393 -0.001 13.005 1.00 58.50 181 ARG A C 1
ATOM 1446 O O . ARG A 1 181 ? -9.208 -0.900 12.186 1.00 58.50 181 ARG A O 1
ATOM 1453 N N . ALA A 1 182 ? -9.105 -0.130 14.295 1.00 51.59 182 ALA A N 1
ATOM 1454 C CA . ALA A 1 182 ? -8.737 -1.401 14.901 1.00 51.59 182 ALA A CA 1
ATOM 1455 C C . ALA A 1 182 ? -10.009 -2.192 15.236 1.00 51.59 182 ALA A C 1
ATOM 1457 O O . ALA A 1 182 ? -10.910 -1.674 15.895 1.00 51.59 182 ALA A O 1
ATOM 1458 N N . TYR A 1 183 ? -10.087 -3.439 14.780 1.00 57.50 183 TYR A N 1
ATOM 1459 C CA . TYR A 1 183 ? -11.154 -4.369 15.128 1.00 57.50 183 TYR A CA 1
ATOM 1460 C C . TYR A 1 183 ? -10.590 -5.409 16.090 1.00 57.50 183 TYR A C 1
ATOM 1462 O O . TYR A 1 183 ? -9.940 -6.373 15.693 1.00 57.50 183 TYR A O 1
ATOM 1470 N N . GLU A 1 184 ? -10.862 -5.196 17.373 1.00 52.44 184 GLU A N 1
ATOM 1471 C CA . GLU A 1 184 ? -10.499 -6.116 18.460 1.00 52.44 184 GLU A CA 1
ATOM 1472 C C . GLU A 1 184 ? -11.446 -7.325 18.553 1.00 52.44 184 GLU A C 1
ATOM 1474 O O . GLU A 1 184 ? -11.164 -8.280 19.263 1.00 52.44 184 GLU A O 1
ATOM 1479 N N . GLU A 1 185 ? -12.570 -7.304 17.827 1.00 56.44 185 GLU A N 1
ATOM 1480 C CA . GLU A 1 185 ? -13.673 -8.266 17.988 1.00 56.44 185 GLU A CA 1
ATOM 1481 C C . GLU A 1 185 ? -14.056 -9.003 16.697 1.00 56.44 185 GLU A C 1
ATOM 1483 O O . GLU A 1 185 ? -15.119 -9.630 16.610 1.00 56.44 185 GLU A O 1
ATOM 1488 N N . ALA A 1 186 ? -13.212 -8.937 15.663 1.00 58.09 186 ALA A N 1
ATOM 1489 C CA . ALA A 1 186 ? -13.383 -9.829 14.528 1.00 58.09 186 ALA A CA 1
ATOM 1490 C C . ALA A 1 186 ? -13.201 -11.264 15.039 1.00 58.09 186 ALA A C 1
ATOM 1492 O O . ALA A 1 186 ? -12.175 -11.607 15.623 1.00 58.09 186 ALA A O 1
ATOM 1493 N N . ASN A 1 187 ? -14.203 -12.113 14.835 1.00 72.69 187 ASN A N 1
ATOM 1494 C CA . ASN A 1 187 ? -14.039 -13.534 15.098 1.00 72.69 187 ASN A CA 1
ATOM 1495 C C . ASN A 1 187 ? -13.252 -14.143 13.945 1.00 72.69 187 ASN A C 1
ATOM 1497 O O . ASN A 1 187 ? -12.249 -14.826 14.156 1.00 72.69 187 ASN A O 1
ATOM 1501 N N . TRP A 1 188 ? -13.763 -13.953 12.731 1.00 81.25 188 TRP A N 1
ATOM 1502 C CA . TRP A 1 188 ? -13.324 -14.661 11.538 1.00 81.25 188 TRP A CA 1
ATOM 1503 C C . TRP A 1 188 ? -13.277 -13.694 10.353 1.00 81.25 188 TRP A C 1
ATOM 1505 O O . TRP A 1 188 ? -14.185 -12.880 10.159 1.00 81.25 188 TRP A O 1
ATOM 1515 N N . VAL A 1 189 ? -12.241 -13.824 9.532 1.00 84.94 189 VAL A N 1
ATOM 1516 C CA . VAL A 1 189 ? -12.070 -13.089 8.277 1.00 84.94 189 VAL A CA 1
ATOM 1517 C C . VAL A 1 189 ? -12.007 -14.094 7.132 1.00 84.94 189 VAL A C 1
ATOM 1519 O O . VAL A 1 189 ? -11.311 -15.105 7.215 1.00 84.94 189 VAL A O 1
ATOM 1522 N N . ASN A 1 190 ? -12.747 -13.826 6.060 1.00 89.75 190 ASN A N 1
ATOM 1523 C CA . ASN A 1 190 ? -12.718 -14.585 4.815 1.00 89.75 190 ASN A CA 1
ATOM 1524 C C . ASN A 1 190 ? -12.255 -13.668 3.682 1.00 89.75 190 ASN A C 1
ATOM 1526 O O . ASN A 1 190 ? -12.903 -12.674 3.374 1.00 89.75 190 ASN A O 1
ATOM 1530 N N . ILE A 1 191 ? -11.149 -14.014 3.043 1.00 88.56 191 ILE A N 1
ATOM 1531 C CA . ILE A 1 191 ? -10.667 -13.378 1.820 1.00 88.56 191 ILE A CA 1
ATOM 1532 C C . ILE A 1 191 ? -11.032 -14.310 0.674 1.00 88.56 191 ILE A C 1
ATOM 1534 O O . ILE A 1 191 ? -10.733 -15.497 0.733 1.00 88.56 191 ILE A O 1
ATOM 1538 N N . SER A 1 192 ? -11.673 -13.803 -0.370 1.00 91.69 192 SER A N 1
ATOM 1539 C CA . SER A 1 192 ? -12.074 -14.594 -1.534 1.00 91.69 192 SER A CA 1
ATOM 1540 C C . SER A 1 192 ? -11.674 -13.896 -2.822 1.00 91.69 192 SER A C 1
ATOM 1542 O O . SER A 1 192 ? -11.824 -12.684 -2.929 1.00 91.69 192 SER A O 1
ATOM 1544 N N . LEU A 1 193 ? -11.173 -14.654 -3.796 1.00 91.94 193 LEU A N 1
ATOM 1545 C CA . LEU A 1 193 ? -10.873 -14.182 -5.145 1.00 91.94 193 LEU A CA 1
ATOM 1546 C C . LEU A 1 193 ? -12.026 -14.508 -6.094 1.00 91.94 193 LEU A C 1
ATOM 1548 O O . LEU A 1 193 ? -12.681 -15.554 -5.975 1.00 91.94 193 LEU A O 1
ATOM 1552 N N . TYR A 1 194 ? -12.246 -13.631 -7.072 1.00 94.12 194 TYR A N 1
ATOM 1553 C CA . TYR A 1 194 ? -13.157 -13.922 -8.170 1.00 94.12 194 TYR A CA 1
ATOM 1554 C C . TYR A 1 194 ? -12.608 -15.071 -9.035 1.00 94.12 194 TYR A C 1
ATOM 1556 O O . TYR A 1 194 ? -11.399 -15.122 -9.276 1.00 94.12 194 TYR A O 1
ATOM 1564 N N . PRO A 1 195 ? -13.453 -16.010 -9.507 1.00 93.00 195 PRO A N 1
ATOM 1565 C CA . PRO A 1 195 ? -12.991 -17.188 -10.246 1.00 93.00 195 PRO A CA 1
ATOM 1566 C C . PRO A 1 195 ? -12.110 -16.861 -11.458 1.00 93.00 195 PRO A C 1
ATOM 1568 O O . PRO A 1 195 ? -11.088 -17.506 -11.672 1.00 93.00 195 PRO A O 1
ATOM 1571 N N . GLU A 1 196 ? -12.446 -15.819 -12.215 1.00 93.69 196 GLU A N 1
ATOM 1572 C CA . GLU A 1 196 ? -11.694 -15.361 -13.389 1.00 93.69 196 GLU A CA 1
ATOM 1573 C C . GLU A 1 196 ? -10.332 -14.731 -13.056 1.00 93.69 196 GLU A C 1
ATOM 1575 O O . GLU A 1 196 ? -9.531 -14.457 -13.949 1.00 93.69 196 GLU A O 1
ATOM 1580 N N . LYS A 1 197 ? -10.067 -14.475 -11.773 1.00 92.44 197 LYS A N 1
ATOM 1581 C CA . LYS A 1 197 ? -8.811 -13.916 -11.262 1.00 92.44 197 LYS A CA 1
ATOM 1582 C C . LYS A 1 197 ? -7.885 -14.998 -10.706 1.00 92.44 197 LYS A C 1
ATOM 1584 O O . LYS A 1 197 ? -6.715 -14.713 -10.452 1.00 92.44 197 LYS A O 1
ATOM 1589 N N . LEU A 1 198 ? -8.370 -16.232 -10.556 1.00 88.19 198 LEU A N 1
ATOM 1590 C CA . LEU A 1 198 ? -7.652 -17.306 -9.874 1.00 88.19 198 LEU A CA 1
ATOM 1591 C C . LEU A 1 198 ? -6.356 -17.712 -10.584 1.00 88.19 198 LEU A C 1
ATOM 1593 O O . LEU A 1 198 ? -5.326 -17.841 -9.933 1.00 88.19 198 LEU A O 1
ATOM 1597 N N . ASP A 1 199 ? -6.371 -17.831 -11.910 1.00 86.81 199 ASP A N 1
ATOM 1598 C CA . ASP A 1 199 ? -5.181 -18.240 -12.672 1.00 86.81 199 ASP A CA 1
ATOM 1599 C C . ASP A 1 199 ? -4.024 -17.240 -12.533 1.00 86.81 199 ASP A C 1
ATOM 1601 O O . ASP A 1 199 ? -2.854 -17.608 -12.613 1.00 86.81 199 ASP A O 1
ATOM 1605 N N . LYS A 1 200 ? -4.354 -15.962 -12.317 1.00 86.69 200 LYS A N 1
ATOM 1606 C CA . LYS A 1 200 ? -3.383 -14.869 -12.225 1.00 86.69 200 LYS A CA 1
ATOM 1607 C C . LYS A 1 200 ? -2.954 -14.577 -10.786 1.00 86.69 200 LYS A C 1
ATOM 1609 O O . LYS A 1 200 ? -1.798 -14.227 -10.570 1.00 86.69 200 LYS A O 1
ATOM 1614 N N . TYR A 1 201 ? -3.868 -14.704 -9.823 1.00 87.12 201 TYR A N 1
ATOM 1615 C CA . TYR A 1 201 ? -3.661 -14.270 -8.436 1.00 87.12 201 TYR A CA 1
ATOM 1616 C C . TYR A 1 201 ? -3.825 -15.383 -7.397 1.00 87.12 201 TYR A C 1
ATOM 1618 O O . TYR A 1 201 ? -3.710 -15.110 -6.210 1.00 87.12 201 TYR A O 1
ATOM 1626 N N . GLY A 1 202 ? -4.062 -16.635 -7.793 1.00 84.19 202 GLY A N 1
ATOM 1627 C CA . GLY A 1 202 ? -4.282 -17.746 -6.859 1.00 84.19 202 GLY A CA 1
ATOM 1628 C C . GLY A 1 202 ? -3.118 -17.970 -5.890 1.00 84.19 202 GLY A C 1
ATOM 1629 O O . GLY A 1 202 ? -3.348 -18.286 -4.726 1.00 84.19 202 GLY A O 1
ATOM 1630 N N . GLY A 1 203 ? -1.881 -17.701 -6.329 1.00 82.94 203 GLY A N 1
ATOM 1631 C CA . GLY A 1 203 ? -0.692 -17.761 -5.471 1.00 82.94 203 GLY A CA 1
ATOM 1632 C C . GLY A 1 203 ? -0.734 -16.801 -4.276 1.00 82.94 203 GLY A C 1
ATOM 1633 O O . GLY A 1 203 ? -0.122 -17.089 -3.255 1.00 82.94 203 GLY A O 1
ATOM 1634 N N . LEU A 1 204 ? -1.510 -15.712 -4.355 1.00 84.19 204 LEU A N 1
ATOM 1635 C CA . LEU A 1 204 ? -1.685 -14.766 -3.252 1.00 84.19 204 LEU A CA 1
ATOM 1636 C C . LEU A 1 204 ? -2.254 -15.443 -2.001 1.00 84.19 204 LEU A C 1
ATOM 1638 O O . LEU A 1 204 ? -1.808 -15.158 -0.897 1.00 84.19 204 LEU A O 1
ATOM 1642 N N . LEU A 1 205 ? -3.242 -16.329 -2.163 1.00 86.94 205 LEU A N 1
ATOM 1643 C CA . LEU A 1 205 ? -3.904 -16.972 -1.025 1.00 86.94 205 LEU A CA 1
ATOM 1644 C C . LEU A 1 205 ? -2.957 -17.918 -0.279 1.00 86.94 205 LEU A C 1
ATOM 1646 O O . LEU A 1 205 ? -3.016 -17.992 0.945 1.00 86.94 205 LEU A O 1
ATOM 1650 N N . GLU A 1 206 ? -2.073 -18.601 -1.008 1.00 86.19 206 GLU A N 1
ATOM 1651 C CA . GLU A 1 206 ? -1.060 -19.486 -0.427 1.00 86.19 206 GLU A CA 1
ATOM 1652 C C . GLU A 1 206 ? 0.025 -18.699 0.314 1.00 86.19 206 GLU A C 1
ATOM 1654 O O . GLU A 1 206 ? 0.405 -19.071 1.424 1.00 86.19 206 GLU A O 1
ATOM 1659 N N . GLU A 1 207 ? 0.485 -17.577 -0.246 1.00 82.00 207 GLU A N 1
ATOM 1660 C CA . GLU A 1 207 ? 1.456 -16.720 0.445 1.00 82.00 207 GLU A CA 1
ATOM 1661 C C . GLU A 1 207 ? 0.844 -16.060 1.685 1.00 82.00 207 GLU A C 1
ATOM 1663 O O . GLU A 1 207 ? 1.452 -16.076 2.753 1.00 82.00 207 GLU A O 1
ATOM 1668 N N . LEU A 1 208 ? -0.397 -15.566 1.598 1.00 81.75 208 LEU A N 1
ATOM 1669 C CA . LEU A 1 208 ? -1.119 -15.055 2.767 1.00 81.75 208 LEU A CA 1
ATOM 1670 C C . LEU A 1 208 ? -1.283 -16.134 3.842 1.00 81.75 208 LEU A C 1
ATOM 1672 O O . LEU A 1 208 ? -1.091 -15.855 5.021 1.00 81.75 208 LEU A O 1
ATOM 1676 N N . LYS A 1 209 ? -1.590 -17.377 3.456 1.00 86.69 209 LYS A N 1
ATOM 1677 C CA . LYS A 1 209 ? -1.657 -18.503 4.394 1.00 86.69 209 LYS A CA 1
ATOM 1678 C C . LYS A 1 209 ? -0.317 -18.730 5.087 1.00 86.69 209 LYS A C 1
ATOM 1680 O O . LYS A 1 209 ? -0.294 -18.881 6.303 1.00 86.69 209 LYS A O 1
ATOM 1685 N N . LYS A 1 210 ? 0.785 -18.744 4.335 1.00 84.62 210 LYS A N 1
ATOM 1686 C CA . LYS A 1 210 ? 2.129 -18.931 4.890 1.00 84.62 210 LYS A CA 1
ATOM 1687 C C . LYS A 1 210 ? 2.454 -17.863 5.940 1.00 84.62 210 LYS A C 1
ATOM 1689 O O . LYS A 1 210 ? 2.950 -18.202 7.008 1.00 84.62 210 LYS A O 1
ATOM 1694 N N . LEU A 1 211 ? 2.103 -16.607 5.671 1.00 77.19 211 LEU A N 1
ATOM 1695 C CA . LEU A 1 211 ? 2.270 -15.509 6.626 1.00 77.19 211 LEU A CA 1
ATOM 1696 C C . LEU A 1 211 ? 1.408 -15.688 7.875 1.00 77.19 211 LEU A C 1
ATOM 1698 O O . LEU A 1 211 ? 1.884 -15.514 8.992 1.00 77.19 211 LEU A O 1
ATOM 1702 N N . LEU A 1 212 ? 0.144 -16.076 7.705 1.00 80.44 212 LEU A N 1
ATOM 1703 C CA . LEU A 1 212 ? -0.737 -16.365 8.835 1.00 80.44 212 LEU A CA 1
ATOM 1704 C C . LEU A 1 212 ? -0.206 -17.528 9.684 1.00 80.44 212 LEU A C 1
ATOM 1706 O O . LEU A 1 212 ? -0.278 -17.459 10.910 1.00 80.44 212 LEU A O 1
ATOM 1710 N N . ASP A 1 213 ? 0.367 -18.556 9.056 1.00 84.38 213 ASP A N 1
ATOM 1711 C CA . ASP A 1 213 ? 0.996 -19.678 9.755 1.00 84.38 213 ASP A CA 1
ATOM 1712 C C . ASP A 1 213 ? 2.227 -19.216 10.563 1.00 84.38 213 ASP A C 1
ATOM 1714 O O . ASP A 1 213 ? 2.383 -19.622 11.715 1.00 84.38 213 ASP A O 1
ATOM 1718 N N . GLU A 1 214 ? 3.066 -18.333 10.006 1.00 80.94 214 GLU A N 1
ATOM 1719 C CA . GLU A 1 214 ? 4.212 -17.720 10.707 1.00 80.94 214 GLU A CA 1
ATOM 1720 C C . GLU A 1 214 ? 3.768 -16.885 11.925 1.00 80.94 214 GLU A C 1
ATOM 1722 O O . GLU A 1 214 ? 4.450 -16.865 12.951 1.00 80.94 214 GLU A O 1
ATOM 1727 N N . LEU A 1 215 ? 2.581 -16.275 11.855 1.00 71.06 215 LEU A N 1
ATOM 1728 C CA . LEU A 1 215 ? 1.952 -15.515 12.943 1.00 71.06 215 LEU A CA 1
ATOM 1729 C C . LEU A 1 215 ? 1.145 -16.384 13.929 1.00 71.06 215 LEU A C 1
ATOM 1731 O O . LEU A 1 215 ? 0.487 -15.852 14.829 1.00 71.06 215 LEU A O 1
ATOM 1735 N N . ASN A 1 216 ? 1.172 -17.713 13.783 1.00 81.75 216 ASN A N 1
ATOM 1736 C CA . ASN A 1 216 ? 0.355 -18.664 14.549 1.00 81.75 216 ASN A CA 1
ATOM 1737 C C . ASN A 1 216 ? -1.161 -18.384 14.474 1.00 81.75 216 ASN A C 1
ATOM 1739 O O . ASN A 1 216 ? -1.913 -18.680 15.407 1.00 81.75 216 ASN A O 1
ATOM 1743 N N . VAL A 1 217 ? -1.632 -17.817 13.365 1.00 81.25 217 VAL A N 1
ATOM 1744 C CA . VAL A 1 217 ? -3.050 -17.559 13.121 1.00 81.25 217 VAL A CA 1
ATOM 1745 C C . VAL A 1 217 ? -3.675 -18.789 12.474 1.00 81.25 217 VAL A C 1
ATOM 1747 O O . VAL A 1 217 ? -3.264 -19.240 11.407 1.00 81.25 217 VAL A O 1
ATOM 1750 N N . THR A 1 218 ? -4.715 -19.340 13.104 1.00 83.44 218 THR A N 1
ATOM 1751 C CA . THR A 1 218 ? -5.416 -20.504 12.547 1.00 83.44 218 THR A CA 1
ATOM 1752 C C . THR A 1 218 ? -6.124 -20.112 11.254 1.00 83.44 218 THR A C 1
ATOM 1754 O O . THR A 1 218 ? -7.052 -19.298 11.276 1.00 83.44 218 THR A O 1
ATOM 1757 N N . SER A 1 219 ? -5.709 -20.721 10.142 1.00 89.31 219 SER A N 1
ATOM 1758 C CA . SER A 1 219 ? -6.227 -20.434 8.808 1.00 89.31 219 SER A CA 1
ATOM 1759 C C . SER A 1 219 ? -6.644 -21.701 8.046 1.00 89.31 219 SER A C 1
ATOM 1761 O O . SER A 1 219 ? -6.214 -22.815 8.347 1.00 89.31 219 SER A O 1
ATOM 1763 N N . SER A 1 220 ? -7.526 -21.550 7.058 1.00 89.12 220 SER A N 1
ATOM 1764 C CA . SER A 1 220 ? -7.886 -22.600 6.100 1.00 89.12 220 SER A CA 1
ATOM 1765 C C . SER A 1 220 ? -8.010 -22.012 4.700 1.00 89.12 220 SER A C 1
ATOM 1767 O O . SER A 1 220 ? -8.673 -20.994 4.502 1.00 89.12 220 SER A O 1
ATOM 1769 N N . VAL A 1 221 ? -7.375 -22.663 3.727 1.00 89.62 221 VAL A N 1
ATOM 1770 C CA . VAL A 1 221 ? -7.411 -22.267 2.315 1.00 89.62 221 VAL A CA 1
ATOM 1771 C C . VAL A 1 221 ? -8.307 -23.224 1.545 1.00 89.62 221 VAL A C 1
ATOM 1773 O O . VAL A 1 221 ? -8.190 -24.444 1.665 1.00 89.62 221 VAL A O 1
ATOM 1776 N N . GLY A 1 222 ? -9.223 -22.657 0.769 1.00 89.88 222 GLY A N 1
ATOM 1777 C CA . GLY A 1 222 ? -9.964 -23.345 -0.278 1.00 89.88 222 GLY A CA 1
ATOM 1778 C C . GLY A 1 222 ? -9.517 -22.875 -1.661 1.00 89.88 222 GLY A C 1
ATOM 1779 O O . GLY A 1 222 ? -8.647 -22.022 -1.792 1.00 89.88 222 GLY A O 1
ATOM 1780 N N . ASN A 1 223 ? -10.161 -23.392 -2.710 1.00 88.31 223 ASN A N 1
ATOM 1781 C CA . ASN A 1 223 ? -9.744 -23.139 -4.096 1.00 88.31 223 ASN A CA 1
ATOM 1782 C C . ASN A 1 223 ? -9.665 -21.656 -4.474 1.00 88.31 223 ASN A C 1
ATOM 1784 O O . ASN A 1 223 ? -8.866 -21.304 -5.328 1.00 88.31 223 ASN A O 1
ATOM 1788 N N . ASN A 1 224 ? -10.509 -20.805 -3.892 1.00 91.31 224 ASN A N 1
ATOM 1789 C CA . ASN A 1 224 ? -10.551 -19.372 -4.178 1.00 91.31 224 ASN A CA 1
ATOM 1790 C C . ASN A 1 224 ? -10.750 -18.522 -2.919 1.00 91.31 224 ASN A C 1
ATOM 1792 O O . ASN A 1 224 ? -11.164 -17.370 -3.030 1.00 91.31 224 ASN A O 1
ATOM 1796 N N . PHE A 1 225 ? -10.522 -19.080 -1.730 1.00 91.12 225 PHE A N 1
ATOM 1797 C CA . PHE A 1 225 ? -10.694 -18.340 -0.487 1.00 91.12 225 PHE A CA 1
ATOM 1798 C C . PHE A 1 225 ? -9.677 -18.735 0.581 1.00 91.12 225 PHE A C 1
ATOM 1800 O O . PHE A 1 225 ? -9.166 -19.849 0.589 1.00 91.12 225 PHE A O 1
ATOM 1807 N N . LEU A 1 226 ? -9.452 -17.824 1.518 1.00 89.50 226 LEU A N 1
ATOM 1808 C CA . LEU A 1 226 ? -8.663 -17.986 2.727 1.00 89.50 226 LEU A CA 1
ATOM 1809 C C . LEU A 1 226 ? -9.521 -17.524 3.908 1.00 89.50 226 LEU A C 1
ATOM 1811 O O . LEU A 1 226 ? -9.939 -16.370 3.960 1.00 89.50 226 LEU A O 1
ATOM 1815 N N . ASN A 1 227 ? -9.802 -18.427 4.839 1.00 88.06 227 ASN A N 1
ATOM 1816 C CA . ASN A 1 227 ? -10.440 -18.113 6.115 1.00 88.06 227 ASN A CA 1
ATOM 1817 C C . ASN A 1 227 ? -9.391 -18.083 7.210 1.00 88.06 227 ASN A C 1
ATOM 1819 O O . ASN A 1 227 ? -8.552 -18.980 7.252 1.00 88.06 227 ASN A O 1
ATOM 1823 N N . PHE A 1 228 ? -9.495 -17.156 8.150 1.00 86.12 228 PHE A N 1
ATOM 1824 C CA . PHE A 1 228 ? -8.684 -17.189 9.358 1.00 86.12 228 PHE A CA 1
ATOM 1825 C C . PHE A 1 228 ? -9.418 -16.603 10.557 1.00 86.12 228 PHE A C 1
ATOM 1827 O O . PHE A 1 228 ? -10.283 -15.737 10.421 1.00 86.12 228 PHE A O 1
ATOM 1834 N N . SER A 1 229 ? -9.099 -17.142 11.731 1.00 82.88 229 SER A N 1
ATOM 1835 C CA . SER A 1 229 ? -9.677 -16.730 13.009 1.00 82.88 229 SER A CA 1
ATOM 1836 C C . SER A 1 229 ? -8.778 -15.708 13.682 1.00 82.88 229 SER A C 1
ATOM 1838 O O . SER A 1 229 ? -7.577 -15.926 13.807 1.00 82.88 229 SER A O 1
ATOM 1840 N N . THR A 1 230 ? -9.374 -14.641 14.191 1.00 74.62 230 THR A N 1
ATOM 1841 C CA . THR A 1 230 ? -8.682 -13.522 14.847 1.00 74.62 230 THR A CA 1
ATOM 1842 C C . THR A 1 230 ? -8.999 -13.460 16.338 1.00 74.62 230 THR A C 1
ATOM 1844 O O . THR A 1 230 ? -8.740 -12.465 16.992 1.00 74.62 230 THR A O 1
ATOM 1847 N N . LYS A 1 231 ? -9.521 -14.560 16.896 1.00 68.19 231 LYS A N 1
ATOM 1848 C CA . LYS A 1 231 ? -9.977 -14.689 18.289 1.00 68.19 231 LYS A CA 1
ATOM 1849 C C . LYS A 1 231 ? -9.004 -14.152 19.354 1.00 68.19 231 LYS A C 1
ATOM 1851 O O . LYS A 1 231 ? -9.470 -13.671 20.377 1.00 68.19 231 LYS A O 1
ATOM 1856 N N . ASP A 1 232 ? -7.697 -14.208 19.094 1.00 65.69 232 ASP A N 1
ATOM 1857 C CA . ASP A 1 232 ? -6.647 -13.749 20.015 1.00 65.69 232 ASP A CA 1
ATOM 1858 C C . ASP A 1 232 ? -5.731 -12.674 19.388 1.00 65.69 232 ASP A C 1
ATOM 1860 O O . ASP A 1 232 ? -4.627 -12.437 19.881 1.00 65.69 232 ASP A O 1
ATOM 1864 N N . LYS A 1 233 ? -6.139 -12.068 18.262 1.00 66.69 233 LYS A N 1
ATOM 1865 C CA . LYS A 1 233 ? -5.343 -11.084 17.512 1.00 66.69 233 LYS A CA 1
ATOM 1866 C C . LYS A 1 233 ? -6.189 -9.877 17.121 1.00 66.69 233 LYS A C 1
ATOM 1868 O O . LYS A 1 233 ? -7.276 -10.030 16.573 1.00 66.69 233 LYS A O 1
ATOM 1873 N N . VAL A 1 234 ? -5.658 -8.674 17.315 1.00 59.12 234 VAL A N 1
ATOM 1874 C CA . VAL A 1 234 ? -6.313 -7.445 16.850 1.00 59.12 234 VAL A CA 1
ATOM 1875 C C . VAL A 1 234 ? -6.101 -7.310 15.347 1.00 59.12 234 VAL A C 1
ATOM 1877 O O . VAL A 1 234 ? -4.961 -7.328 14.882 1.00 59.12 234 VAL A O 1
ATOM 1880 N N . VAL A 1 235 ? -7.186 -7.166 14.582 1.00 60.56 235 VAL A N 1
ATOM 1881 C CA . VAL A 1 235 ? -7.104 -6.881 13.146 1.00 60.56 235 VAL A CA 1
ATOM 1882 C C . VAL A 1 235 ? -7.216 -5.385 12.937 1.00 60.56 235 VAL A C 1
ATOM 1884 O O . VAL A 1 235 ? -8.283 -4.796 13.111 1.00 60.56 235 VAL A O 1
ATOM 1887 N N . HIS A 1 236 ? -6.131 -4.759 12.513 1.00 59.31 236 HIS A N 1
ATOM 1888 C CA . HIS A 1 236 ? -6.157 -3.358 12.126 1.00 59.31 236 HIS A CA 1
ATOM 1889 C C . HIS A 1 236 ? -6.573 -3.244 10.666 1.00 59.31 236 HIS A C 1
ATOM 1891 O O . HIS A 1 236 ? -5.837 -3.668 9.779 1.00 59.31 236 HIS A O 1
ATOM 1897 N N . LEU A 1 237 ? -7.744 -2.664 10.410 1.00 60.50 237 LEU A N 1
ATOM 1898 C CA . LEU A 1 237 ? -8.201 -2.355 9.062 1.00 60.50 237 LEU A CA 1
ATOM 1899 C C . LEU A 1 237 ? -7.927 -0.883 8.782 1.00 60.50 237 LEU A C 1
ATOM 1901 O O . LEU A 1 237 ? -8.594 0.012 9.306 1.00 60.50 237 LEU A O 1
ATOM 1905 N N . TYR A 1 238 ? -6.944 -0.633 7.927 1.00 59.16 238 TYR A N 1
ATOM 1906 C CA . TYR A 1 238 ? -6.747 0.697 7.370 1.00 59.16 238 TYR A CA 1
ATOM 1907 C C . TYR A 1 238 ? -7.537 0.764 6.080 1.00 59.16 238 TYR A C 1
ATOM 1909 O O . TYR A 1 238 ? -7.221 0.067 5.116 1.00 59.16 238 TYR A O 1
ATOM 1917 N N . THR A 1 239 ? -8.576 1.587 6.073 1.00 58.03 239 THR A N 1
ATOM 1918 C CA . THR A 1 239 ? -9.351 1.850 4.866 1.00 58.03 239 THR A CA 1
ATOM 1919 C C . THR A 1 239 ? -8.919 3.177 4.276 1.00 58.03 239 THR A C 1
ATOM 1921 O O . THR A 1 239 ? -8.895 4.189 4.977 1.00 58.03 239 THR A O 1
ATOM 1924 N N . ALA A 1 240 ? -8.589 3.176 2.988 1.00 51.47 240 ALA A N 1
ATOM 1925 C CA . ALA A 1 240 ? -8.255 4.396 2.262 1.00 51.47 240 ALA A CA 1
ATOM 1926 C C . ALA A 1 240 ? -9.465 4.982 1.493 1.00 51.47 240 ALA A C 1
ATOM 1928 O O . ALA A 1 240 ? -9.290 5.365 0.335 1.00 51.47 240 ALA A O 1
ATOM 1929 N N . SER A 1 241 ? -10.691 4.979 2.056 1.00 50.28 241 SER A N 1
ATOM 1930 C CA . SER A 1 241 ? -11.864 5.558 1.365 1.00 50.28 241 SER A CA 1
ATOM 1931 C C . SER A 1 241 ? -13.024 6.071 2.229 1.00 50.28 241 SER A C 1
ATOM 1933 O O . SER A 1 241 ? -13.161 5.741 3.409 1.00 50.28 241 SER A O 1
ATOM 1935 N N . ASP A 1 242 ? -13.899 6.832 1.552 1.00 44.78 242 ASP A N 1
ATOM 1936 C CA . ASP A 1 242 ? -15.213 7.347 1.977 1.00 44.78 242 ASP A CA 1
ATOM 1937 C C . ASP A 1 242 ? -16.316 6.266 2.048 1.00 44.78 242 ASP A C 1
ATOM 1939 O O . ASP A 1 242 ? -17.493 6.574 2.252 1.00 44.78 242 ASP A O 1
ATOM 1943 N N . SER A 1 243 ? -15.979 4.974 1.922 1.00 49.50 243 SER A N 1
ATOM 1944 C CA . SER A 1 243 ? -16.939 3.868 2.118 1.00 49.50 243 SER A CA 1
ATOM 1945 C C . SER A 1 243 ? -17.478 3.754 3.564 1.00 49.50 243 SER A C 1
ATOM 1947 O O . SER A 1 243 ? -18.298 2.875 3.852 1.00 49.50 243 SER A O 1
ATOM 1949 N N . GLU A 1 244 ? -17.098 4.715 4.424 1.00 47.62 244 GLU A N 1
ATOM 1950 C CA . GLU A 1 244 ? -17.653 5.095 5.733 1.00 47.62 244 GLU A CA 1
ATOM 1951 C C . GLU A 1 244 ? -19.128 4.731 5.906 1.00 47.62 244 GLU A C 1
ATOM 1953 O O . GLU A 1 244 ? -19.485 4.105 6.896 1.00 47.62 244 GLU A O 1
ATOM 1958 N N . VAL A 1 245 ? -20.000 5.098 4.961 1.00 53.66 245 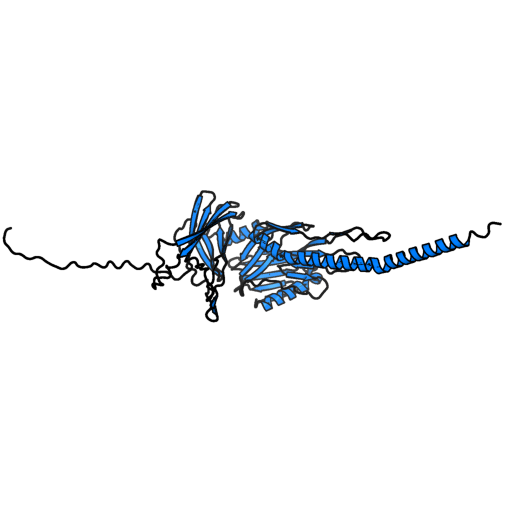VAL A N 1
ATOM 1959 C CA . VAL A 1 245 ? -21.454 5.087 5.199 1.00 53.66 245 VAL A CA 1
ATOM 1960 C C . VAL A 1 245 ? -21.979 3.691 5.557 1.00 53.66 245 VAL A C 1
ATOM 1962 O O . VAL A 1 245 ? -22.712 3.542 6.529 1.00 53.66 245 VAL A O 1
ATOM 1965 N N . ARG A 1 246 ? -21.566 2.638 4.839 1.00 52.19 246 ARG A N 1
ATOM 1966 C CA . ARG A 1 246 ? -22.086 1.278 5.094 1.00 52.19 246 ARG A CA 1
ATOM 1967 C C . ARG A 1 246 ? -21.473 0.615 6.322 1.00 52.19 246 ARG A C 1
ATOM 1969 O O . ARG A 1 246 ? -22.168 -0.114 7.025 1.00 52.19 246 ARG A O 1
ATOM 1976 N N . LEU A 1 247 ? -20.188 0.854 6.569 1.00 53.00 247 LEU A N 1
ATOM 1977 C CA . LEU A 1 247 ? -19.477 0.271 7.705 1.00 53.00 247 LEU A CA 1
ATOM 1978 C C . LEU A 1 247 ? -19.897 0.952 9.014 1.00 53.00 247 LEU A C 1
ATOM 1980 O O . LEU A 1 247 ? -20.149 0.280 10.013 1.00 53.00 247 LEU A O 1
ATOM 1984 N N . ASN A 1 248 ? -20.065 2.275 8.979 1.00 54.31 248 ASN A N 1
ATOM 1985 C CA . ASN A 1 248 ? -20.521 3.073 10.111 1.00 54.31 248 ASN A CA 1
ATOM 1986 C C . ASN A 1 248 ? -21.970 2.757 10.481 1.00 54.31 248 ASN A C 1
ATOM 1988 O O . ASN A 1 248 ? -22.273 2.710 11.667 1.00 54.31 248 ASN A O 1
ATOM 1992 N N . ASP A 1 249 ? -22.858 2.495 9.520 1.00 56.69 249 ASP A N 1
ATOM 1993 C CA . ASP A 1 249 ? -24.256 2.157 9.822 1.00 56.69 249 ASP A CA 1
ATOM 1994 C C . ASP A 1 249 ? -24.402 0.783 10.505 1.00 56.69 249 ASP A C 1
ATOM 1996 O O . ASP A 1 249 ? -25.210 0.639 11.425 1.00 56.69 249 ASP A O 1
ATOM 2000 N N . LEU A 1 250 ? -23.588 -0.209 10.122 1.00 51.00 250 LEU A N 1
ATOM 2001 C CA . LEU A 1 250 ? -23.548 -1.531 10.768 1.00 51.00 250 LEU A CA 1
ATOM 2002 C C . LEU A 1 250 ? -22.888 -1.480 12.156 1.00 51.00 250 LEU A C 1
ATOM 2004 O O . LEU A 1 250 ? -23.389 -2.090 13.099 1.00 51.00 250 LEU A O 1
ATOM 2008 N N . ILE A 1 251 ? -21.810 -0.702 12.313 1.00 51.00 251 ILE A N 1
ATOM 2009 C CA . ILE A 1 251 ? -21.127 -0.532 13.606 1.00 51.00 251 ILE A CA 1
ATOM 2010 C C . ILE A 1 251 ? -21.970 0.291 14.576 1.00 51.00 251 ILE A C 1
ATOM 2012 O O . ILE A 1 251 ? -22.052 -0.056 15.754 1.00 51.00 251 ILE A O 1
ATOM 2016 N N . LYS A 1 252 ? -22.658 1.335 14.095 1.00 54.47 252 LYS A N 1
ATOM 2017 C CA . LYS A 1 252 ? -23.667 2.042 14.888 1.00 54.47 252 LYS A CA 1
ATOM 2018 C C . LYS A 1 252 ? -24.680 1.043 15.416 1.00 54.47 252 LYS A C 1
ATOM 2020 O O . LYS A 1 252 ? -24.901 1.032 16.610 1.00 54.47 252 LYS A O 1
ATOM 2025 N N . GLN A 1 253 ? -25.213 0.132 14.606 1.00 52.22 253 GLN A N 1
ATOM 2026 C CA . GLN A 1 253 ? -26.165 -0.868 15.108 1.00 52.22 253 GLN A CA 1
ATOM 2027 C C . GLN A 1 253 ? -25.589 -1.787 16.204 1.00 52.22 253 GLN A C 1
ATOM 2029 O O . GLN A 1 253 ? -26.332 -2.140 17.116 1.00 52.22 253 GLN A O 1
ATOM 2034 N N . SER A 1 254 ? -24.288 -2.105 16.186 1.00 46.28 254 SER A N 1
ATOM 2035 C CA . SER A 1 254 ? -23.624 -2.818 17.296 1.00 46.28 254 SER A CA 1
ATOM 2036 C C . SER A 1 254 ? -23.289 -1.936 18.512 1.00 46.28 254 SER A C 1
ATOM 2038 O O . SER A 1 254 ? -23.272 -2.435 19.632 1.00 46.28 254 SER A O 1
ATOM 2040 N N . ALA A 1 255 ? -23.058 -0.633 18.317 1.00 46.53 255 ALA A N 1
ATOM 2041 C CA . ALA A 1 255 ? -22.675 0.333 19.355 1.00 46.53 255 ALA A CA 1
ATOM 2042 C C . ALA A 1 255 ? -23.856 1.167 19.904 1.00 46.53 255 ALA A C 1
ATOM 2044 O O . ALA A 1 255 ? -23.701 1.905 20.873 1.00 46.53 255 ALA A O 1
ATOM 2045 N N . VAL A 1 256 ? -25.054 1.048 19.317 1.00 44.16 256 VAL A N 1
ATOM 2046 C CA . VAL A 1 256 ? -26.270 1.846 19.601 1.00 44.16 256 VAL A CA 1
ATOM 2047 C C . VAL A 1 256 ? -26.830 1.634 21.020 1.00 44.16 256 VAL A C 1
ATOM 2049 O O . VAL A 1 256 ? -27.757 2.329 21.426 1.00 44.16 256 VAL A O 1
ATOM 2052 N N . GLY A 1 257 ? -26.231 0.758 21.830 1.00 49.53 257 GLY A N 1
ATOM 2053 C CA . GLY A 1 257 ? -26.500 0.703 23.271 1.00 49.53 257 GLY A CA 1
ATOM 2054 C C . GLY A 1 257 ? -25.849 1.825 24.096 1.00 49.53 257 GLY A C 1
ATOM 2055 O O . GLY A 1 257 ? -26.337 2.123 25.183 1.00 49.53 257 GLY A O 1
ATOM 2056 N N . ASP A 1 258 ? -24.793 2.468 23.586 1.00 52.03 258 ASP A N 1
ATOM 2057 C CA . ASP A 1 258 ? -23.811 3.186 24.412 1.00 52.03 258 ASP A CA 1
ATOM 2058 C C . ASP A 1 258 ? -23.563 4.634 23.951 1.00 52.03 258 ASP A C 1
ATOM 2060 O O . ASP A 1 258 ? -22.462 5.146 24.089 1.00 52.03 258 ASP A O 1
ATOM 2064 N N . GLY A 1 259 ? -24.581 5.320 23.416 1.00 49.12 259 GLY A N 1
ATOM 2065 C CA . GLY A 1 259 ? -24.473 6.635 22.748 1.00 49.12 259 GLY A CA 1
ATOM 2066 C C . GLY A 1 259 ? -23.812 7.789 23.521 1.00 49.12 259 GLY A C 1
ATOM 2067 O O . GLY A 1 259 ? -23.517 8.813 22.912 1.00 49.12 259 GLY A O 1
ATOM 2068 N N . ASP A 1 260 ? -23.523 7.602 24.807 1.00 56.75 260 ASP A N 1
ATOM 2069 C CA . ASP A 1 260 ? -22.786 8.551 25.633 1.00 56.75 260 ASP A CA 1
ATOM 2070 C C . ASP A 1 260 ? -21.444 7.994 26.126 1.00 56.75 260 ASP A C 1
ATOM 2072 O O . ASP A 1 260 ? -20.848 8.628 26.974 1.00 56.75 260 ASP A O 1
ATOM 2076 N N . ARG A 1 261 ? -20.937 6.836 25.674 1.00 59.97 261 ARG A N 1
ATOM 2077 C CA . ARG A 1 261 ? -19.699 6.240 26.212 1.00 59.97 261 ARG A CA 1
ATOM 2078 C C . ARG A 1 261 ? -18.511 6.297 25.241 1.00 59.97 261 ARG A C 1
ATOM 2080 O O . ARG A 1 261 ? -18.619 5.962 24.066 1.00 59.97 261 ARG A O 1
ATOM 2087 N N . PHE A 1 262 ? -17.343 6.677 25.746 1.00 62.53 262 PHE A N 1
ATOM 2088 C CA . PHE A 1 262 ? -16.038 6.503 25.115 1.00 62.53 262 PHE A CA 1
ATOM 2089 C C . PHE A 1 262 ? -15.491 5.107 25.415 1.00 62.53 262 PHE A C 1
ATOM 2091 O O . PHE A 1 262 ? -15.743 4.585 26.498 1.00 62.53 262 PHE A O 1
ATOM 2098 N N . LYS A 1 263 ? -14.713 4.533 24.490 1.00 67.06 263 LYS A N 1
ATOM 2099 C CA . LYS A 1 263 ? -14.021 3.247 24.663 1.00 67.06 263 LYS A CA 1
ATOM 2100 C C . LYS A 1 263 ? -12.516 3.493 24.693 1.00 67.06 263 LYS A C 1
ATOM 2102 O O . LYS A 1 263 ? -11.918 3.916 23.701 1.00 67.06 263 LYS A O 1
ATOM 2107 N N . ILE A 1 264 ? -11.885 3.196 25.816 1.00 65.25 264 ILE A N 1
ATOM 2108 C CA . ILE A 1 264 ? -10.444 3.361 25.979 1.00 65.25 264 ILE A CA 1
ATOM 2109 C C . ILE A 1 264 ? -9.811 1.981 25.888 1.00 65.25 264 ILE A C 1
ATOM 2111 O O . ILE A 1 264 ? -9.987 1.167 26.789 1.00 65.25 264 ILE A O 1
ATOM 2115 N N . THR A 1 265 ? -9.106 1.715 24.788 1.00 59.50 265 THR A N 1
ATOM 2116 C CA . THR A 1 265 ? -8.335 0.479 24.628 1.00 59.50 265 THR A CA 1
ATOM 2117 C C . THR A 1 265 ? -7.069 0.586 25.463 1.00 59.50 265 THR A C 1
ATOM 2119 O O . THR A 1 265 ? -6.215 1.436 25.213 1.00 59.50 265 THR A O 1
ATOM 2122 N N . LEU A 1 266 ? -6.930 -0.307 26.431 1.00 58.00 266 LEU A N 1
ATOM 2123 C CA . LEU A 1 266 ? -5.724 -0.496 27.218 1.00 58.00 266 LEU A CA 1
ATOM 2124 C C . LEU A 1 266 ? -4.695 -1.243 26.347 1.00 58.00 266 LEU A C 1
ATOM 2126 O O . LEU A 1 266 ? -5.048 -2.123 25.565 1.00 58.00 266 LEU A O 1
ATOM 2130 N N . GLY A 1 267 ? -3.405 -0.914 26.463 1.00 47.56 267 GLY A N 1
ATOM 2131 C CA . GLY A 1 267 ? -2.311 -1.484 25.648 1.00 47.56 267 GLY A CA 1
ATOM 2132 C C . GLY A 1 267 ? -2.139 -3.017 25.705 1.00 47.56 267 GLY A C 1
ATOM 2133 O O . GLY A 1 267 ? -1.268 -3.559 25.035 1.00 47.56 267 GLY A O 1
ATOM 2134 N N . ASN A 1 268 ? -2.970 -3.721 26.478 1.00 51.22 268 ASN A N 1
ATOM 2135 C CA . ASN A 1 268 ? -3.091 -5.178 26.555 1.00 51.22 268 ASN A CA 1
ATOM 2136 C C . ASN A 1 268 ? -4.354 -5.723 25.838 1.00 51.22 268 ASN A C 1
ATOM 2138 O O . ASN A 1 268 ? -4.731 -6.869 26.066 1.00 51.22 268 ASN A O 1
ATOM 2142 N N . SER A 1 269 ? -5.012 -4.919 24.991 1.00 48.12 269 SER A N 1
ATOM 2143 C CA . SER A 1 269 ? -6.279 -5.222 24.288 1.00 48.12 269 SER A CA 1
ATOM 2144 C C . SER A 1 269 ? -7.543 -5.292 25.162 1.00 48.12 269 SER A C 1
ATOM 2146 O O . SER A 1 269 ? -8.629 -5.527 24.634 1.00 48.12 269 SER A O 1
ATOM 2148 N N . SER A 1 270 ? -7.450 -5.085 26.482 1.00 57.16 270 SER A N 1
ATOM 2149 C CA . SER A 1 270 ? -8.645 -4.851 27.309 1.00 57.16 270 SER A CA 1
ATOM 2150 C C . SER A 1 270 ? -9.168 -3.427 27.104 1.00 57.16 270 SER A C 1
ATOM 2152 O O . SER A 1 270 ? -8.475 -2.588 26.532 1.00 57.16 270 SER A O 1
ATOM 2154 N N . HIS A 1 271 ? -10.404 -3.141 27.509 1.00 60.06 271 HIS A N 1
ATOM 2155 C CA . HIS A 1 271 ? -10.993 -1.820 27.317 1.00 60.06 271 HIS A CA 1
ATOM 2156 C C . HIS A 1 271 ? -11.888 -1.408 28.480 1.00 60.06 271 HIS A C 1
ATOM 2158 O O . HIS A 1 271 ? -12.572 -2.246 29.063 1.00 60.06 271 HIS A O 1
ATOM 2164 N N . ASP A 1 272 ? -11.919 -0.104 28.742 1.00 67.19 272 ASP A N 1
ATOM 2165 C CA . ASP A 1 272 ? -12.837 0.530 29.686 1.00 67.19 272 ASP A CA 1
ATOM 2166 C C . ASP A 1 272 ? -13.781 1.495 28.966 1.00 67.19 272 ASP A C 1
ATOM 2168 O O . ASP A 1 272 ? -13.431 2.098 27.945 1.00 67.19 272 ASP A O 1
ATOM 2172 N N . PHE A 1 273 ? -14.986 1.652 29.518 1.00 67.94 273 PHE A N 1
ATOM 2173 C CA . PHE A 1 273 ? -15.993 2.581 29.013 1.00 67.94 273 PHE A CA 1
ATOM 2174 C C . PHE A 1 273 ? -16.145 3.790 29.935 1.00 67.94 273 PHE A C 1
ATOM 2176 O O . PHE A 1 273 ? -16.175 3.637 31.154 1.00 67.94 273 PHE A O 1
ATOM 2183 N N . TYR A 1 274 ? -16.279 4.977 29.344 1.00 66.88 274 TYR A N 1
ATOM 2184 C CA . TYR A 1 274 ? -16.413 6.255 30.053 1.00 66.88 274 TYR A CA 1
ATOM 2185 C C . TYR A 1 274 ? -17.616 7.016 29.552 1.00 66.88 274 TYR A C 1
ATOM 2187 O O . TYR A 1 274 ? -17.680 7.254 28.356 1.00 66.88 274 TYR A O 1
ATOM 2195 N N . THR A 1 275 ? -18.516 7.484 30.406 1.00 66.25 275 THR A N 1
ATOM 2196 C CA . THR A 1 275 ? -19.629 8.300 29.912 1.00 66.25 275 THR A CA 1
ATOM 2197 C C . THR A 1 275 ? -19.192 9.755 29.669 1.00 66.25 275 THR A C 1
ATOM 2199 O O . THR A 1 275 ? -18.408 10.338 30.416 1.00 66.25 275 THR A O 1
ATOM 2202 N N . TYR A 1 276 ? -19.704 10.368 28.609 1.00 55.25 276 TYR A N 1
ATOM 2203 C CA . TYR A 1 276 ? -19.544 11.762 28.232 1.00 55.25 276 TYR A CA 1
ATOM 2204 C C . TYR A 1 276 ? -20.006 12.654 29.385 1.00 55.25 276 TYR A C 1
ATOM 2206 O O . TYR A 1 276 ? -21.111 12.484 29.897 1.00 55.25 276 TYR A O 1
ATOM 2214 N N . ASN A 1 277 ? -19.166 13.610 29.792 1.00 59.69 277 ASN A N 1
ATOM 2215 C CA . ASN A 1 277 ? -19.348 14.453 30.983 1.00 59.69 277 ASN A CA 1
ATOM 2216 C C . ASN A 1 277 ? -19.271 13.746 32.353 1.00 59.69 277 ASN A C 1
ATOM 2218 O O . ASN A 1 277 ? -19.461 14.420 33.370 1.00 59.69 277 ASN A O 1
ATOM 2222 N N . GLU A 1 278 ? -18.958 12.449 32.441 1.00 64.81 278 GLU A N 1
ATOM 2223 C CA . GLU A 1 278 ? -18.554 11.873 33.728 1.00 64.81 278 GLU A CA 1
ATOM 2224 C C . GLU A 1 278 ? -17.131 12.335 34.058 1.00 64.81 278 GLU A C 1
ATOM 2226 O O . GLU A 1 278 ? -16.187 12.160 33.291 1.00 64.81 278 GLU A O 1
ATOM 2231 N N . THR A 1 279 ? -16.983 12.984 35.212 1.00 58.12 279 THR A N 1
ATOM 2232 C CA . THR A 1 279 ? -15.684 13.414 35.736 1.00 58.12 279 THR A CA 1
ATOM 2233 C C . THR A 1 279 ? -15.309 12.525 36.910 1.00 58.12 279 THR A C 1
ATOM 2235 O O . THR A 1 279 ? -16.133 12.257 37.782 1.00 58.12 279 THR A O 1
ATOM 2238 N N . GLY A 1 280 ? -14.051 12.082 36.952 1.00 57.84 280 GLY A N 1
ATOM 2239 C CA . GLY A 1 280 ? -13.466 11.483 38.154 1.00 57.84 280 GLY A CA 1
ATOM 2240 C C . GLY A 1 280 ? -13.324 9.960 38.175 1.00 57.84 280 GLY A C 1
ATOM 2241 O O . GLY A 1 280 ? -12.793 9.447 39.157 1.00 57.84 280 GLY A O 1
ATOM 2242 N N . GLN A 1 281 ? -13.715 9.228 37.128 1.00 67.56 281 GLN A N 1
ATOM 2243 C CA . GLN A 1 281 ? -13.353 7.811 37.028 1.00 67.56 281 GLN A CA 1
ATOM 2244 C C . GLN A 1 281 ? -11.863 7.708 36.669 1.00 67.56 281 GLN A C 1
ATOM 2246 O O . GLN A 1 281 ? -11.427 8.205 35.630 1.00 67.56 281 GLN A O 1
ATOM 2251 N N . GLN A 1 282 ? -11.067 7.114 37.555 1.00 65.56 282 GLN A N 1
ATOM 2252 C CA . GLN A 1 282 ? -9.622 6.969 37.381 1.00 65.56 282 GLN A CA 1
ATOM 2253 C C . GLN A 1 282 ? -9.299 5.678 36.632 1.00 65.56 282 GLN A C 1
ATOM 2255 O O . GLN A 1 282 ? -9.773 4.613 37.023 1.00 65.56 282 GLN A O 1
ATOM 2260 N N . LEU A 1 283 ? -8.460 5.767 35.598 1.00 67.94 283 LEU A N 1
ATOM 2261 C CA . LEU A 1 283 ? -7.883 4.584 34.961 1.00 67.94 283 LEU A CA 1
ATOM 2262 C C . LEU A 1 283 ? -6.577 4.219 35.650 1.00 67.94 283 LEU A C 1
ATOM 2264 O O . LEU A 1 283 ? -5.635 5.015 35.648 1.00 67.94 283 LEU A O 1
ATOM 2268 N N . ASN A 1 284 ? -6.505 3.009 36.195 1.00 68.12 284 ASN A N 1
ATOM 2269 C CA . ASN A 1 284 ? -5.271 2.469 36.746 1.00 68.12 284 ASN A CA 1
ATOM 2270 C C . ASN A 1 284 ? -4.537 1.658 35.669 1.00 68.12 284 ASN A C 1
ATOM 2272 O O . ASN A 1 284 ? -4.956 0.557 35.321 1.00 68.12 284 ASN A O 1
ATOM 2276 N N . TYR A 1 285 ? -3.434 2.198 35.148 1.00 68.19 285 TYR A N 1
ATOM 2277 C CA . TYR A 1 285 ? -2.652 1.553 34.088 1.00 68.19 285 TYR A CA 1
ATOM 2278 C C . TYR A 1 285 ? -1.475 0.716 34.591 1.00 68.19 285 TYR A C 1
ATOM 2280 O O . TYR A 1 285 ? -0.689 0.222 33.775 1.00 68.19 285 TYR A O 1
ATOM 2288 N N . ASN A 1 286 ? -1.345 0.506 35.902 1.00 64.50 286 ASN A N 1
ATOM 2289 C CA . ASN A 1 286 ? -0.200 -0.211 36.471 1.00 64.50 286 ASN A CA 1
ATOM 2290 C C . ASN A 1 286 ? -0.047 -1.634 35.925 1.00 64.50 286 ASN A C 1
ATOM 2292 O O . ASN A 1 286 ? 1.069 -2.126 35.801 1.00 64.50 286 ASN A O 1
ATOM 2296 N N . GLU A 1 287 ? -1.153 -2.279 35.554 1.00 57.38 287 GLU A N 1
ATOM 2297 C CA . GLU A 1 287 ? -1.142 -3.634 34.991 1.00 57.38 287 GLU A CA 1
ATOM 2298 C C . GLU A 1 287 ? -0.872 -3.663 33.478 1.00 57.38 287 GLU A C 1
ATOM 2300 O O . GLU A 1 287 ? -0.539 -4.709 32.925 1.00 57.38 287 GLU A O 1
ATOM 2305 N N . THR A 1 288 ? -1.002 -2.525 32.790 1.00 54.41 288 THR A N 1
ATOM 2306 C CA . THR A 1 288 ? -0.884 -2.448 31.324 1.00 54.41 288 THR A CA 1
ATOM 2307 C C . THR A 1 288 ? 0.561 -2.235 30.871 1.00 54.41 288 THR A C 1
ATOM 2309 O O . THR A 1 288 ? 0.967 -2.754 29.833 1.00 54.41 288 THR A O 1
ATOM 2312 N N . PHE A 1 289 ? 1.366 -1.506 31.648 1.00 54.91 289 PHE A N 1
ATOM 2313 C CA . PHE A 1 289 ? 2.773 -1.261 31.331 1.00 54.91 289 PHE A CA 1
ATOM 2314 C C . PHE A 1 289 ? 3.666 -2.222 32.118 1.00 54.91 289 PHE A C 1
ATOM 2316 O O . PHE A 1 289 ? 3.885 -2.053 33.315 1.00 54.91 289 PHE A O 1
ATOM 2323 N N . THR A 1 290 ? 4.221 -3.240 31.455 1.00 50.41 290 THR A N 1
ATOM 2324 C CA . THR A 1 290 ? 5.188 -4.129 32.113 1.00 50.41 290 THR A CA 1
ATOM 2325 C C . THR A 1 290 ? 6.571 -3.480 32.136 1.00 50.41 290 THR A C 1
ATOM 2327 O O . THR A 1 290 ? 7.230 -3.338 31.106 1.00 50.41 290 THR A O 1
ATOM 2330 N N . VAL A 1 291 ? 7.051 -3.122 33.327 1.00 50.88 291 VAL A N 1
ATOM 2331 C CA . VAL A 1 291 ? 8.448 -2.716 33.532 1.00 50.88 291 VAL A CA 1
ATOM 2332 C C . VAL A 1 291 ? 9.315 -3.969 33.589 1.00 50.88 291 VAL A C 1
ATOM 2334 O O . VAL A 1 291 ? 9.345 -4.672 34.599 1.00 50.88 291 VAL A O 1
ATOM 2337 N N . SER A 1 292 ? 10.027 -4.277 32.504 1.00 48.69 292 SER A N 1
ATOM 2338 C CA . SER A 1 292 ? 10.927 -5.433 32.485 1.00 48.69 292 SER A CA 1
ATOM 2339 C C . SER A 1 292 ? 12.325 -5.049 32.992 1.00 48.69 292 SER A C 1
ATOM 2341 O O . SER A 1 292 ? 12.965 -4.103 32.528 1.00 48.69 292 SER A O 1
ATOM 2343 N N . LYS A 1 293 ? 12.820 -5.789 33.987 1.00 45.84 293 LYS A N 1
ATOM 2344 C CA . LYS A 1 293 ? 14.193 -5.667 34.498 1.00 45.84 293 LYS A CA 1
ATOM 2345 C C . LYS A 1 293 ? 15.099 -6.641 33.756 1.00 45.84 293 LYS A C 1
ATOM 2347 O O . LYS A 1 293 ? 14.976 -7.845 33.954 1.00 45.84 293 LYS A O 1
ATOM 2352 N N . SER A 1 294 ? 16.054 -6.138 32.976 1.00 42.09 294 SER A N 1
ATOM 2353 C CA . SER A 1 294 ? 17.118 -6.953 32.377 1.00 42.09 294 SER A CA 1
ATOM 2354 C C . SER A 1 294 ? 18.479 -6.466 32.874 1.00 42.09 294 SER A C 1
ATOM 2356 O O . SER A 1 294 ? 18.835 -5.305 32.705 1.00 42.09 294 SER A O 1
ATOM 2358 N N . ASN A 1 295 ? 19.259 -7.342 33.516 1.00 47.50 295 ASN A N 1
ATOM 2359 C CA . ASN A 1 295 ? 20.662 -7.086 33.883 1.00 47.50 295 ASN A CA 1
ATOM 2360 C C . ASN A 1 295 ? 20.922 -5.800 34.703 1.00 47.50 295 ASN A C 1
ATOM 2362 O O . ASN A 1 295 ? 21.809 -5.018 34.367 1.00 47.50 295 ASN A O 1
ATOM 2366 N N . ASN A 1 296 ? 20.180 -5.563 35.795 1.00 53.66 296 ASN A N 1
ATOM 2367 C CA . ASN A 1 296 ? 20.268 -4.326 36.602 1.00 53.66 296 ASN A CA 1
ATOM 2368 C C . ASN A 1 296 ? 19.964 -3.025 35.826 1.00 53.66 296 ASN A C 1
ATOM 2370 O O . ASN A 1 296 ? 20.230 -1.933 36.337 1.00 53.66 296 ASN A O 1
ATOM 2374 N N . GLN A 1 297 ? 19.394 -3.135 34.627 1.00 48.31 297 GLN A N 1
ATOM 2375 C CA . GLN A 1 297 ? 18.834 -2.036 33.857 1.00 48.31 297 GLN A CA 1
ATOM 2376 C C . GLN A 1 297 ? 17.321 -2.268 33.750 1.00 48.31 297 GLN A C 1
ATOM 2378 O O . GLN A 1 297 ? 16.849 -3.287 33.244 1.00 48.31 297 GLN A O 1
ATOM 2383 N N . GLU A 1 298 ? 16.552 -1.353 34.330 1.00 45.28 298 GLU A N 1
ATOM 2384 C CA . GLU A 1 298 ? 15.107 -1.284 34.124 1.00 45.28 298 GLU A CA 1
ATOM 2385 C C . GLU A 1 298 ? 14.888 -0.723 32.718 1.00 45.28 298 GLU A C 1
ATOM 2387 O O . GLU A 1 298 ? 15.233 0.429 32.454 1.00 45.28 298 GLU A O 1
ATOM 2392 N N . TRP A 1 299 ? 14.380 -1.552 31.807 1.00 42.47 299 TRP A N 1
ATOM 2393 C CA . TRP A 1 299 ? 13.938 -1.099 30.495 1.00 42.47 299 TRP A CA 1
ATOM 2394 C C . TRP A 1 299 ? 12.436 -0.889 30.576 1.00 42.47 299 TRP A C 1
ATOM 2396 O O . TRP A 1 299 ? 11.681 -1.816 30.880 1.00 42.47 299 TRP A O 1
ATOM 2406 N N . LEU A 1 300 ? 12.006 0.337 30.305 1.00 47.62 300 LEU A N 1
ATOM 2407 C CA . LEU A 1 300 ? 10.601 0.628 30.101 1.00 47.62 300 LEU A CA 1
ATOM 2408 C C . LEU A 1 300 ? 10.334 0.768 28.613 1.00 47.62 300 LEU A C 1
ATOM 2410 O O . LEU A 1 300 ? 10.947 1.591 27.937 1.00 47.62 300 LEU A O 1
ATOM 2414 N N . ALA A 1 301 ? 9.421 -0.060 28.117 1.00 48.06 301 ALA A N 1
ATOM 2415 C CA . ALA A 1 301 ? 8.873 0.084 26.784 1.00 48.06 301 ALA A CA 1
ATOM 2416 C C . ALA A 1 301 ? 7.888 1.256 26.800 1.00 48.06 301 ALA A C 1
ATOM 2418 O O . ALA A 1 301 ? 6.886 1.207 27.513 1.00 48.06 301 ALA A O 1
ATOM 2419 N N . GLY A 1 302 ? 8.184 2.320 26.048 1.00 54.03 302 GLY A N 1
ATOM 2420 C CA . GLY A 1 302 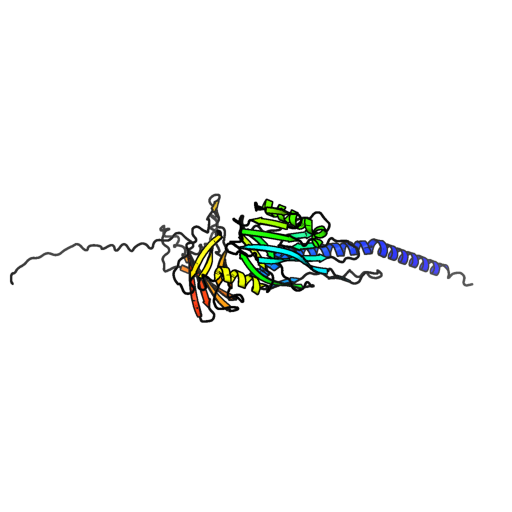? 7.200 3.365 25.779 1.00 54.03 302 GLY A CA 1
ATOM 2421 C C . GLY A 1 302 ? 5.982 2.743 25.100 1.00 54.03 302 GLY A C 1
ATOM 2422 O O . GLY A 1 302 ? 6.138 1.967 24.160 1.00 54.03 302 GLY A O 1
ATOM 2423 N N . GLY A 1 303 ? 4.786 3.053 25.594 1.00 58.53 303 GLY A N 1
ATOM 2424 C CA . GLY A 1 303 ? 3.541 2.603 24.982 1.00 58.53 303 GLY A CA 1
ATOM 2425 C C . GLY A 1 303 ? 2.724 3.783 24.477 1.00 58.53 303 GLY A C 1
ATOM 2426 O O . GLY A 1 303 ? 2.697 4.859 25.083 1.00 58.53 303 GLY A O 1
ATOM 2427 N N . THR A 1 304 ? 2.056 3.571 23.350 1.00 61.03 304 THR A N 1
ATOM 2428 C CA . THR A 1 304 ? 1.049 4.490 22.827 1.00 61.03 304 THR A CA 1
ATOM 2429 C C . THR A 1 304 ? -0.318 3.989 23.259 1.00 61.03 304 THR A C 1
ATOM 2431 O O . THR A 1 304 ? -0.727 2.889 22.896 1.00 61.03 304 THR A O 1
ATOM 2434 N N . LEU A 1 305 ? -1.024 4.799 24.041 1.00 65.19 305 LEU A N 1
ATOM 2435 C CA . LEU A 1 305 ? -2.426 4.574 24.355 1.00 65.19 305 LEU A CA 1
ATOM 2436 C C . LEU A 1 305 ? -3.283 5.142 23.224 1.00 65.19 305 LEU A C 1
ATOM 2438 O O . LEU A 1 305 ? -3.030 6.256 22.775 1.00 65.19 305 LEU A O 1
ATOM 2442 N N . TYR A 1 306 ? -4.325 4.432 22.802 1.00 67.50 306 TYR A N 1
ATOM 2443 C CA . TYR A 1 306 ? -5.323 4.993 21.893 1.00 67.50 306 TYR A CA 1
ATOM 2444 C C . TYR A 1 306 ? -6.610 5.280 22.654 1.00 67.50 306 TYR A C 1
ATOM 2446 O O . TYR A 1 306 ? -7.251 4.374 23.183 1.00 67.50 306 TYR A O 1
ATOM 2454 N N . ILE A 1 307 ? -7.010 6.549 22.675 1.00 73.81 307 ILE A N 1
ATOM 2455 C CA . ILE A 1 307 ? -8.326 6.942 23.175 1.00 73.81 307 ILE A CA 1
ATOM 2456 C C . ILE A 1 307 ? -9.261 6.983 21.979 1.00 73.81 307 ILE A C 1
ATOM 2458 O O . ILE A 1 307 ? -9.026 7.739 21.032 1.00 73.81 307 ILE A O 1
ATOM 2462 N N . THR A 1 308 ? -10.302 6.153 22.021 1.00 69.56 308 THR A N 1
ATOM 2463 C CA . THR A 1 308 ? -11.325 6.093 20.979 1.00 69.56 308 THR A CA 1
ATOM 2464 C C . THR A 1 308 ? -12.700 6.399 21.549 1.00 69.56 308 THR A C 1
ATOM 2466 O O . THR A 1 308 ? -12.965 6.239 22.740 1.00 69.56 308 THR A O 1
ATOM 2469 N N . GLY A 1 309 ? -13.613 6.858 20.712 1.00 69.62 309 GLY A N 1
ATOM 2470 C CA . GLY A 1 309 ? -14.974 7.076 21.168 1.00 69.62 309 GLY A CA 1
ATOM 2471 C C . GLY A 1 309 ? -15.863 7.655 20.098 1.00 69.62 309 GLY A C 1
ATOM 2472 O O . GLY A 1 309 ? -15.430 7.916 18.977 1.00 69.62 309 GLY A O 1
ATOM 2473 N N . TYR A 1 310 ? -17.116 7.856 20.479 1.00 69.62 310 TYR A N 1
ATOM 2474 C CA . TYR A 1 310 ? -18.090 8.580 19.685 1.00 69.62 310 TYR A CA 1
ATOM 2475 C C . TYR A 1 310 ? -18.491 9.848 20.421 1.00 69.62 310 TYR A C 1
ATOM 2477 O O . TYR A 1 310 ? -18.501 9.916 21.648 1.00 69.62 310 TYR A O 1
ATOM 2485 N N . THR A 1 311 ? -18.813 10.871 19.650 1.00 73.25 311 THR A N 1
ATOM 2486 C CA . THR A 1 311 ? -19.390 12.110 20.148 1.00 73.25 311 THR A CA 1
ATOM 2487 C C . THR A 1 311 ? -20.556 12.517 19.251 1.00 73.25 311 THR A C 1
ATOM 2489 O O . THR A 1 311 ? -20.528 12.228 18.052 1.00 73.25 311 THR A O 1
ATOM 2492 N N . PRO A 1 312 ? -21.579 13.218 19.773 1.00 72.44 312 PRO A N 1
ATOM 2493 C CA . PRO A 1 312 ? -22.654 13.759 18.940 1.00 72.44 312 PRO A CA 1
ATOM 2494 C C . PRO A 1 312 ? -22.171 14.784 17.898 1.00 72.44 312 PRO A C 1
ATOM 2496 O O . PRO A 1 312 ? -22.922 15.142 16.990 1.00 72.44 312 PRO A O 1
ATOM 2499 N N . TYR A 1 313 ? -20.934 15.276 18.002 1.00 79.12 313 TYR A N 1
ATOM 2500 C CA . TYR A 1 313 ? -20.389 16.292 17.107 1.00 79.12 313 TYR A CA 1
ATOM 2501 C C . TYR A 1 313 ? -19.660 15.666 15.915 1.00 79.12 313 TYR A C 1
ATOM 2503 O O . TYR A 1 313 ? -18.439 15.539 15.919 1.00 79.12 313 TYR A O 1
ATOM 2511 N N . SER A 1 314 ? -20.386 15.308 14.858 1.00 73.31 314 SER A N 1
ATOM 2512 C CA . SER A 1 314 ? -19.796 14.849 13.588 1.00 73.31 314 SER A CA 1
ATOM 2513 C C . SER A 1 314 ? -18.955 15.934 12.899 1.00 73.31 314 SER A C 1
ATOM 2515 O O . SER A 1 314 ? -19.332 17.110 12.936 1.00 73.31 314 SER A O 1
ATOM 2517 N N . ASN A 1 315 ? -17.871 15.558 12.207 1.00 74.81 315 ASN A N 1
ATOM 2518 C CA . ASN A 1 315 ? -17.025 16.449 11.386 1.00 74.81 315 ASN A CA 1
ATOM 2519 C C . ASN A 1 315 ? -16.502 17.710 12.095 1.00 74.81 315 ASN A C 1
ATOM 2521 O O . ASN A 1 315 ? -16.157 18.711 11.455 1.00 74.81 315 ASN A O 1
ATOM 2525 N N . SER A 1 316 ? -16.439 17.664 13.416 1.00 79.25 316 SER A N 1
ATOM 2526 C CA . SER A 1 316 ? -16.168 18.806 14.273 1.00 79.25 316 SER A CA 1
ATOM 2527 C C . SER A 1 316 ? -14.747 18.752 14.815 1.00 79.25 316 SER A C 1
ATOM 2529 O O . SER A 1 316 ? -14.165 17.679 14.953 1.00 79.25 316 SER A O 1
ATOM 2531 N N . ILE A 1 317 ? -14.166 19.919 15.091 1.00 83.62 317 ILE A N 1
ATOM 2532 C CA . ILE A 1 317 ? -12.851 20.020 15.730 1.00 83.62 317 ILE A CA 1
ATOM 2533 C C . ILE A 1 317 ? -13.067 19.985 17.242 1.00 83.62 317 ILE A C 1
ATOM 2535 O O . ILE A 1 317 ? -13.784 20.824 17.779 1.00 83.62 317 ILE A O 1
ATOM 2539 N N . MET A 1 318 ? -12.436 19.025 17.899 1.00 86.62 318 MET A N 1
ATOM 2540 C CA . MET A 1 318 ? -12.279 18.932 19.341 1.00 86.62 318 MET A CA 1
ATOM 2541 C C . MET A 1 318 ? -10.877 19.408 19.703 1.00 86.62 318 MET A C 1
ATOM 2543 O O . MET A 1 318 ? -9.909 19.080 19.012 1.00 86.62 318 MET A O 1
ATOM 2547 N N . ASN A 1 319 ? -10.750 20.155 20.790 1.00 89.94 319 ASN A N 1
ATOM 2548 C CA . ASN A 1 319 ? -9.439 20.493 21.329 1.00 89.94 319 ASN A CA 1
ATOM 2549 C C . ASN A 1 319 ? -9.072 19.441 22.368 1.00 89.94 319 ASN A C 1
ATOM 2551 O O . ASN A 1 319 ? -9.774 19.280 23.364 1.00 89.94 319 ASN A O 1
ATOM 2555 N N . VAL A 1 320 ? -7.985 18.711 22.128 1.00 88.06 320 VAL A N 1
ATOM 2556 C CA . VAL A 1 320 ? -7.465 17.739 23.087 1.00 88.06 320 VAL A CA 1
ATOM 2557 C C . VAL A 1 320 ? -6.253 18.347 23.777 1.00 88.06 320 VAL A C 1
ATOM 2559 O O . VAL A 1 320 ? -5.265 18.708 23.132 1.00 88.06 320 VAL A O 1
ATOM 2562 N N . THR A 1 321 ? -6.333 18.446 25.096 1.00 90.31 321 THR A N 1
ATOM 2563 C CA . THR A 1 321 ? -5.235 18.862 25.964 1.00 90.31 321 THR A CA 1
ATOM 2564 C C . THR A 1 321 ? -4.736 17.648 26.728 1.00 90.31 321 THR A C 1
ATOM 2566 O O . THR A 1 321 ? -5.477 17.057 27.509 1.00 90.31 321 THR A O 1
ATOM 2569 N N . ILE A 1 322 ? -3.478 17.281 26.509 1.00 88.94 322 ILE A N 1
ATOM 2570 C CA . ILE A 1 322 ? -2.798 16.202 27.223 1.00 88.94 322 ILE A CA 1
ATOM 2571 C C . ILE A 1 322 ? -1.825 16.848 28.205 1.00 88.94 322 ILE A C 1
ATOM 2573 O O . ILE A 1 322 ? -0.866 17.498 27.793 1.00 88.94 322 ILE A O 1
ATOM 2577 N N . GLU A 1 323 ? -2.080 16.699 29.498 1.00 88.94 323 GLU A N 1
ATOM 2578 C CA . GLU A 1 323 ? -1.209 17.182 30.567 1.00 88.94 323 GLU A CA 1
ATOM 2579 C C . GLU A 1 323 ? -0.473 15.996 31.195 1.00 88.94 323 GLU A C 1
ATOM 2581 O O . GLU A 1 323 ? -1.086 15.147 31.837 1.00 88.94 323 GLU A O 1
ATOM 2586 N N . TYR A 1 324 ? 0.843 15.947 31.012 1.00 84.94 324 TYR A N 1
ATOM 2587 C CA . TYR A 1 324 ? 1.740 15.006 31.675 1.00 84.94 324 TYR A CA 1
ATOM 2588 C C . TYR A 1 324 ? 2.220 15.635 32.978 1.00 84.94 324 TYR A C 1
ATOM 2590 O O . TYR A 1 324 ? 2.789 16.731 32.954 1.00 84.94 324 TYR A O 1
ATOM 2598 N N . VAL A 1 325 ? 1.997 14.962 34.104 1.00 82.56 325 VAL A N 1
ATOM 2599 C CA . VAL A 1 325 ? 2.368 15.475 35.426 1.00 82.56 325 VAL A CA 1
ATOM 2600 C C . VAL A 1 325 ? 3.445 14.594 36.029 1.00 82.56 325 VAL A C 1
ATOM 2602 O O . VAL A 1 325 ? 3.236 13.402 36.222 1.00 82.56 325 VAL A O 1
ATOM 2605 N N . TYR A 1 326 ? 4.598 15.179 36.324 1.00 80.44 326 TYR A N 1
ATOM 2606 C CA . TYR A 1 326 ? 5.778 14.506 36.852 1.00 80.44 326 TYR A CA 1
ATOM 2607 C C . TYR A 1 326 ? 5.969 14.897 38.315 1.00 80.44 326 TYR A C 1
ATOM 2609 O O . TYR A 1 326 ? 5.894 16.081 38.643 1.00 80.44 326 TYR A O 1
ATOM 2617 N N . CYS A 1 327 ? 6.255 13.931 39.193 1.00 72.19 327 CYS A N 1
ATOM 2618 C CA . CYS A 1 327 ? 6.764 14.270 40.523 1.00 72.19 327 CYS A CA 1
ATOM 2619 C C . CYS A 1 327 ? 8.098 15.006 40.362 1.00 72.19 327 CYS A C 1
ATOM 2621 O O . CYS A 1 327 ? 9.019 14.448 39.751 1.00 72.19 327 CYS A O 1
ATOM 2623 N N . ALA A 1 328 ? 8.225 16.217 40.915 1.00 66.06 328 ALA A N 1
ATOM 2624 C CA . ALA A 1 328 ? 9.532 16.851 41.014 1.00 66.06 328 ALA A CA 1
ATOM 2625 C C . ALA A 1 328 ? 10.458 15.930 41.820 1.00 66.06 328 ALA A C 1
ATOM 2627 O O . ALA A 1 328 ? 10.046 15.327 42.817 1.00 66.06 328 ALA A O 1
ATOM 2628 N N . SER A 1 329 ? 11.694 15.752 41.345 1.00 59.44 329 SER A N 1
ATOM 2629 C CA . SER A 1 329 ? 12.657 14.878 42.015 1.00 59.44 329 SER A CA 1
ATOM 2630 C C . SER A 1 329 ? 12.793 15.314 43.474 1.00 59.44 329 SER A C 1
ATOM 2632 O O . SER A 1 329 ? 13.107 16.484 43.703 1.00 59.44 329 SER A O 1
ATOM 2634 N N . PRO A 1 330 ? 12.645 14.403 44.456 1.00 54.72 330 PRO A N 1
ATOM 2635 C CA . PRO A 1 330 ? 12.965 14.733 45.830 1.00 54.72 330 PRO A CA 1
ATOM 2636 C C . PRO A 1 330 ? 14.414 15.209 45.863 1.00 54.72 330 PRO A C 1
ATOM 2638 O O . PRO A 1 330 ? 15.317 14.567 45.317 1.00 54.72 330 PRO A O 1
ATOM 2641 N N . ASP A 1 331 ? 14.603 16.387 46.441 1.00 58.38 331 ASP A N 1
ATOM 2642 C CA . ASP A 1 331 ? 15.888 17.044 46.591 1.00 58.38 331 ASP A CA 1
ATOM 2643 C C . ASP A 1 331 ? 16.920 16.020 47.111 1.00 58.38 331 ASP A C 1
ATOM 2645 O O . ASP A 1 331 ? 16.691 15.370 48.138 1.00 58.38 331 ASP A O 1
ATOM 2649 N N . ASN A 1 332 ? 18.041 15.835 46.395 1.00 56.34 332 ASN A N 1
ATOM 2650 C CA . ASN A 1 332 ? 18.997 14.715 46.557 1.00 56.34 332 ASN A CA 1
ATOM 2651 C C . ASN A 1 332 ? 19.595 14.558 47.980 1.00 56.34 332 ASN A C 1
ATOM 2653 O O . ASN A 1 332 ? 20.373 13.638 48.232 1.00 56.34 332 ASN A O 1
ATOM 2657 N N . ASN A 1 333 ? 19.263 15.458 48.906 1.00 56.59 333 ASN A N 1
ATOM 2658 C CA . ASN A 1 333 ? 19.775 15.523 50.269 1.00 56.59 333 ASN A CA 1
ATOM 2659 C C . ASN A 1 333 ? 18.856 14.927 51.347 1.00 56.59 333 ASN A C 1
ATOM 2661 O O . ASN A 1 333 ? 19.271 14.875 52.507 1.00 56.59 333 ASN A O 1
ATOM 2665 N N . LYS A 1 334 ? 17.645 14.455 51.024 1.00 56.91 334 LYS A N 1
ATOM 2666 C CA . LYS A 1 334 ? 16.777 13.779 52.004 1.00 56.91 334 LYS A CA 1
ATOM 2667 C C . LYS A 1 334 ? 16.582 12.315 51.620 1.00 56.91 334 LYS A C 1
ATOM 2669 O O . LYS A 1 334 ? 16.067 11.996 50.560 1.00 56.91 334 LYS A O 1
ATOM 2674 N N . ASN A 1 335 ? 16.986 11.411 52.512 1.00 56.56 335 ASN A N 1
ATOM 2675 C CA . ASN A 1 335 ? 16.861 9.955 52.345 1.00 56.56 335 ASN A CA 1
ATOM 2676 C C . ASN A 1 335 ? 15.405 9.435 52.371 1.00 56.56 335 ASN A C 1
ATOM 2678 O O . ASN A 1 335 ? 15.202 8.221 52.384 1.00 56.56 335 ASN A O 1
ATOM 2682 N N . ASP A 1 336 ? 14.406 10.316 52.358 1.00 57.19 336 ASP A N 1
ATOM 2683 C CA . ASP A 1 336 ? 12.993 9.950 52.353 1.00 57.19 336 ASP A CA 1
ATOM 2684 C C . ASP A 1 336 ? 12.528 9.741 50.908 1.00 57.19 336 ASP A C 1
ATOM 2686 O O . ASP A 1 336 ? 12.054 10.649 50.233 1.00 57.19 336 ASP A O 1
ATOM 2690 N N . LYS A 1 337 ? 12.700 8.512 50.417 1.00 54.81 337 LYS A N 1
ATOM 2691 C CA . LYS A 1 337 ? 12.382 8.093 49.040 1.00 54.81 337 LYS A CA 1
ATOM 2692 C C . LYS A 1 337 ? 10.882 7.992 48.714 1.00 54.81 337 LYS A C 1
ATOM 2694 O O . LYS A 1 337 ? 10.548 7.490 47.649 1.00 54.81 337 LYS A O 1
ATOM 2699 N N . GLU A 1 338 ? 9.987 8.415 49.604 1.00 57.44 338 GLU A N 1
ATOM 2700 C CA . GLU A 1 338 ? 8.573 8.003 49.556 1.00 57.44 338 GLU A CA 1
ATOM 2701 C C . GLU A 1 338 ? 7.548 9.145 49.599 1.00 57.44 338 GLU A C 1
ATOM 2703 O O . GLU A 1 338 ? 6.360 8.883 49.765 1.00 57.44 338 GLU A O 1
ATOM 2708 N N . SER A 1 339 ? 7.940 10.412 49.443 1.00 58.03 339 SER A N 1
ATOM 2709 C CA . SER A 1 339 ? 6.943 11.486 49.341 1.00 58.03 339 SER A CA 1
ATOM 2710 C C . SER A 1 339 ? 7.259 12.455 48.214 1.00 58.03 339 SER A C 1
ATOM 2712 O O . SER A 1 339 ? 8.171 13.270 48.344 1.00 58.03 339 SER A O 1
ATOM 2714 N N . CYS A 1 340 ? 6.471 12.392 47.138 1.00 62.62 340 CYS A N 1
ATOM 2715 C CA . CYS A 1 340 ? 6.264 13.561 46.292 1.00 62.62 340 CYS A CA 1
ATOM 2716 C C . CYS A 1 340 ? 5.466 14.567 47.128 1.00 62.62 340 CYS A C 1
ATOM 2718 O O . CYS A 1 340 ? 4.372 14.237 47.594 1.00 62.62 340 CYS A O 1
ATOM 2720 N N . ASP A 1 341 ? 6.026 15.749 47.379 1.00 63.69 341 ASP A N 1
ATOM 2721 C CA . ASP A 1 341 ? 5.248 16.824 47.986 1.00 63.69 341 ASP A CA 1
ATOM 2722 C C . ASP A 1 341 ? 4.243 17.315 46.938 1.00 63.69 341 ASP A C 1
ATOM 2724 O O . ASP A 1 341 ? 4.611 17.578 45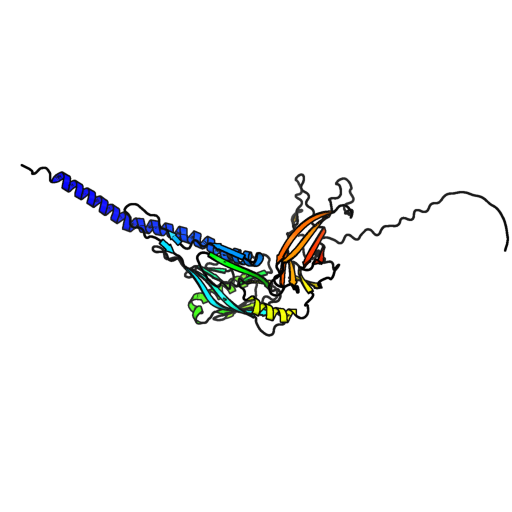.792 1.00 63.69 341 ASP A O 1
ATOM 2728 N N . VAL A 1 342 ? 2.959 17.369 47.297 1.00 60.38 342 VAL A N 1
ATOM 2729 C CA . VAL A 1 342 ? 1.849 17.587 46.344 1.00 60.38 342 VAL A CA 1
ATOM 2730 C C . VAL A 1 342 ? 1.938 18.970 45.674 1.00 60.38 342 VAL A C 1
ATOM 2732 O O . VAL A 1 342 ? 1.328 19.208 44.631 1.00 60.38 342 VAL A O 1
ATOM 2735 N N . ASP A 1 343 ? 2.734 19.868 46.249 1.00 65.25 343 ASP A N 1
ATOM 2736 C CA . ASP A 1 343 ? 2.910 21.241 45.790 1.00 65.25 343 ASP A CA 1
ATOM 2737 C C . ASP A 1 343 ? 4.027 21.411 44.735 1.00 65.25 343 ASP A C 1
ATOM 2739 O O . ASP A 1 343 ? 4.119 22.476 44.121 1.00 65.25 343 ASP A O 1
ATOM 2743 N N . GLU A 1 344 ? 4.832 20.378 44.452 1.00 68.12 344 GLU A N 1
ATOM 2744 C CA . GLU A 1 344 ? 5.948 20.431 43.491 1.00 68.12 344 GLU A CA 1
ATOM 2745 C C . GLU A 1 344 ? 5.786 19.383 42.374 1.00 68.12 344 GLU A C 1
ATOM 2747 O O . GLU A 1 344 ? 6.482 18.369 42.314 1.00 68.12 344 GLU A O 1
ATOM 2752 N N . PHE A 1 345 ? 4.850 19.626 41.454 1.00 77.50 345 PHE A N 1
ATOM 2753 C CA . PHE A 1 345 ? 4.738 18.841 40.222 1.00 77.50 345 PHE A CA 1
ATOM 2754 C C . PHE A 1 345 ? 5.189 19.644 39.004 1.00 77.50 345 PHE A C 1
ATOM 2756 O O . PHE A 1 345 ? 4.661 20.728 38.736 1.00 77.50 345 PHE A O 1
ATOM 2763 N N . ASP A 1 346 ? 6.079 19.054 38.210 1.00 77.44 346 ASP A N 1
ATOM 2764 C CA . ASP A 1 346 ? 6.386 19.549 36.873 1.00 77.44 346 ASP A CA 1
ATOM 2765 C C . ASP A 1 346 ? 5.288 19.107 35.903 1.00 77.44 346 ASP A C 1
ATOM 2767 O O . ASP A 1 346 ? 4.812 17.969 35.938 1.00 77.44 346 ASP A O 1
ATOM 2771 N N . ARG A 1 347 ? 4.862 20.015 35.021 1.00 84.00 347 ARG A N 1
ATOM 2772 C CA . ARG A 1 347 ? 3.761 19.770 34.082 1.00 84.00 347 ARG A CA 1
ATOM 2773 C C . ARG A 1 347 ? 4.196 20.052 32.658 1.00 84.00 347 ARG A C 1
ATOM 2775 O O . ARG A 1 347 ? 4.736 21.117 32.363 1.00 84.00 347 ARG A O 1
ATOM 2782 N N . VAL A 1 348 ? 3.895 19.122 31.762 1.00 80.88 348 VAL A N 1
ATOM 2783 C CA . VAL A 1 348 ? 4.049 19.309 30.318 1.00 80.88 348 VAL A CA 1
ATOM 2784 C C . VAL A 1 348 ? 2.673 19.214 29.683 1.00 80.88 348 VAL A C 1
ATOM 2786 O O . VAL A 1 348 ? 2.008 18.189 29.783 1.00 80.88 348 VAL A O 1
ATOM 2789 N N . THR A 1 349 ? 2.237 20.281 29.018 1.00 85.38 349 THR A N 1
ATOM 2790 C CA . THR A 1 349 ? 0.928 20.332 28.360 1.00 85.38 349 THR A CA 1
ATOM 2791 C C . THR A 1 349 ? 1.088 20.335 26.847 1.00 85.38 349 THR A C 1
ATOM 2793 O O . THR A 1 349 ? 1.770 21.192 26.285 1.00 85.38 349 THR A O 1
ATOM 2796 N N . VAL A 1 350 ? 0.414 19.405 26.179 1.00 83.44 350 VAL A N 1
ATOM 2797 C CA . VAL A 1 350 ? 0.315 19.329 24.721 1.00 83.44 350 VAL A CA 1
ATOM 2798 C C . VAL A 1 350 ? -1.120 19.634 24.323 1.00 83.44 350 VAL A C 1
ATOM 2800 O O . VAL A 1 350 ? -2.043 18.937 24.731 1.00 83.44 350 VAL A O 1
ATOM 2803 N N . ASN A 1 351 ? -1.306 20.666 23.506 1.00 88.25 351 ASN A N 1
ATOM 2804 C CA . ASN A 1 351 ? -2.603 21.009 22.933 1.00 88.25 351 ASN A CA 1
ATOM 2805 C C . ASN A 1 351 ? -2.614 20.609 21.464 1.00 88.25 351 ASN A C 1
ATOM 2807 O O . ASN A 1 351 ? -1.749 21.043 20.701 1.00 88.25 351 ASN A O 1
ATOM 2811 N N . THR A 1 352 ? -3.588 19.802 21.065 1.00 82.44 352 THR A N 1
ATOM 2812 C CA . THR A 1 352 ? -3.711 19.332 19.689 1.00 82.44 352 THR A CA 1
ATOM 2813 C C . THR A 1 352 ? -5.179 19.318 19.248 1.00 82.44 352 THR A C 1
ATOM 2815 O O . THR A 1 352 ? -6.039 18.804 19.970 1.00 82.44 352 THR A O 1
ATOM 2818 N N . PRO A 1 353 ? -5.511 19.918 18.091 1.00 86.12 353 PRO A N 1
ATOM 2819 C CA . PRO A 1 353 ? -6.853 19.845 17.539 1.00 86.12 353 PRO A CA 1
ATOM 2820 C C . PRO A 1 353 ? -7.073 18.488 16.861 1.00 86.12 353 PRO A C 1
ATOM 2822 O O . PRO A 1 353 ? -6.303 18.081 15.991 1.00 86.12 353 PRO A O 1
ATOM 2825 N N . TRP A 1 354 ? -8.176 17.824 17.192 1.00 81.69 354 TRP A N 1
ATOM 2826 C CA . TRP A 1 354 ? -8.596 16.565 16.581 1.00 81.69 354 TRP A CA 1
ATOM 2827 C C . TRP A 1 354 ? -9.947 16.723 15.920 1.00 81.69 354 TRP A C 1
ATOM 2829 O O . TRP A 1 354 ? -10.864 17.293 16.494 1.00 81.69 354 TRP A O 1
ATOM 2839 N N . ARG A 1 355 ? -10.098 16.213 14.700 1.00 77.69 355 ARG A N 1
ATOM 2840 C CA . ARG A 1 355 ? -11.373 16.289 13.985 1.00 77.69 355 ARG A CA 1
ATOM 2841 C C . ARG A 1 355 ? -12.085 14.946 14.031 1.00 77.69 355 ARG A C 1
ATOM 2843 O O . ARG A 1 355 ? -11.551 13.980 13.485 1.00 77.69 355 ARG A O 1
ATOM 2850 N N . THR A 1 356 ? -13.296 14.930 14.573 1.00 76.44 356 THR A N 1
ATOM 2851 C CA . THR A 1 356 ? -14.191 13.767 14.560 1.00 76.44 356 THR A CA 1
ATOM 2852 C C . THR A 1 356 ? -14.575 13.387 13.130 1.00 76.44 356 THR A C 1
ATOM 2854 O O . THR A 1 356 ? -14.544 14.216 12.212 1.00 76.44 356 THR A O 1
ATOM 2857 N N . PHE A 1 357 ? -14.901 12.120 12.921 1.00 69.06 357 PHE A N 1
ATOM 2858 C CA . PHE A 1 357 ? -15.371 11.591 11.644 1.00 69.06 357 PHE A CA 1
ATOM 2859 C C . PHE A 1 357 ? -16.828 11.991 11.372 1.00 69.06 357 PHE A C 1
ATOM 2861 O O . PHE A 1 357 ? -17.476 12.654 12.196 1.00 69.06 357 PHE A O 1
ATOM 2868 N N . SER A 1 358 ? -17.349 11.645 10.191 1.00 65.50 358 SER A N 1
ATOM 2869 C CA . SER A 1 358 ? -18.703 12.048 9.784 1.00 65.50 358 SER A CA 1
ATOM 2870 C C . SER A 1 358 ? -19.793 11.399 10.640 1.00 65.50 358 SER A C 1
ATOM 2872 O O . SER A 1 358 ? -20.901 11.920 10.753 1.00 65.50 358 SER A O 1
ATOM 2874 N N . ASP A 1 359 ? -19.454 10.304 11.310 1.00 59.16 359 ASP A N 1
ATOM 2875 C CA . ASP A 1 359 ? -20.284 9.598 12.275 1.00 59.16 359 ASP A CA 1
ATOM 2876 C C . ASP A 1 359 ? -20.045 10.010 13.735 1.00 59.16 359 ASP A C 1
ATOM 2878 O O . ASP A 1 359 ? -20.677 9.445 14.625 1.00 59.16 359 ASP A O 1
ATOM 2882 N N . GLY A 1 360 ? -19.161 10.979 13.984 1.00 71.81 360 GLY A N 1
ATOM 2883 C CA . GLY A 1 360 ? -18.789 11.395 15.333 1.00 71.81 360 GLY A CA 1
ATOM 2884 C C . GLY A 1 360 ? -17.733 10.508 15.995 1.00 71.81 360 GLY A C 1
ATOM 2885 O O . GLY A 1 360 ? -17.370 10.783 17.136 1.00 71.81 360 GLY A O 1
ATOM 2886 N N . TYR A 1 361 ? -17.205 9.486 15.311 1.00 75.75 361 TYR A N 1
ATOM 2887 C CA . TYR A 1 361 ? -16.076 8.710 15.822 1.00 75.75 361 TYR A CA 1
ATOM 2888 C C . TYR A 1 361 ? -14.842 9.604 15.983 1.00 75.75 361 TYR A C 1
ATOM 2890 O O . TYR A 1 361 ? -14.649 10.583 15.254 1.00 75.75 361 TYR A O 1
ATOM 2898 N N . PHE A 1 362 ? -13.963 9.254 16.907 1.00 76.06 362 PHE A N 1
ATOM 2899 C CA . PHE A 1 362 ? -12.618 9.797 16.979 1.00 76.06 362 PHE A CA 1
ATOM 2900 C C . PHE A 1 362 ? -11.658 8.759 17.555 1.00 76.06 362 PHE A C 1
ATOM 2902 O O . PHE A 1 362 ? -12.041 7.903 18.351 1.00 76.06 362 PHE A O 1
ATOM 2909 N N . GLN A 1 363 ? -10.394 8.872 17.162 1.0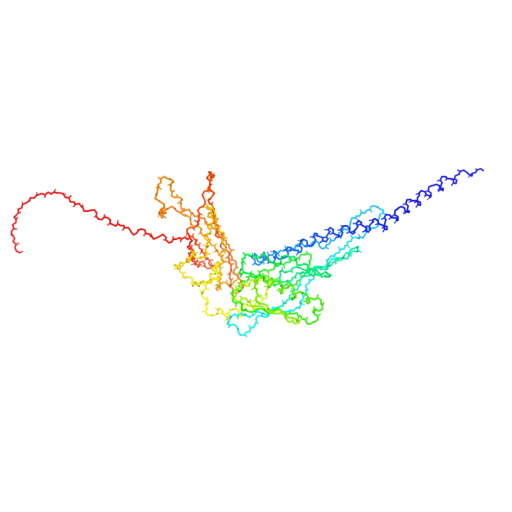0 80.12 363 GLN A N 1
ATOM 2910 C CA . GLN A 1 363 ? -9.278 8.135 17.732 1.00 80.12 363 GLN A CA 1
ATOM 2911 C C . GLN A 1 363 ? -8.085 9.077 17.784 1.00 80.12 363 GLN A C 1
ATOM 2913 O O . GLN A 1 363 ? -7.767 9.710 16.777 1.00 80.12 363 GLN A O 1
ATOM 2918 N N . PHE A 1 364 ? -7.420 9.162 18.930 1.00 79.94 364 PHE A N 1
ATOM 2919 C CA . PHE A 1 364 ? -6.143 9.856 19.015 1.00 79.94 364 PHE A CA 1
ATOM 2920 C C . PHE A 1 364 ? -5.150 9.109 19.908 1.00 79.94 364 PHE A C 1
ATOM 2922 O O . PHE A 1 364 ? -5.545 8.527 20.923 1.00 79.94 364 PHE A O 1
ATOM 2929 N N . PRO A 1 365 ? -3.861 9.097 19.527 1.00 77.12 365 PRO A N 1
ATOM 2930 C CA . PRO A 1 365 ? -2.812 8.506 20.330 1.00 77.12 365 PRO A CA 1
ATOM 2931 C C . PRO A 1 365 ? -2.408 9.444 21.473 1.00 77.12 365 PRO A C 1
ATOM 2933 O O . PRO A 1 365 ? -2.245 10.653 21.293 1.00 77.12 365 PRO A O 1
ATOM 2936 N N . VAL A 1 366 ? -2.179 8.860 22.640 1.00 75.81 366 VAL A N 1
ATOM 2937 C CA . VAL A 1 366 ? -1.530 9.468 23.797 1.00 75.81 366 VAL A CA 1
ATOM 2938 C C . VAL A 1 366 ? -0.252 8.678 24.040 1.00 75.81 366 VAL A C 1
ATOM 2940 O O . VAL A 1 366 ? -0.279 7.540 24.506 1.00 75.81 366 VAL A O 1
ATOM 2943 N N . THR A 1 367 ? 0.883 9.260 23.663 1.00 72.94 367 THR A N 1
ATOM 2944 C CA . THR A 1 367 ? 2.183 8.607 23.834 1.00 72.94 367 THR A CA 1
ATOM 2945 C C . THR A 1 367 ? 2.690 8.837 25.245 1.00 72.94 367 THR A C 1
ATOM 2947 O O . THR A 1 367 ? 2.966 9.971 25.634 1.00 72.94 367 THR A O 1
ATOM 2950 N N . VAL A 1 368 ? 2.884 7.759 25.997 1.00 65.75 368 VAL A N 1
ATOM 2951 C CA . VAL A 1 368 ? 3.553 7.830 27.294 1.00 65.75 368 VAL A CA 1
ATOM 2952 C C . VAL A 1 368 ? 5.054 7.734 27.044 1.00 65.75 368 VAL A C 1
ATOM 2954 O O . VAL A 1 368 ? 5.606 6.649 26.856 1.00 65.75 368 VAL A O 1
ATOM 2957 N N . ALA A 1 369 ? 5.727 8.885 26.992 1.00 56.72 369 ALA A N 1
ATOM 2958 C CA . ALA A 1 369 ? 7.182 8.917 26.917 1.00 56.72 369 ALA A CA 1
ATOM 2959 C C . ALA A 1 369 ? 7.766 8.456 28.262 1.00 56.72 369 ALA A C 1
ATOM 2961 O O . ALA A 1 369 ? 7.672 9.164 29.265 1.00 56.72 369 ALA A O 1
ATOM 2962 N N . LEU A 1 370 ? 8.359 7.262 28.284 1.00 60.06 370 LEU A N 1
ATOM 2963 C CA . LEU A 1 370 ? 9.068 6.733 29.447 1.00 60.06 370 LEU A CA 1
ATOM 2964 C C . LEU A 1 370 ? 10.557 7.017 29.256 1.00 60.06 370 LEU A C 1
ATOM 2966 O O . LEU A 1 370 ? 11.176 6.532 28.310 1.00 60.06 370 LEU A O 1
ATOM 2970 N N . ALA A 1 371 ? 11.134 7.837 30.129 1.00 50.34 371 ALA A N 1
ATOM 2971 C CA . ALA A 1 371 ? 12.566 8.092 30.123 1.00 50.34 371 ALA A CA 1
ATOM 2972 C C . ALA A 1 371 ? 13.305 7.131 31.067 1.00 50.34 371 ALA A C 1
ATOM 2974 O O . ALA A 1 371 ? 12.774 6.697 32.089 1.00 50.34 371 ALA A O 1
ATOM 2975 N N . TYR A 1 372 ? 14.542 6.785 30.707 1.00 44.16 372 TYR A N 1
ATOM 2976 C CA . TYR A 1 372 ? 15.378 5.812 31.412 1.00 44.16 372 TYR A CA 1
ATOM 2977 C C . TYR A 1 372 ? 16.486 6.488 32.229 1.00 44.16 372 TYR A C 1
ATOM 2979 O O . TYR A 1 372 ? 16.990 7.555 31.879 1.00 44.16 372 TYR A O 1
ATOM 2987 N N . ARG A 1 373 ? 16.937 5.808 33.292 1.00 42.41 373 ARG A N 1
ATOM 2988 C CA . ARG A 1 373 ? 18.141 6.168 34.055 1.00 42.41 373 ARG A CA 1
ATOM 2989 C C . ARG A 1 373 ? 19.344 5.381 33.536 1.00 42.41 373 ARG A C 1
ATOM 2991 O O . ARG A 1 373 ? 19.450 4.181 33.786 1.00 42.41 373 ARG A O 1
ATOM 2998 N N . VAL A 1 374 ? 20.323 6.046 32.917 1.00 39.41 374 VAL A N 1
ATOM 2999 C CA . VAL A 1 374 ? 21.657 5.441 32.750 1.00 39.41 374 VAL A CA 1
ATOM 3000 C C . VAL A 1 374 ? 22.386 5.509 34.079 1.00 39.41 374 VAL A C 1
ATOM 3002 O O . VAL A 1 374 ? 22.700 6.583 34.593 1.00 39.41 374 VAL A O 1
ATOM 3005 N N . LYS A 1 375 ? 22.702 4.352 34.651 1.00 39.88 375 LYS A N 1
ATOM 3006 C CA . LYS A 1 375 ? 23.588 4.276 35.810 1.00 39.88 375 LY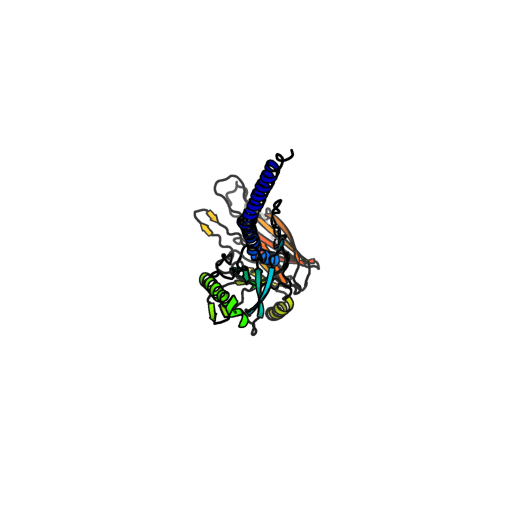S A CA 1
ATOM 3007 C C . LYS A 1 375 ? 25.023 4.575 35.342 1.00 39.88 375 LYS A C 1
ATOM 3009 O O . LYS A 1 375 ? 25.716 3.660 34.915 1.00 39.88 375 LYS A O 1
ATOM 3014 N N . GLY A 1 376 ? 25.457 5.841 35.392 1.00 46.91 376 GLY A N 1
ATOM 3015 C CA . GLY A 1 376 ? 26.877 6.193 35.201 1.00 46.91 376 GLY A CA 1
ATOM 3016 C C . GLY A 1 376 ? 27.241 7.527 34.532 1.00 46.91 376 GLY A C 1
ATOM 3017 O O . GLY A 1 376 ? 28.433 7.767 34.370 1.00 46.91 376 GLY A O 1
ATOM 3018 N N . GLY A 1 377 ? 26.296 8.394 34.156 1.00 41.81 377 GLY A N 1
ATOM 3019 C CA . GLY A 1 377 ? 26.596 9.705 33.554 1.00 41.81 377 GLY A CA 1
ATOM 3020 C C . GLY A 1 377 ? 25.896 10.842 34.292 1.00 41.81 377 GLY A C 1
ATOM 3021 O O . GLY A 1 377 ? 24.772 10.662 34.751 1.00 41.81 377 GLY A O 1
ATOM 3022 N N . ALA A 1 378 ? 26.575 11.981 34.441 1.00 47.19 378 ALA A N 1
ATOM 3023 C CA . ALA A 1 378 ? 26.007 13.179 35.047 1.00 47.19 378 ALA A CA 1
ATOM 3024 C C . ALA A 1 378 ? 24.810 13.694 34.224 1.00 47.19 378 ALA A C 1
ATOM 3026 O O . ALA A 1 378 ? 24.918 13.887 33.017 1.00 47.19 378 ALA A O 1
ATOM 3027 N N . ASP A 1 379 ? 23.704 13.897 34.935 1.00 49.47 379 ASP A N 1
ATOM 3028 C CA . ASP A 1 379 ? 22.598 14.809 34.652 1.00 49.47 379 ASP A CA 1
ATOM 3029 C C . ASP A 1 379 ? 21.836 14.657 33.331 1.00 49.47 379 ASP A C 1
ATOM 3031 O O . ASP A 1 379 ? 21.990 15.409 32.373 1.00 49.47 379 ASP A O 1
ATOM 3035 N N . THR A 1 380 ? 20.862 13.748 33.344 1.00 44.00 380 THR A N 1
ATOM 3036 C CA . THR A 1 380 ? 19.507 14.080 32.873 1.00 44.00 380 THR A CA 1
ATOM 3037 C C . THR A 1 380 ? 18.515 13.149 33.563 1.00 44.00 380 THR A C 1
ATOM 3039 O O . THR A 1 380 ? 18.470 11.950 33.295 1.00 44.00 380 THR A O 1
ATOM 3042 N N . GLN A 1 381 ? 17.774 13.690 34.530 1.00 48.25 381 GLN A N 1
ATOM 3043 C CA . GLN A 1 381 ? 16.638 13.010 35.140 1.00 48.25 381 GLN A CA 1
ATOM 3044 C C . GLN A 1 381 ? 15.389 13.434 34.374 1.00 48.25 381 GLN A C 1
ATOM 3046 O O . GLN A 1 381 ? 15.022 14.603 34.392 1.00 48.25 381 GLN A O 1
ATOM 3051 N N . PHE A 1 382 ? 14.742 12.490 33.706 1.00 50.12 382 PHE A N 1
ATOM 3052 C CA . PHE A 1 382 ? 13.370 12.662 33.253 1.00 50.12 382 PHE A CA 1
ATOM 3053 C C . PHE A 1 382 ? 12.553 11.612 34.003 1.00 50.12 382 PHE A C 1
ATOM 3055 O O . PHE A 1 382 ? 12.824 10.416 33.890 1.00 50.12 382 PHE A O 1
ATOM 3062 N N . GLY A 1 383 ? 11.641 12.067 34.862 1.00 56.38 383 GLY A N 1
ATOM 3063 C CA . GLY A 1 383 ? 10.728 11.187 35.587 1.00 56.38 383 GLY A CA 1
ATOM 3064 C C . GLY A 1 383 ? 9.698 10.571 34.642 1.00 56.38 383 GLY A C 1
ATOM 3065 O O . GLY A 1 383 ? 9.473 11.074 33.542 1.00 56.38 383 GLY A O 1
ATOM 3066 N N . MET A 1 384 ? 9.052 9.488 35.065 1.00 60.34 384 MET A N 1
ATOM 3067 C CA . MET A 1 384 ? 7.794 9.075 34.438 1.00 60.34 384 MET A CA 1
ATOM 3068 C C . MET A 1 384 ? 6.695 10.046 34.860 1.00 60.34 384 MET A C 1
ATOM 3070 O O . MET A 1 384 ? 6.736 10.534 35.996 1.00 60.34 384 MET A O 1
ATOM 3074 N N . PRO A 1 385 ? 5.721 10.339 33.985 1.00 64.94 385 PRO A N 1
ATOM 3075 C CA . PRO A 1 385 ? 4.533 11.037 34.437 1.00 64.94 385 PRO A CA 1
ATOM 3076 C C . PRO A 1 385 ? 3.834 10.161 35.483 1.00 64.94 385 PRO A C 1
ATOM 3078 O O . PRO A 1 385 ? 3.588 8.986 35.239 1.00 64.94 385 PRO A O 1
ATOM 3081 N N . TYR A 1 386 ? 3.546 10.738 36.644 1.00 71.94 386 TYR A N 1
ATOM 3082 C CA . TYR A 1 386 ? 2.801 10.115 37.734 1.00 71.94 386 TYR A CA 1
ATOM 3083 C C . TYR A 1 386 ? 1.315 9.955 37.360 1.00 71.94 386 TYR A C 1
ATOM 3085 O O . TYR A 1 386 ? 0.687 8.932 37.637 1.00 71.94 386 TYR A O 1
ATOM 3093 N N . TRP A 1 387 ? 0.765 10.937 36.640 1.00 82.00 387 TRP A N 1
ATOM 3094 C CA . TRP A 1 387 ? -0.515 10.810 35.945 1.00 82.00 387 TRP A CA 1
ATOM 3095 C C . TRP A 1 387 ? -0.520 11.611 34.638 1.00 82.00 387 TRP A C 1
ATOM 3097 O O . TRP A 1 387 ? 0.272 12.539 34.439 1.00 82.00 387 TRP A O 1
ATOM 3107 N N . ILE A 1 388 ? -1.445 11.263 33.749 1.00 83.62 388 ILE A N 1
ATOM 3108 C CA . ILE A 1 388 ? -1.757 11.986 32.519 1.00 83.62 388 ILE A CA 1
ATOM 3109 C C . ILE A 1 388 ? -3.220 12.414 32.585 1.00 83.62 388 ILE A C 1
ATOM 3111 O O . ILE A 1 388 ? -4.105 11.578 32.745 1.00 83.62 388 ILE A O 1
ATOM 3115 N N . ASN A 1 389 ? -3.494 13.705 32.425 1.00 86.94 389 ASN A N 1
ATOM 3116 C CA . ASN A 1 389 ? -4.859 14.195 32.262 1.00 86.94 389 ASN A CA 1
ATOM 3117 C C . ASN A 1 389 ? -5.124 14.448 30.783 1.00 86.94 389 ASN A C 1
ATOM 3119 O O . ASN A 1 389 ? -4.483 15.302 30.169 1.00 86.94 389 ASN A O 1
ATOM 3123 N N . VAL A 1 390 ? -6.095 13.738 30.216 1.00 86.81 390 VAL A N 1
ATOM 3124 C CA . VAL A 1 390 ? -6.579 14.010 28.862 1.00 86.81 390 VAL A CA 1
ATOM 3125 C C . VAL A 1 390 ? -7.882 14.779 28.971 1.00 86.81 390 VAL A C 1
ATOM 3127 O O . VAL A 1 390 ? -8.898 14.242 29.400 1.00 86.81 390 VAL A O 1
ATOM 3130 N N . THR A 1 391 ? -7.854 16.050 28.591 1.00 89.38 391 THR A N 1
ATOM 3131 C CA . THR A 1 391 ? -9.053 16.884 28.501 1.00 89.38 391 THR A CA 1
ATOM 3132 C C . THR A 1 391 ? -9.499 16.964 27.052 1.00 89.38 391 THR A C 1
ATOM 3134 O O . THR A 1 391 ? -8.747 17.431 26.200 1.00 89.38 391 THR A O 1
ATOM 3137 N N . ILE A 1 392 ? -10.723 16.528 26.778 1.00 86.88 392 ILE A N 1
ATOM 3138 C CA . ILE A 1 392 ? -11.380 16.665 25.479 1.00 86.88 392 ILE A CA 1
ATOM 3139 C C . ILE A 1 392 ? -12.386 17.805 25.609 1.00 86.88 392 ILE A C 1
ATOM 3141 O O . ILE A 1 392 ? -13.342 17.702 26.379 1.00 86.88 392 ILE A O 1
ATOM 3145 N N . GLU A 1 393 ? -12.147 18.897 24.890 1.00 89.25 393 GLU A N 1
ATOM 3146 C CA . GLU A 1 393 ? -13.060 20.032 24.791 1.00 89.25 393 GLU A CA 1
ATOM 3147 C C . GLU A 1 393 ? -13.817 19.979 23.462 1.00 89.25 393 GLU A C 1
ATOM 3149 O O . GLU A 1 393 ? -13.223 19.948 22.378 1.00 89.25 393 GLU A O 1
ATOM 3154 N N . ASP A 1 394 ? -15.141 19.947 23.564 1.00 87.12 394 ASP A N 1
ATOM 3155 C CA . ASP A 1 394 ? -16.049 19.881 22.430 1.00 87.12 394 ASP A CA 1
ATOM 3156 C C . ASP A 1 394 ? -16.254 21.256 21.753 1.00 87.12 394 ASP A C 1
ATOM 3158 O O . ASP A 1 394 ? -15.842 22.290 22.289 1.00 87.12 394 ASP A O 1
ATOM 3162 N N . PRO A 1 395 ? -16.905 21.315 20.574 1.00 85.81 395 PRO A N 1
ATOM 3163 C CA . PRO A 1 395 ? -17.140 22.576 19.862 1.00 85.81 395 PRO A CA 1
ATOM 3164 C C . PRO A 1 395 ? -18.001 23.598 20.620 1.00 85.81 395 PRO A C 1
ATOM 3166 O O . PRO A 1 395 ? -17.997 24.778 20.269 1.00 85.81 395 PRO A O 1
ATOM 3169 N N . ASN A 1 396 ? -18.753 23.154 21.627 1.00 87.38 396 ASN A N 1
ATOM 3170 C CA . ASN A 1 396 ? -19.606 23.975 22.480 1.00 87.38 396 ASN A CA 1
ATOM 3171 C C . ASN A 1 396 ? -18.924 24.351 23.813 1.00 87.38 396 ASN A C 1
ATOM 3173 O O . ASN A 1 396 ? -19.548 25.016 24.642 1.00 87.38 396 ASN A O 1
ATOM 3177 N N . GLY A 1 397 ? -17.665 23.954 24.029 1.00 87.62 397 GLY A N 1
ATOM 3178 C CA . GLY A 1 397 ? -16.903 24.211 25.254 1.00 87.62 397 GLY A CA 1
ATOM 3179 C C . GLY A 1 397 ? -17.166 23.220 26.395 1.00 87.62 397 GLY A C 1
ATOM 3180 O O . GLY A 1 397 ? -16.698 23.444 27.515 1.00 87.62 397 GLY A O 1
ATOM 3181 N N . GLY A 1 398 ? -17.908 22.136 26.149 1.00 86.62 398 GLY A N 1
ATOM 3182 C CA . GLY A 1 398 ? -18.051 21.024 27.088 1.00 86.62 398 GLY A CA 1
ATOM 3183 C C . GLY A 1 398 ? -16.718 20.299 27.260 1.00 86.62 398 GLY A C 1
ATOM 3184 O O . GLY A 1 398 ? -16.038 20.018 26.277 1.00 86.62 398 GLY A O 1
ATOM 3185 N N . LYS A 1 399 ? -16.320 20.020 28.507 1.00 87.94 399 LYS A N 1
ATOM 3186 C CA . LYS A 1 399 ? -15.025 19.402 28.830 1.00 87.94 399 LYS A CA 1
ATOM 3187 C C . LYS A 1 399 ? -15.221 18.050 29.490 1.00 87.94 399 LYS A C 1
ATOM 3189 O O . LYS A 1 399 ? -15.849 17.966 30.541 1.00 87.94 399 LYS A O 1
ATOM 3194 N N . THR A 1 400 ? -14.607 17.023 28.915 1.00 82.31 400 THR A N 1
ATOM 3195 C CA . THR A 1 400 ? -14.437 15.714 29.554 1.00 82.31 400 THR A CA 1
ATOM 3196 C C . THR A 1 400 ? -12.977 15.562 29.959 1.00 82.31 400 THR A C 1
ATOM 3198 O O . THR A 1 400 ? -12.096 15.728 29.120 1.00 82.31 400 THR A O 1
ATOM 3201 N N . VAL A 1 401 ? -12.717 15.250 31.230 1.00 85.12 401 VAL A N 1
ATOM 3202 C CA . VAL A 1 401 ? -11.363 15.003 31.748 1.00 85.12 401 VAL A CA 1
ATOM 3203 C C . VAL A 1 401 ? -11.222 13.524 32.073 1.00 85.12 401 VAL A C 1
ATOM 3205 O O . VAL A 1 401 ? -11.959 13.004 32.909 1.00 85.12 401 VAL A O 1
ATOM 3208 N N . ILE A 1 402 ? -10.258 12.872 31.432 1.00 82.88 402 ILE A N 1
ATOM 3209 C CA . ILE A 1 402 ? -9.918 11.463 31.616 1.00 82.88 402 ILE A CA 1
ATOM 3210 C C . ILE A 1 402 ? -8.574 11.404 32.358 1.00 82.88 402 ILE A C 1
ATOM 3212 O O . ILE A 1 402 ? -7.529 11.634 31.738 1.00 82.88 402 ILE A O 1
ATOM 3216 N N . PRO A 1 403 ? -8.577 11.152 33.678 1.00 82.44 403 PRO A N 1
ATOM 3217 C CA . PRO A 1 403 ? -7.351 10.972 34.441 1.00 82.44 403 PRO A CA 1
ATOM 3218 C C . PRO A 1 403 ? -6.812 9.541 34.274 1.00 82.44 403 PRO A C 1
ATOM 3220 O O . PRO A 1 403 ? -7.490 8.555 34.570 1.00 82.44 403 PRO A O 1
ATOM 3223 N N . ILE A 1 404 ? -5.569 9.442 33.812 1.00 80.56 404 ILE A N 1
ATOM 3224 C CA . ILE A 1 404 ? -4.823 8.203 33.566 1.00 80.56 404 ILE A CA 1
ATOM 3225 C C . ILE A 1 404 ? -3.689 8.136 34.590 1.00 80.56 404 ILE A C 1
ATOM 3227 O O . ILE A 1 404 ? -2.764 8.945 34.541 1.00 80.56 404 ILE A O 1
ATOM 3231 N N . PHE A 1 405 ? -3.732 7.173 35.505 1.00 78.31 405 PHE A N 1
ATOM 3232 C CA . PHE A 1 405 ? -2.691 6.986 36.517 1.00 78.31 405 PHE A CA 1
ATOM 3233 C C . PHE A 1 405 ? -1.638 5.990 36.045 1.00 78.31 405 PHE A C 1
ATOM 3235 O O . PHE A 1 405 ? -1.975 4.902 35.574 1.00 78.31 405 PHE A O 1
ATOM 3242 N N . ILE A 1 406 ? -0.366 6.376 36.180 1.00 70.69 406 ILE A N 1
ATOM 3243 C CA . ILE A 1 406 ? 0.799 5.607 35.735 1.00 70.69 406 ILE A CA 1
ATOM 3244 C C . ILE A 1 406 ? 1.776 5.540 36.918 1.00 70.69 406 ILE A C 1
ATOM 3246 O O . ILE A 1 406 ? 2.701 6.340 37.031 1.00 70.69 406 ILE A O 1
ATOM 3250 N N . GLY A 1 407 ? 1.539 4.623 37.854 1.00 65.12 407 GLY A N 1
ATOM 3251 C CA . GLY A 1 407 ? 2.367 4.453 39.051 1.00 65.12 407 GLY A CA 1
ATOM 3252 C C . GLY A 1 407 ? 1.619 3.828 40.229 1.00 65.12 407 GLY A C 1
ATOM 3253 O O . GLY A 1 407 ? 0.391 3.878 40.302 1.00 65.12 407 GLY A O 1
ATOM 3254 N N . GLU A 1 408 ? 2.364 3.231 41.168 1.00 56.72 408 GLU A N 1
ATOM 3255 C CA . GLU A 1 408 ? 1.795 2.715 42.421 1.00 56.72 408 GLU A CA 1
ATOM 3256 C C . GLU A 1 408 ? 1.026 3.824 43.150 1.00 56.72 408 GLU A C 1
ATOM 3258 O O . GLU A 1 408 ? 1.510 4.948 43.285 1.00 56.72 408 GLU A O 1
ATOM 3263 N N . GLU A 1 409 ? -0.191 3.506 43.596 1.00 49.69 409 GLU A N 1
ATOM 3264 C CA . GLU A 1 409 ? -1.057 4.438 44.311 1.00 49.69 409 GLU A CA 1
ATOM 3265 C C . GLU A 1 409 ? -0.351 4.904 45.593 1.00 49.69 409 GLU A C 1
ATOM 3267 O O . GLU A 1 409 ? -0.257 4.163 46.575 1.00 49.69 409 GLU A O 1
ATOM 3272 N N . ILE A 1 410 ? 0.171 6.137 45.599 1.00 51.16 410 ILE A N 1
ATOM 3273 C CA . ILE A 1 410 ? 0.702 6.738 46.822 1.00 51.16 410 ILE A CA 1
ATOM 3274 C C . ILE A 1 410 ? -0.502 7.053 47.703 1.00 51.16 410 ILE A C 1
ATOM 3276 O O . ILE A 1 410 ? -1.193 8.054 47.511 1.00 51.16 410 ILE A O 1
ATOM 3280 N N . GLN A 1 411 ? -0.760 6.181 48.676 1.00 45.84 411 GLN A N 1
ATOM 3281 C CA . GLN A 1 411 ? -1.728 6.441 49.734 1.00 45.84 411 GLN A CA 1
ATOM 3282 C C . GLN A 1 411 ? -1.329 7.762 50.410 1.00 45.84 411 GLN A C 1
ATOM 3284 O O . GLN A 1 411 ? -0.232 7.837 50.979 1.00 45.84 411 GLN A O 1
ATOM 3289 N N . PRO A 1 412 ? -2.164 8.819 50.358 1.00 42.91 412 PRO A N 1
ATOM 3290 C CA . PRO A 1 412 ? -1.856 10.051 51.061 1.00 42.91 412 PRO A CA 1
ATOM 3291 C C . PRO A 1 412 ? -1.652 9.692 52.530 1.00 42.91 412 PRO A C 1
ATOM 3293 O O . PRO A 1 412 ? -2.524 9.061 53.132 1.00 42.91 412 PRO A O 1
ATOM 3296 N N . LYS A 1 413 ? -0.490 10.045 53.103 1.00 47.50 413 LYS A N 1
ATOM 3297 C CA . LYS A 1 413 ? -0.229 9.840 54.533 1.00 47.50 413 LYS A CA 1
ATOM 3298 C C . LYS A 1 413 ? -1.395 10.464 55.284 1.00 47.50 413 LYS A C 1
ATOM 3300 O O . LYS A 1 413 ? -1.514 11.687 55.333 1.00 47.50 413 LYS A O 1
ATOM 3305 N N . SER A 1 414 ? -2.267 9.624 55.843 1.00 41.81 414 SER A N 1
ATOM 3306 C CA . SER A 1 414 ? -3.336 10.072 56.721 1.00 41.81 414 SER A CA 1
ATOM 3307 C C . SER A 1 414 ? -2.662 10.906 57.796 1.00 41.81 414 SER A C 1
ATOM 3309 O O . SER A 1 414 ? -1.834 10.368 58.536 1.00 41.81 414 SER A O 1
ATOM 3311 N N . GLY A 1 415 ? -2.929 12.213 57.816 1.00 41.34 415 GLY A N 1
ATOM 3312 C CA . GLY A 1 415 ? -2.293 13.129 58.748 1.00 41.34 415 GLY A CA 1
ATOM 3313 C C . GLY A 1 415 ? -2.425 12.565 60.154 1.00 41.34 415 GLY A C 1
ATOM 3314 O O . GLY A 1 415 ? -3.522 12.518 60.713 1.00 41.34 415 GLY A O 1
ATOM 3315 N N . SER A 1 416 ? -1.318 12.075 60.711 1.00 40.53 416 SER A N 1
ATOM 3316 C CA . SER A 1 416 ? -1.269 11.676 62.104 1.00 40.53 416 SER A CA 1
ATOM 3317 C C . SER A 1 416 ? -1.408 12.965 62.901 1.00 40.53 416 SER A C 1
ATOM 3319 O O . SER A 1 416 ? -0.429 13.681 63.100 1.00 40.53 416 SER A O 1
ATOM 3321 N N . ASN A 1 417 ? -2.633 13.294 63.307 1.00 39.97 417 ASN A N 1
ATOM 3322 C CA . ASN A 1 417 ? -2.879 14.311 64.317 1.00 39.97 417 ASN A CA 1
ATOM 3323 C C . ASN A 1 417 ? -2.219 13.830 65.615 1.00 39.97 417 ASN A C 1
ATOM 3325 O O . ASN A 1 417 ? -2.822 13.122 66.420 1.00 39.97 417 ASN A O 1
ATOM 3329 N N . SER A 1 418 ? -0.950 14.182 65.796 1.00 39.84 418 SER A N 1
ATOM 3330 C CA . SER A 1 418 ? -0.235 14.061 67.055 1.00 39.84 418 SER A CA 1
ATOM 3331 C C . SER A 1 418 ? -0.779 15.125 68.005 1.00 39.84 418 SER A C 1
ATOM 3333 O O . SER A 1 418 ? -0.311 16.258 68.069 1.00 39.84 418 SER A O 1
ATOM 3335 N N . SER A 1 419 ? -1.811 14.760 68.762 1.00 39.25 419 SER A N 1
ATOM 3336 C CA . SER A 1 419 ? -2.221 15.502 69.949 1.00 39.25 419 SER A CA 1
ATOM 3337 C C . SER A 1 419 ? -1.123 15.374 71.009 1.00 39.25 419 SER A C 1
ATOM 3339 O O . SER A 1 419 ? -1.106 14.423 71.791 1.00 39.25 419 SER A O 1
ATOM 3341 N N . SER A 1 420 ? -0.183 16.316 71.016 1.00 39.34 420 SER A N 1
ATOM 3342 C CA . SER A 1 420 ? 0.747 16.520 72.122 1.00 39.34 420 SER A CA 1
ATOM 3343 C C . SER A 1 420 ? -0.017 17.095 73.315 1.00 39.34 420 SER A C 1
ATOM 3345 O O . SER A 1 420 ? -0.479 18.238 73.291 1.00 39.34 420 SER A O 1
ATOM 3347 N N . SER A 1 421 ? -0.164 16.277 74.350 1.00 38.72 421 SER A N 1
ATOM 3348 C CA . SER A 1 421 ? -0.600 16.655 75.688 1.00 38.72 421 SER A CA 1
ATOM 3349 C C . SER A 1 421 ? 0.386 17.646 76.314 1.00 38.72 421 SER A C 1
ATOM 3351 O O . SER A 1 421 ? 1.551 17.311 76.513 1.00 38.72 421 SER A O 1
ATOM 3353 N N . ASN A 1 422 ? -0.099 18.844 76.648 1.00 35.03 422 ASN A N 1
ATOM 3354 C CA . ASN A 1 422 ? 0.547 19.732 77.610 1.00 35.03 422 ASN A CA 1
ATOM 3355 C C . ASN A 1 422 ? 0.220 19.233 79.022 1.00 35.03 422 ASN A C 1
ATOM 3357 O O . ASN A 1 422 ? -0.940 19.241 79.438 1.00 35.03 422 ASN A O 1
ATOM 3361 N N . GLU A 1 423 ? 1.256 18.815 79.734 1.00 34.66 423 GLU A N 1
ATOM 3362 C CA . GLU A 1 423 ? 1.273 18.551 81.169 1.00 34.66 423 GLU A CA 1
ATOM 3363 C C . GLU A 1 423 ? 2.245 19.562 81.815 1.00 34.66 423 GLU A C 1
ATOM 3365 O O . GLU A 1 4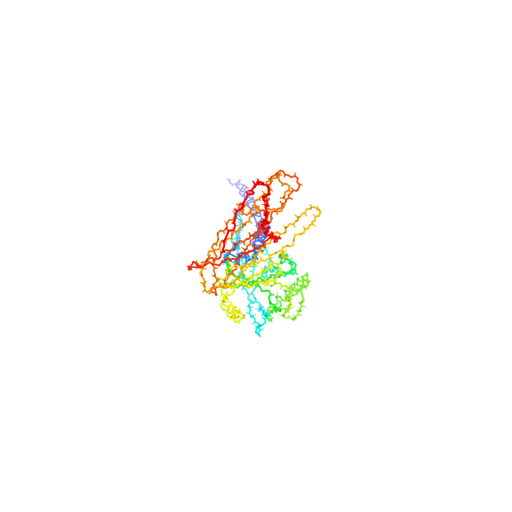23 ? 3.155 20.034 81.139 1.00 34.66 423 GLU A O 1
ATOM 3370 N N . GLU A 1 424 ? 2.030 19.869 83.101 1.00 34.81 424 GLU A N 1
ATOM 3371 C CA . GLU A 1 424 ? 2.683 20.885 83.964 1.00 34.81 424 GLU A CA 1
ATOM 3372 C C . GLU A 1 424 ? 2.104 22.315 83.918 1.00 34.81 424 GLU A C 1
ATOM 3374 O O . GLU A 1 424 ? 1.906 22.910 82.869 1.00 34.81 424 GLU A O 1
ATOM 3379 N N . GLU A 1 425 ? 1.852 23.027 85.019 1.00 35.78 425 GLU A N 1
ATOM 3380 C CA . GLU A 1 425 ? 1.762 22.755 86.460 1.00 35.78 425 GLU A CA 1
ATOM 3381 C C . GLU A 1 425 ? 1.270 24.095 87.069 1.00 35.78 425 GLU A C 1
ATOM 3383 O O . GLU A 1 425 ? 1.854 25.128 86.764 1.00 35.78 425 GLU A O 1
ATOM 3388 N N . SER A 1 426 ? 0.238 24.149 87.927 1.00 33.66 426 SER A N 1
ATOM 3389 C CA . SER A 1 426 ? 0.269 25.033 89.116 1.00 33.66 426 SER A CA 1
ATOM 3390 C C . SER A 1 426 ? -0.924 24.842 90.067 1.00 33.66 426 SER A C 1
ATOM 3392 O O . SER A 1 426 ? -2.102 24.856 89.723 1.00 33.66 426 SER A O 1
ATOM 3394 N N . LYS A 1 427 ? -0.535 24.670 91.327 1.00 38.72 427 LYS A N 1
ATOM 3395 C CA . LYS A 1 427 ? -1.296 24.500 92.566 1.00 38.72 427 LYS A CA 1
ATOM 3396 C C . LYS A 1 427 ? -2.126 25.742 92.952 1.00 38.72 427 LYS A C 1
ATOM 3398 O O . LYS A 1 427 ? -1.568 26.832 92.964 1.00 38.72 427 LYS A O 1
ATOM 3403 N N . LYS A 1 428 ? -3.332 25.550 93.520 1.00 36.50 428 LYS A N 1
ATOM 3404 C CA . LYS A 1 428 ? -3.701 25.857 94.940 1.00 36.50 428 LYS A CA 1
ATOM 3405 C C . LYS A 1 428 ? -5.217 26.049 95.170 1.00 36.50 428 LYS A C 1
ATOM 3407 O O . LYS A 1 428 ? -5.815 27.002 94.700 1.00 36.50 428 LYS A O 1
ATOM 3412 N N . LYS A 1 429 ? -5.758 25.189 96.048 1.00 38.06 429 LYS A N 1
ATOM 3413 C CA . LYS A 1 429 ? -6.709 25.433 97.164 1.00 38.06 429 LYS A CA 1
ATOM 3414 C C . LYS A 1 429 ? -7.564 26.724 97.156 1.00 38.06 429 LYS A C 1
ATOM 3416 O O . LYS A 1 429 ? -7.013 27.783 97.439 1.00 38.06 429 LYS A O 1
ATOM 3421 N N . LYS A 1 430 ? -8.900 26.577 97.194 1.00 33.56 430 LYS A N 1
ATOM 3422 C CA . LYS A 1 430 ? -9.804 26.743 98.375 1.00 33.56 430 LYS A CA 1
ATOM 3423 C C . LYS A 1 430 ? -11.278 26.880 97.930 1.00 33.56 430 LYS A C 1
ATOM 3425 O O . LYS A 1 430 ? -11.523 27.655 97.026 1.00 33.56 430 LYS A O 1
ATOM 3430 N N . SER A 1 431 ? -12.190 26.220 98.673 1.00 34.12 431 SER A N 1
ATOM 3431 C CA . SER A 1 431 ? -13.469 26.751 99.223 1.00 34.12 431 SER A CA 1
ATOM 3432 C C . SER A 1 431 ? -14.446 27.429 98.232 1.00 34.12 431 SER A C 1
ATOM 3434 O O . SER A 1 431 ? -14.081 28.409 97.610 1.00 34.12 431 SER A O 1
ATOM 3436 N N . THR A 1 432 ? -15.735 27.103 98.091 1.00 38.81 432 THR A N 1
ATOM 3437 C CA . THR A 1 432 ? -16.790 26.890 99.104 1.00 38.81 432 THR A CA 1
ATOM 3438 C C . THR A 1 432 ? -18.098 26.506 98.374 1.00 38.81 432 THR A C 1
ATOM 3440 O O . THR A 1 432 ? -18.280 26.887 97.224 1.00 38.81 432 THR A O 1
ATOM 3443 N N . TYR A 1 433 ? -18.985 25.798 99.079 1.00 41.31 433 TYR A N 1
ATOM 3444 C CA . TYR A 1 433 ? -20.440 25.623 98.882 1.00 41.31 433 TYR A CA 1
ATOM 3445 C C . TYR A 1 433 ? -21.204 26.789 98.202 1.00 41.31 433 TYR A C 1
ATOM 3447 O O . TYR A 1 433 ? -20.995 27.934 98.599 1.00 41.31 433 TYR A O 1
ATOM 3455 N N . ASN A 1 434 ? -22.166 26.509 97.306 1.00 37.66 434 ASN A N 1
ATOM 3456 C CA . ASN A 1 434 ? -23.617 26.408 97.593 1.00 37.66 434 ASN A CA 1
ATOM 3457 C C . ASN A 1 434 ? -24.460 26.238 96.306 1.00 37.66 434 ASN A C 1
ATOM 3459 O O . ASN A 1 434 ? -24.093 26.777 95.264 1.00 37.66 434 ASN A O 1
ATOM 3463 N N . ASP A 1 435 ? -25.596 25.560 96.511 1.00 41.97 435 ASP A N 1
ATOM 3464 C CA . ASP A 1 435 ? -26.809 25.337 95.694 1.00 41.97 435 ASP A CA 1
ATOM 3465 C C . ASP A 1 435 ? -26.768 24.402 94.472 1.00 41.97 435 ASP A C 1
ATOM 3467 O O . ASP A 1 435 ? -26.132 24.721 93.442 1.00 41.97 435 ASP A O 1
#